Protein AF-A0A2N2A8M6-F1 (afdb_monomer_lite)

Sequence (423 aa):
MTDEVNKINVNLASQKAIKCWRYFIPLLVIFLGIIILMAVTNPKKSDYVSWVREQSTVETAKFHDKASSELSSPKEVENSTLTNNYVLFSIFASETDTFKSQVVGILNNFLVLSSTEKNKAAFSKPKNVIEMPNDTTLSNLLPDGGGWVVKQKKMVDFAEGFKYIIVGASRKNYDSSVEGNMTAQIFVLRYNESSKNAPWVVIWLSPVVETFLMSEEEVVFKSLNTIETPSIALAVADFNLGGPKGPSQVMAITIDSSGDVRLQKDIDLGMGSVELKNNCIEIVGEEDVGKHELRIENGKFVDKQTPRSKMINPEAVKLYFLLGSSGVVPASNPNMILKVGSTVTFVPQDEVTSKAFDSGEIQIFSDAWNGPPLVVCEANRIKTENSYTFTQTGIANFGLYSYQEENYNLENPKPTFTITVIP

Secondary structure (DSSP, 8-state):
-HHHHHHHHHHHHHHHHHHHHHHHHHHHHHHHHHHHHHHHTSPPHHHHHHHHHHHHHHHHTT--SS-TT-S--HHHHHHHEEEEE-SS-EEEEEE-SS-EEEEEEETTEEEEEEE-GGGTTTS---S---PPPPHHHHHHTSTTSS--EEEEEEEEEEETTEEEEEEEEEEE-TT-SSTTEEEEEEEEEEEETTSTTPPPEEEEEPPPEEEE-SSTT----EEEEEEE-SSEEEEEEEEE--STT--EEEEEEEEETT--EEE-S----TT-EEEEETTEEEEE-SGGG-EEEEEEETTEEEEEEE-GGG---TTSEEEEEEEETTEEEESS-SEEEEETT-EEEEEE-SHHHHHHHHTT-EEEEE-TTT-SSPB-SGGGB--STTEEE--S-EEEEEEEEETT-TT---BSPPPSEEEEEE-

pLDDT: mean 81.35, std 14.82, range [36.84, 98.38]

Structure (mmCIF, N/CA/C/O backbone):
data_AF-A0A2N2A8M6-F1
#
_entry.id   AF-A0A2N2A8M6-F1
#
loop_
_atom_site.group_PDB
_atom_site.id
_atom_site.type_symbol
_atom_site.label_atom_id
_atom_site.label_alt_id
_atom_site.label_comp_id
_atom_site.label_asym_id
_atom_site.label_entity_id
_atom_site.label_seq_id
_atom_site.pdbx_PDB_ins_code
_atom_site.Cartn_x
_atom_site.Cartn_y
_atom_site.Cartn_z
_atom_site.occupancy
_atom_site.B_iso_or_equiv
_atom_site.auth_seq_id
_atom_site.auth_comp_id
_atom_site.auth_asym_id
_atom_site.auth_atom_id
_atom_site.pdbx_PDB_model_num
ATOM 1 N N . MET A 1 1 ? -65.383 3.864 -41.389 1.00 57.56 1 MET A N 1
ATOM 2 C CA . MET A 1 1 ? -64.300 2.982 -40.890 1.00 57.56 1 MET A CA 1
ATOM 3 C C . MET A 1 1 ? -63.324 3.714 -39.963 1.00 57.56 1 MET A C 1
ATOM 5 O O . MET A 1 1 ? -62.875 3.115 -39.000 1.00 57.56 1 MET A O 1
ATOM 9 N N . THR A 1 2 ? -63.039 5.003 -40.177 1.00 57.84 2 THR A N 1
ATOM 10 C CA . THR A 1 2 ? -62.188 5.831 -39.294 1.00 57.84 2 THR A CA 1
ATOM 11 C C . THR A 1 2 ? -62.799 6.134 -37.915 1.00 57.84 2 THR A C 1
ATOM 13 O O . THR A 1 2 ? -62.076 6.133 -36.923 1.00 57.84 2 THR A O 1
ATOM 16 N N . ASP A 1 3 ? -64.122 6.299 -37.811 1.00 58.38 3 ASP A N 1
ATOM 17 C CA . ASP A 1 3 ? -64.774 6.621 -36.525 1.00 58.38 3 ASP A CA 1
ATOM 18 C C . ASP A 1 3 ? -64.827 5.453 -35.523 1.00 58.38 3 ASP A C 1
ATOM 20 O O . ASP A 1 3 ? -64.777 5.673 -34.312 1.00 58.38 3 ASP A O 1
ATOM 24 N N . GLU A 1 4 ? -64.875 4.202 -35.992 1.00 61.38 4 GLU A N 1
ATOM 25 C CA . GLU A 1 4 ? -64.845 3.032 -35.098 1.00 61.38 4 GLU A CA 1
ATOM 26 C C . GLU A 1 4 ? -63.442 2.761 -34.542 1.00 61.38 4 GLU A C 1
ATOM 28 O O . GLU A 1 4 ? -63.300 2.447 -33.360 1.00 61.38 4 GLU A O 1
ATOM 33 N N . VAL A 1 5 ? -62.395 2.971 -35.348 1.00 63.69 5 VAL A N 1
ATOM 34 C CA . VAL A 1 5 ? -60.999 2.828 -34.901 1.00 63.69 5 VAL A CA 1
ATOM 35 C C . VAL A 1 5 ? -60.657 3.878 -33.836 1.00 63.69 5 VAL A C 1
ATOM 37 O O . VAL A 1 5 ? -60.002 3.563 -32.840 1.00 63.69 5 VAL A O 1
ATOM 40 N N . ASN A 1 6 ? -61.176 5.103 -33.973 1.00 58.62 6 ASN A N 1
ATOM 41 C CA . ASN A 1 6 ? -61.005 6.144 -32.958 1.00 58.62 6 ASN A CA 1
ATOM 42 C C . ASN A 1 6 ? -61.724 5.808 -31.639 1.00 58.62 6 ASN A C 1
ATOM 44 O O . ASN A 1 6 ? -61.152 6.021 -30.570 1.00 58.62 6 ASN A O 1
ATOM 48 N N . LYS A 1 7 ? -62.922 5.205 -31.674 1.00 58.84 7 LYS A N 1
ATOM 49 C CA . LYS A 1 7 ? -63.623 4.769 -30.447 1.00 58.84 7 LYS A CA 1
ATOM 50 C C . LYS A 1 7 ? -62.886 3.654 -29.698 1.00 58.84 7 LYS A C 1
ATOM 52 O O . LYS A 1 7 ? -62.860 3.668 -28.467 1.00 58.84 7 LYS A O 1
ATOM 57 N N . ILE A 1 8 ? -62.262 2.715 -30.411 1.00 64.19 8 ILE A N 1
ATOM 58 C CA . ILE A 1 8 ? -61.503 1.613 -29.793 1.00 64.19 8 ILE A CA 1
ATOM 59 C C . ILE A 1 8 ? -60.215 2.136 -29.134 1.00 64.19 8 ILE A C 1
ATOM 61 O O . ILE A 1 8 ? -59.912 1.762 -27.999 1.00 64.19 8 ILE A O 1
ATOM 65 N N . ASN A 1 9 ? -59.499 3.060 -29.782 1.00 58.84 9 ASN A N 1
ATOM 66 C CA . ASN A 1 9 ? -58.267 3.636 -29.230 1.00 58.84 9 ASN A CA 1
ATOM 67 C C . ASN A 1 9 ? -58.510 4.511 -27.989 1.00 58.84 9 ASN A C 1
ATOM 69 O O . ASN A 1 9 ? -57.733 4.441 -27.033 1.00 58.84 9 ASN A O 1
ATOM 73 N N . VAL A 1 10 ? -59.611 5.270 -27.948 1.00 63.06 10 VAL A N 1
ATOM 74 C CA . VAL A 1 10 ? -59.987 6.064 -26.762 1.00 63.06 10 VAL A CA 1
ATOM 75 C C . VAL A 1 10 ? -60.323 5.158 -25.570 1.00 63.06 10 VAL A C 1
ATOM 77 O O . VAL A 1 10 ? -59.916 5.447 -24.443 1.00 63.06 10 VAL A O 1
ATOM 80 N N . ASN A 1 11 ? -60.979 4.016 -25.806 1.00 67.69 11 ASN A N 1
ATOM 81 C CA . ASN A 1 11 ? -61.279 3.043 -24.751 1.00 67.69 11 ASN A CA 1
ATOM 82 C C . ASN A 1 11 ? -60.027 2.332 -24.215 1.00 67.69 11 ASN A C 1
ATOM 84 O O . ASN A 1 11 ? -59.934 2.057 -23.020 1.00 67.69 11 ASN A O 1
ATOM 88 N N . LEU A 1 12 ? -59.036 2.052 -25.064 1.00 67.25 12 LEU A N 1
ATOM 89 C CA . LEU A 1 12 ? -57.803 1.396 -24.621 1.00 67.25 12 LEU A CA 1
ATOM 90 C C . LEU A 1 12 ? -56.903 2.343 -23.805 1.00 67.25 12 LEU A C 1
ATOM 92 O O . LEU A 1 12 ? -56.278 1.918 -22.830 1.00 67.25 12 LEU A O 1
ATOM 96 N N . ALA A 1 13 ? -56.860 3.629 -24.168 1.00 67.75 13 ALA A N 1
ATOM 97 C CA . ALA A 1 13 ? -56.133 4.653 -23.419 1.00 67.75 13 ALA A CA 1
ATOM 98 C C . ALA A 1 13 ? -56.766 4.918 -22.040 1.00 67.75 13 ALA A C 1
ATOM 100 O O . ALA A 1 13 ? -56.045 4.989 -21.041 1.00 67.75 13 ALA A O 1
ATOM 101 N N . SER A 1 14 ? -58.102 4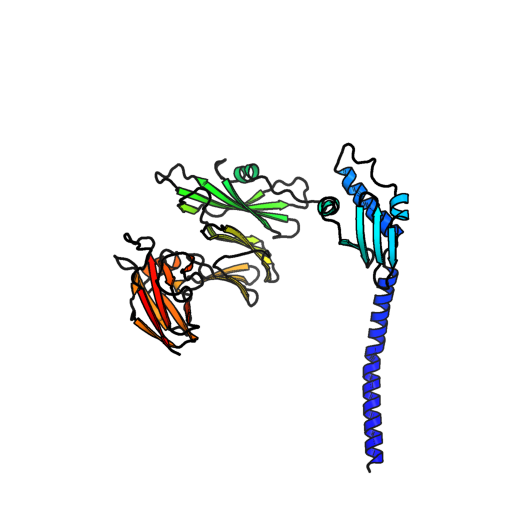.976 -21.953 1.00 71.06 14 SER A N 1
ATOM 102 C CA . SER A 1 14 ? -58.808 5.157 -20.677 1.00 71.06 14 SER A CA 1
ATOM 103 C C . SER A 1 14 ? -58.618 3.958 -19.739 1.00 71.06 14 SER A C 1
ATOM 105 O O . SER A 1 14 ? -58.329 4.138 -18.557 1.00 71.06 14 SER A O 1
ATOM 107 N N . GLN A 1 15 ? -58.651 2.728 -20.262 1.00 75.31 15 GLN A N 1
ATOM 108 C CA . GLN A 1 15 ? -58.406 1.504 -19.487 1.00 75.31 15 GLN A CA 1
ATOM 109 C C . GLN A 1 15 ? -56.983 1.440 -18.904 1.00 75.31 15 GLN A C 1
ATOM 111 O O . GLN A 1 15 ? -56.798 1.022 -17.756 1.00 75.31 15 GLN A O 1
ATOM 116 N N . LYS A 1 16 ? -55.967 1.876 -19.663 1.00 75.25 16 LYS A N 1
ATOM 117 C CA . LYS A 1 16 ? -54.579 1.955 -19.172 1.00 75.25 16 LYS A CA 1
ATOM 118 C C . LYS A 1 16 ? -54.414 3.036 -18.101 1.00 75.25 16 LYS A C 1
ATOM 120 O O . LYS A 1 16 ? -53.785 2.770 -17.077 1.00 75.25 16 LYS A O 1
ATOM 125 N N . ALA A 1 17 ? -55.035 4.202 -18.284 1.00 73.12 17 ALA A N 1
ATOM 126 C CA . ALA A 1 17 ? -55.016 5.277 -17.292 1.00 73.12 17 ALA A CA 1
ATOM 127 C C . ALA A 1 17 ? -55.664 4.849 -15.961 1.00 73.12 17 ALA A C 1
ATOM 129 O O . ALA A 1 17 ? -55.090 5.077 -14.897 1.00 73.12 17 ALA A O 1
ATOM 130 N N . ILE A 1 18 ? -56.797 4.137 -16.014 1.00 77.44 18 ILE A N 1
ATOM 131 C CA . ILE A 1 18 ? -57.492 3.623 -14.822 1.00 77.44 18 ILE A CA 1
ATOM 132 C C . ILE A 1 18 ? -56.621 2.611 -14.058 1.00 77.44 18 ILE A C 1
ATOM 134 O O . ILE A 1 18 ? -56.559 2.654 -12.827 1.00 77.44 18 ILE A O 1
ATOM 138 N N . LYS A 1 19 ? -55.894 1.727 -14.760 1.00 77.31 19 LYS A N 1
ATOM 139 C CA . LYS A 1 19 ? -54.956 0.792 -14.111 1.00 77.31 19 LYS A CA 1
ATOM 140 C C . LYS A 1 19 ? -53.788 1.511 -13.431 1.00 77.31 19 LYS A C 1
ATOM 142 O O . LYS A 1 19 ? -53.454 1.139 -12.310 1.00 77.31 19 LYS A O 1
ATOM 147 N N . CYS A 1 20 ? -53.206 2.541 -14.048 1.00 77.69 20 CYS A N 1
ATOM 148 C CA . CYS A 1 20 ? -52.139 3.339 -13.428 1.00 77.69 20 CYS A CA 1
ATOM 149 C C . CYS A 1 20 ? -52.624 4.091 -12.177 1.00 77.69 20 CYS A C 1
ATOM 151 O O . CYS A 1 20 ? -51.940 4.088 -11.153 1.00 77.69 20 CYS A O 1
ATOM 153 N N . TRP A 1 21 ? -53.831 4.665 -12.212 1.00 83.88 21 TRP A N 1
ATOM 154 C CA . TRP A 1 21 ? -54.408 5.375 -11.063 1.00 83.88 21 TRP A CA 1
ATOM 155 C C . TRP A 1 21 ? -54.669 4.457 -9.864 1.00 83.88 21 TRP A C 1
ATOM 157 O O . TRP A 1 21 ? -54.512 4.884 -8.721 1.00 83.88 21 TRP A O 1
ATOM 167 N N . ARG A 1 22 ? -54.977 3.175 -10.103 1.00 87.25 22 ARG A N 1
ATOM 168 C CA . ARG A 1 22 ? -55.231 2.199 -9.030 1.00 87.25 22 ARG A CA 1
ATOM 169 C C . ARG A 1 22 ? -54.012 1.937 -8.136 1.00 87.25 22 ARG A C 1
ATOM 171 O O . ARG A 1 22 ? -54.195 1.617 -6.967 1.00 87.25 22 ARG A O 1
ATOM 178 N N . TYR A 1 23 ? -52.796 2.091 -8.662 1.00 87.19 23 TYR A N 1
ATOM 179 C CA . TYR A 1 23 ? -51.554 1.951 -7.889 1.00 87.19 23 TYR A CA 1
ATOM 180 C C . TYR A 1 23 ? -51.017 3.292 -7.376 1.00 87.19 23 TYR A C 1
ATOM 182 O O . TYR A 1 23 ? -50.385 3.335 -6.324 1.00 87.19 23 TYR A O 1
ATOM 190 N N . PHE A 1 24 ? -51.301 4.392 -8.077 1.00 90.06 24 PHE A N 1
ATOM 191 C CA . PHE A 1 24 ? -50.832 5.720 -7.683 1.00 90.06 24 PHE A CA 1
ATOM 192 C C . PHE A 1 24 ? -51.546 6.260 -6.435 1.00 90.06 24 PHE A C 1
ATOM 194 O O . PHE A 1 24 ? -50.895 6.805 -5.550 1.00 90.06 24 PHE A O 1
ATOM 201 N N . ILE A 1 25 ? -52.867 6.066 -6.323 1.00 91.75 25 ILE A N 1
ATOM 202 C CA . ILE A 1 25 ? -53.661 6.558 -5.183 1.00 91.75 25 ILE A CA 1
ATOM 203 C C . ILE A 1 25 ? -53.157 6.025 -3.825 1.00 91.75 25 ILE A C 1
ATOM 205 O O . ILE A 1 25 ? -52.906 6.849 -2.947 1.00 91.75 25 ILE A O 1
ATOM 209 N N . PRO A 1 26 ? -52.962 4.708 -3.603 1.00 94.00 26 PRO A N 1
ATOM 210 C CA . PRO A 1 26 ? -52.475 4.223 -2.309 1.00 94.00 26 PRO A CA 1
ATOM 211 C C . PRO A 1 26 ? -51.051 4.700 -1.996 1.00 94.00 26 PRO A C 1
ATOM 213 O O . PRO A 1 26 ? -50.762 5.022 -0.847 1.00 94.00 26 PRO A O 1
ATOM 216 N N . LEU A 1 27 ? -50.176 4.813 -3.002 1.00 93.06 27 LEU A N 1
ATOM 217 C CA . LEU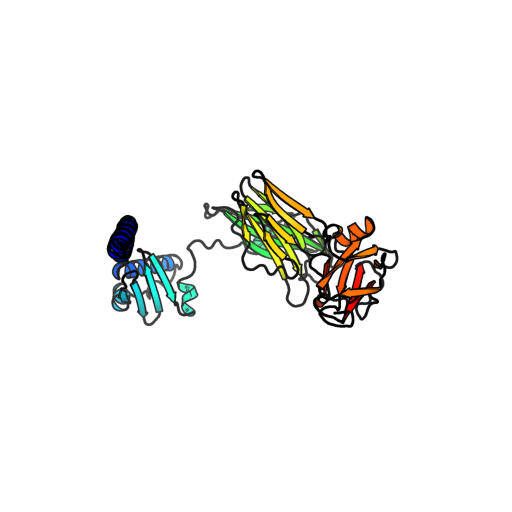 A 1 27 ? -48.817 5.328 -2.815 1.00 93.06 27 LEU A CA 1
ATOM 218 C C . LEU A 1 27 ? -48.825 6.812 -2.427 1.00 93.06 27 LEU A C 1
ATOM 220 O O . LEU A 1 27 ? -48.102 7.214 -1.518 1.00 93.06 27 LEU A O 1
ATOM 224 N N . LEU A 1 28 ? -49.694 7.607 -3.054 1.00 94.81 28 LEU A N 1
ATOM 225 C CA . LEU A 1 28 ? -49.914 9.007 -2.701 1.00 94.81 28 LEU A CA 1
ATOM 226 C C . LEU A 1 28 ? -50.443 9.145 -1.265 1.00 94.81 28 LEU A C 1
ATOM 228 O O . LEU A 1 28 ? -49.959 9.994 -0.522 1.00 94.81 28 LEU A O 1
ATOM 232 N N . VAL A 1 29 ? -51.390 8.294 -0.854 1.00 95.69 29 VAL A N 1
ATOM 233 C CA . VAL A 1 29 ? -51.928 8.273 0.519 1.00 95.69 29 VAL A CA 1
ATOM 234 C C . VAL A 1 29 ? -50.844 7.914 1.538 1.00 95.69 29 VAL A C 1
ATOM 236 O O . VAL A 1 29 ? -50.744 8.579 2.566 1.00 95.69 29 VAL A O 1
ATOM 239 N N . ILE A 1 30 ? -49.999 6.917 1.252 1.00 95.88 30 ILE A N 1
ATOM 240 C CA . ILE A 1 30 ? -48.863 6.556 2.116 1.00 95.88 30 ILE A CA 1
ATOM 241 C C . ILE A 1 30 ? -47.884 7.727 2.219 1.00 95.88 30 ILE A C 1
ATOM 243 O O . ILE A 1 30 ? -47.483 8.095 3.319 1.00 95.88 30 ILE A O 1
ATOM 247 N N . PHE A 1 31 ? -47.538 8.351 1.093 1.00 94.19 31 PHE A N 1
ATOM 248 C CA . PHE A 1 31 ? -46.627 9.493 1.062 1.00 94.19 31 PHE A CA 1
ATOM 249 C C . PHE A 1 31 ? -47.163 10.687 1.871 1.00 94.19 31 PHE A C 1
ATOM 251 O O . PHE A 1 31 ? -46.440 11.251 2.691 1.00 94.19 31 PHE A O 1
ATOM 258 N N . LEU A 1 32 ? -48.451 11.017 1.720 1.00 95.56 32 LEU A N 1
ATOM 259 C CA . LEU A 1 32 ? -49.144 12.009 2.551 1.00 95.56 32 LEU A CA 1
ATOM 260 C C . LEU A 1 32 ? -49.125 11.627 4.035 1.00 95.56 32 LEU A C 1
ATOM 262 O O . LEU A 1 32 ? -48.877 12.484 4.878 1.00 95.56 32 LEU A O 1
ATOM 266 N N . GLY A 1 33 ? -49.328 10.348 4.354 1.00 95.44 33 GLY A N 1
ATOM 267 C CA . GLY A 1 33 ? -49.236 9.831 5.719 1.00 95.44 33 GLY A CA 1
ATOM 268 C C . GLY A 1 33 ? -47.855 10.044 6.339 1.00 95.44 33 GLY A C 1
ATOM 269 O O . GLY A 1 33 ? -47.763 10.505 7.475 1.00 95.44 33 GLY A O 1
ATOM 270 N N . ILE A 1 34 ? -46.781 9.790 5.585 1.00 91.31 34 ILE A N 1
ATOM 271 C CA . ILE A 1 34 ? -45.403 10.025 6.040 1.00 91.31 34 ILE A CA 1
ATOM 272 C C . ILE A 1 34 ? -45.158 11.526 6.253 1.00 91.31 34 ILE A C 1
ATOM 274 O O . ILE A 1 34 ? -44.583 11.899 7.272 1.00 91.31 34 ILE A O 1
ATOM 278 N N . ILE A 1 35 ? -45.625 12.403 5.356 1.00 91.75 35 ILE A N 1
ATOM 279 C CA . ILE A 1 35 ? -45.490 13.863 5.526 1.00 91.75 35 ILE A CA 1
ATOM 280 C C . ILE A 1 35 ? -46.223 14.344 6.781 1.00 91.75 35 ILE A C 1
ATOM 282 O O . ILE A 1 35 ? -45.665 15.129 7.544 1.00 91.75 35 ILE A O 1
ATOM 286 N N . ILE A 1 36 ? -47.447 13.864 7.024 1.00 92.88 36 ILE A N 1
ATOM 287 C CA . ILE A 1 36 ? -48.212 14.212 8.229 1.00 92.88 36 ILE A CA 1
ATOM 288 C C . ILE A 1 36 ? -47.483 13.713 9.479 1.00 92.88 36 ILE A C 1
ATOM 290 O O . ILE A 1 36 ? -47.360 14.458 10.448 1.00 92.88 36 ILE A O 1
ATOM 294 N N . LEU A 1 37 ? -46.950 12.488 9.457 1.00 90.12 37 LEU A N 1
ATOM 295 C CA . LEU A 1 37 ? -46.175 11.941 10.569 1.00 90.12 37 LEU A CA 1
ATOM 296 C C . LEU A 1 37 ? -44.920 12.779 10.843 1.00 90.12 37 LEU A C 1
ATOM 298 O O . LEU A 1 37 ? -44.655 13.111 11.996 1.00 90.12 37 LEU A O 1
ATOM 302 N N . MET A 1 38 ? -44.181 13.171 9.802 1.00 84.94 38 MET A N 1
ATOM 303 C CA . MET A 1 38 ? -43.026 14.066 9.926 1.00 84.94 38 MET A CA 1
ATOM 304 C C . MET A 1 38 ? -43.425 15.427 10.507 1.00 84.94 38 MET A C 1
ATOM 306 O O . MET A 1 38 ? -42.787 15.906 11.437 1.00 84.94 38 MET A O 1
ATOM 310 N N . ALA A 1 39 ? -44.528 16.013 10.038 1.00 87.75 39 ALA A N 1
ATOM 311 C CA . ALA A 1 39 ? -45.013 17.298 10.534 1.00 87.75 39 ALA A CA 1
ATOM 312 C C . ALA A 1 39 ? -45.428 17.251 12.015 1.00 87.75 39 ALA A C 1
ATOM 314 O O . ALA A 1 39 ? -45.146 18.184 12.765 1.00 87.75 39 ALA A O 1
ATOM 315 N N . VAL A 1 40 ? -46.078 16.167 12.456 1.00 91.25 40 VAL A N 1
ATOM 316 C CA . VAL A 1 40 ? -46.545 16.000 13.847 1.00 91.25 40 VAL A CA 1
ATOM 317 C C . VAL A 1 40 ? -45.400 15.655 14.806 1.00 91.25 40 VAL A C 1
ATOM 319 O O . VAL A 1 40 ? -45.472 15.987 15.987 1.00 91.25 40 VAL A O 1
ATOM 322 N N . THR A 1 41 ? -44.343 15.010 14.312 1.00 90.94 41 THR A N 1
ATOM 323 C CA . THR A 1 41 ? -43.168 14.614 15.109 1.00 90.94 41 THR A CA 1
ATOM 324 C C . THR A 1 41 ? -42.083 15.687 15.163 1.00 90.94 41 THR A C 1
ATOM 326 O O . THR A 1 41 ? -41.043 15.477 15.790 1.00 90.94 41 THR A O 1
ATOM 329 N N . ASN A 1 42 ? -42.299 16.847 14.537 1.00 92.31 42 ASN A N 1
ATOM 330 C CA . ASN A 1 42 ? -41.351 17.947 14.631 1.00 92.31 42 ASN A CA 1
ATOM 331 C C . ASN A 1 42 ? -41.288 18.487 16.066 1.00 92.31 42 ASN A C 1
ATOM 333 O O . ASN A 1 42 ? -42.332 18.789 16.656 1.00 92.31 42 ASN A O 1
ATOM 337 N N . PRO A 1 43 ? -40.075 18.629 16.628 1.00 94.00 43 PRO A N 1
ATOM 338 C CA . PRO A 1 43 ? -39.913 19.110 17.988 1.00 94.00 43 PRO A CA 1
ATOM 339 C C . PRO A 1 43 ? -40.407 20.552 18.110 1.00 94.00 43 PRO A C 1
ATOM 341 O O . PRO A 1 43 ? -40.292 21.368 17.188 1.00 94.00 43 PRO A O 1
ATOM 344 N N . LYS A 1 44 ? -40.954 20.876 19.276 1.00 95.62 44 LYS A N 1
ATOM 345 C CA . LYS A 1 44 ? -41.408 22.216 19.642 1.00 95.62 44 LYS A CA 1
ATOM 346 C C . LYS A 1 44 ? -40.290 22.984 20.340 1.00 95.62 44 LYS A C 1
ATOM 348 O O . LYS A 1 44 ? -39.295 22.427 20.797 1.00 95.62 44 LYS A O 1
ATOM 353 N N . LYS A 1 45 ? -40.494 24.293 20.497 1.00 94.75 45 LYS A N 1
ATOM 354 C CA . LYS A 1 45 ? -39.582 25.177 21.240 1.00 94.75 45 LYS A CA 1
ATOM 355 C C . LYS A 1 45 ? -39.292 24.675 22.661 1.00 94.75 45 LYS A C 1
ATOM 357 O O . LYS A 1 45 ? -38.151 24.728 23.100 1.00 94.75 45 LYS A O 1
ATOM 362 N N . SER A 1 46 ? -40.296 24.136 23.353 1.00 93.75 46 SER A N 1
ATOM 363 C CA . SER A 1 46 ? -40.140 23.521 24.680 1.00 93.75 46 SER A CA 1
ATOM 364 C C . SER A 1 46 ? -39.185 22.328 24.681 1.00 93.75 46 SER A C 1
ATOM 366 O O . SER A 1 46 ? -38.415 22.152 25.627 1.00 93.75 46 SER A O 1
ATOM 368 N N . ASP A 1 47 ? -39.224 21.525 23.618 1.00 94.19 47 ASP A N 1
ATOM 369 C CA . ASP A 1 47 ? -38.395 20.330 23.469 1.00 94.19 47 ASP A CA 1
ATOM 370 C C . ASP A 1 47 ? -36.950 20.750 23.212 1.00 94.19 47 ASP A C 1
ATOM 372 O O . ASP A 1 47 ? -36.033 20.216 23.827 1.00 94.19 47 ASP A O 1
ATOM 376 N N . TYR A 1 48 ? -36.756 21.794 22.400 1.00 93.88 48 TYR A N 1
ATOM 377 C CA . TYR A 1 48 ? -35.449 22.411 22.191 1.00 93.88 48 TYR A CA 1
ATOM 378 C C . TYR A 1 48 ? -34.868 22.989 23.488 1.00 93.88 48 TYR A C 1
ATOM 380 O O . TYR A 1 48 ? -33.726 22.697 23.828 1.00 93.88 48 TYR A O 1
ATOM 388 N N . VAL A 1 49 ? -35.644 23.760 24.257 1.00 90.94 49 VAL A N 1
ATOM 389 C CA . VAL A 1 49 ? -35.190 24.325 25.545 1.00 90.94 49 VAL A CA 1
ATOM 390 C C . VAL A 1 49 ? -34.829 23.216 26.537 1.00 90.94 49 VAL A C 1
ATOM 392 O O . VAL A 1 49 ? -33.844 23.328 27.269 1.00 90.94 49 VAL A O 1
ATOM 395 N N . SER A 1 50 ? -35.601 22.127 26.553 1.00 90.94 50 SER A N 1
ATOM 396 C CA . SER A 1 50 ? -35.315 20.959 27.392 1.00 90.94 50 SER A CA 1
ATOM 397 C C . SER A 1 50 ? -34.041 20.243 26.946 1.00 90.94 50 SER A C 1
ATOM 399 O O . SER A 1 50 ? -33.211 19.912 27.790 1.00 90.94 50 SER A O 1
ATOM 401 N N . TRP A 1 51 ? -33.847 20.086 25.637 1.00 91.62 51 TRP A N 1
ATOM 402 C CA . TRP A 1 51 ? -32.640 19.510 25.051 1.00 91.62 51 TRP A CA 1
ATOM 403 C C . TRP A 1 51 ? -31.396 20.353 25.356 1.00 91.62 51 TRP A C 1
ATOM 405 O O . TRP A 1 51 ? -30.408 19.804 25.833 1.00 91.62 51 TRP A O 1
ATOM 415 N N . VAL A 1 52 ? -31.443 21.681 25.181 1.00 86.94 52 VAL A N 1
ATOM 416 C CA . VAL A 1 52 ? -30.328 22.581 25.541 1.00 86.94 52 VAL A CA 1
ATOM 417 C C . VAL A 1 52 ? -29.989 22.447 27.026 1.00 86.94 52 VAL A C 1
ATOM 419 O O . VAL A 1 52 ? -28.821 22.301 27.374 1.00 86.94 52 VAL A O 1
ATOM 422 N N . ARG A 1 53 ? -31.001 22.421 27.906 1.00 83.56 53 ARG A N 1
ATOM 423 C CA . ARG A 1 53 ? -30.798 22.227 29.350 1.00 83.56 53 ARG A CA 1
ATOM 424 C C . ARG A 1 53 ? -30.096 20.905 29.646 1.00 83.56 53 ARG A C 1
ATOM 426 O O . ARG A 1 53 ? -29.180 20.883 30.462 1.00 83.56 53 ARG A O 1
ATOM 433 N N . GLU A 1 54 ? -30.532 19.820 29.016 1.00 82.00 54 GLU A N 1
ATOM 434 C CA . GLU A 1 54 ? -29.920 18.503 29.184 1.00 82.00 54 GLU A CA 1
ATOM 435 C C . GLU A 1 54 ? -28.468 18.487 28.693 1.00 82.00 54 GLU A C 1
ATOM 437 O O . GLU A 1 54 ? -27.600 17.955 29.382 1.00 82.00 54 GLU A O 1
ATOM 442 N N . GLN A 1 55 ? -28.167 19.126 27.559 1.00 77.56 55 GLN A N 1
ATOM 443 C CA . GLN A 1 55 ? -26.784 19.253 27.093 1.00 77.56 55 GLN A CA 1
ATOM 444 C C . GLN A 1 55 ? -25.920 20.009 28.112 1.00 77.56 55 GLN A C 1
ATOM 446 O O . GLN A 1 55 ? -24.835 19.548 28.458 1.00 77.56 55 GLN A O 1
ATOM 451 N N . SER A 1 56 ? -26.417 21.106 28.685 1.00 71.44 56 SER A N 1
ATOM 452 C CA . SER A 1 56 ? -25.642 21.903 29.640 1.00 71.44 56 SER A CA 1
ATOM 453 C C . SER A 1 56 ? -25.481 21.267 31.031 1.00 71.44 56 SER A C 1
ATOM 455 O O . SER A 1 56 ? -24.449 21.461 31.682 1.00 71.44 56 SER A O 1
ATOM 457 N N . THR A 1 57 ? -26.454 20.486 31.519 1.00 66.50 57 THR A N 1
ATOM 458 C CA . THR A 1 57 ? -26.303 19.730 32.783 1.00 66.50 57 THR A CA 1
ATOM 459 C C . THR A 1 57 ? -25.304 18.586 32.641 1.00 66.50 57 THR A C 1
ATOM 461 O O . THR A 1 57 ? -24.566 18.271 33.577 1.00 66.50 57 THR A O 1
ATOM 464 N N . VAL A 1 58 ? -25.228 17.984 31.453 1.00 60.81 58 VAL A N 1
ATOM 465 C CA . VAL A 1 58 ? -24.244 16.947 31.127 1.00 60.81 58 VAL A CA 1
ATOM 466 C C . VAL A 1 58 ? -22.807 17.486 31.118 1.00 60.81 58 VAL A C 1
ATOM 468 O O . VAL A 1 58 ? -21.879 16.716 31.384 1.00 60.81 58 VAL A O 1
ATOM 471 N N . GLU A 1 59 ? -22.610 18.779 30.866 1.00 54.34 59 GLU A N 1
ATOM 472 C CA . GLU A 1 59 ? -21.294 19.430 30.888 1.00 54.34 59 GLU A CA 1
ATOM 473 C C . GLU A 1 59 ? -20.891 19.939 32.274 1.00 54.34 59 GLU A C 1
ATOM 475 O O . GLU A 1 59 ? -19.760 19.714 32.707 1.00 54.34 59 GLU A O 1
ATOM 480 N N . THR A 1 60 ? -21.818 20.542 33.021 1.00 49.75 60 THR A N 1
ATOM 481 C CA . THR A 1 60 ? -21.551 21.036 34.387 1.00 49.75 60 THR A CA 1
ATOM 482 C C . THR A 1 60 ? -21.236 19.912 35.378 1.00 49.75 60 THR A C 1
ATOM 484 O O . THR A 1 60 ? -20.416 20.106 36.269 1.00 49.75 60 THR A O 1
ATOM 487 N N . ALA A 1 61 ? -21.776 18.704 35.187 1.00 49.69 61 ALA A N 1
ATOM 488 C CA . ALA A 1 61 ? -21.419 17.533 35.998 1.00 49.69 61 ALA A CA 1
ATOM 489 C C . ALA A 1 61 ? -19.981 17.013 35.763 1.00 49.69 61 ALA A C 1
ATOM 491 O O . ALA A 1 61 ? -19.499 16.186 36.536 1.00 49.69 61 ALA A O 1
ATOM 492 N N . LYS A 1 62 ? -19.294 17.463 34.703 1.00 47.50 62 LYS A N 1
ATOM 493 C CA . LYS A 1 62 ? -17.911 17.064 34.376 1.00 47.50 62 LYS A CA 1
ATOM 494 C C . LYS A 1 62 ? -16.858 18.050 34.883 1.00 47.50 62 LYS A C 1
ATOM 496 O O . LYS A 1 62 ? -15.704 17.665 35.033 1.00 47.50 62 LYS A O 1
ATOM 501 N N . PHE A 1 63 ? -17.254 19.286 35.175 1.00 40.47 63 PHE A N 1
ATOM 502 C CA . PHE A 1 63 ? -16.393 20.320 35.741 1.00 40.47 63 PHE A CA 1
ATOM 503 C C . PHE A 1 63 ? -16.854 20.637 37.165 1.00 40.47 63 PHE A C 1
ATOM 505 O O . PHE A 1 63 ? -17.602 21.583 37.409 1.00 40.47 63 PHE A O 1
ATOM 512 N N . HIS A 1 64 ? -16.405 19.821 38.120 1.00 44.09 64 HIS A N 1
ATOM 513 C CA . HIS A 1 64 ? -16.477 20.171 39.535 1.00 44.09 64 HIS A CA 1
ATOM 514 C C . HIS A 1 64 ? -15.481 21.304 39.806 1.00 44.09 64 HIS A C 1
ATOM 516 O O . HIS A 1 64 ? -14.302 21.059 40.021 1.00 44.09 64 HIS A O 1
ATOM 522 N N . ASP A 1 65 ? -15.972 22.534 39.658 1.00 44.72 65 ASP A N 1
ATOM 523 C CA . ASP A 1 65 ? -15.645 23.745 40.419 1.00 44.72 65 ASP A CA 1
ATOM 524 C C . ASP A 1 65 ? -15.778 24.990 39.522 1.00 44.72 65 ASP A C 1
ATOM 526 O O . ASP A 1 65 ? -15.100 25.153 38.512 1.00 44.72 65 ASP A O 1
ATOM 530 N N . LYS A 1 66 ? -16.663 25.902 39.948 1.00 43.41 66 LYS A N 1
ATOM 531 C CA . LYS A 1 66 ? -16.837 27.308 39.517 1.00 43.41 66 LYS A CA 1
ATOM 532 C C . LYS A 1 66 ? -17.591 27.687 38.231 1.00 43.41 66 LYS A C 1
ATOM 534 O O . LYS A 1 66 ? -17.913 28.865 38.126 1.00 43.41 66 LYS A O 1
ATOM 539 N N . ALA A 1 67 ? -17.975 26.791 37.320 1.00 43.09 67 ALA A N 1
ATOM 540 C CA . ALA A 1 67 ? -18.688 27.200 36.087 1.00 43.09 67 ALA A CA 1
ATOM 541 C C . ALA A 1 67 ? -20.235 27.144 36.151 1.00 43.09 67 ALA A C 1
ATOM 543 O O . ALA A 1 67 ? -20.914 27.413 35.164 1.00 43.09 67 ALA A O 1
ATOM 544 N N . SER A 1 68 ? -20.829 26.787 37.294 1.00 46.41 68 SER A N 1
ATOM 545 C CA . SER A 1 68 ? -22.276 26.532 37.406 1.00 46.41 68 SER A CA 1
ATOM 546 C C . SER A 1 68 ? -23.161 27.784 37.515 1.00 46.41 68 SER A C 1
ATOM 548 O O . SER A 1 68 ? -24.381 27.646 37.543 1.00 46.41 68 SER A O 1
ATOM 550 N N . SER A 1 69 ? -22.591 28.992 37.608 1.00 48.78 69 SER A N 1
ATOM 551 C CA . SER A 1 69 ? -23.351 30.229 37.866 1.00 48.78 69 SER A CA 1
ATOM 552 C C . SER A 1 69 ? -23.630 31.106 36.642 1.00 48.78 69 SER A C 1
ATOM 554 O O . SER A 1 69 ? -24.389 32.059 36.775 1.00 48.78 69 SER A O 1
ATOM 556 N N . GLU A 1 70 ? -23.055 30.813 35.472 1.00 51.47 70 GLU A N 1
ATOM 557 C CA . GLU A 1 70 ? -23.239 31.635 34.256 1.00 51.47 70 GLU A CA 1
ATOM 558 C C . GLU A 1 70 ? -24.135 30.984 33.199 1.00 51.47 70 GLU A C 1
ATOM 560 O O . GLU A 1 70 ? -24.350 31.537 32.121 1.00 51.47 70 GLU A O 1
ATOM 565 N N . LEU A 1 71 ? -24.691 29.810 33.497 1.00 54.31 71 LEU A N 1
ATOM 566 C CA . LEU A 1 71 ? -25.604 29.163 32.576 1.00 54.31 71 LEU A CA 1
ATOM 567 C C . LEU A 1 71 ? -26.956 29.886 32.621 1.00 54.31 71 LEU A C 1
ATOM 569 O O . LEU A 1 71 ? -27.683 29.787 33.613 1.00 54.31 71 LEU A O 1
ATOM 573 N N . SER A 1 72 ? -27.250 30.629 31.551 1.00 60.22 72 SER A N 1
ATOM 574 C CA . SER A 1 72 ? -28.474 31.406 31.361 1.00 60.22 72 SER A CA 1
ATOM 575 C C . SER A 1 72 ? -29.691 30.653 31.881 1.00 60.22 72 SER A C 1
ATOM 577 O O . SER A 1 72 ? -29.909 29.484 31.541 1.00 60.22 72 SER A O 1
ATOM 579 N N . SER A 1 73 ? -30.485 31.312 32.727 1.00 70.25 73 SER A N 1
ATOM 580 C CA . SER A 1 73 ? -31.668 30.683 33.309 1.00 70.25 73 SER A CA 1
ATOM 581 C C . SER A 1 73 ? -32.561 30.123 32.187 1.00 70.25 73 SER A C 1
ATOM 583 O O . SER A 1 73 ? -32.606 30.693 31.097 1.00 70.25 73 SER A O 1
ATOM 585 N N . PRO A 1 74 ? -33.316 29.025 32.390 1.00 69.19 74 PRO A N 1
ATOM 586 C CA . PRO A 1 74 ? -34.137 28.454 31.318 1.00 69.19 74 PRO A CA 1
ATOM 587 C C . PRO A 1 74 ? -35.096 29.454 30.659 1.00 69.19 74 PRO A C 1
ATOM 589 O O . PRO A 1 74 ? -35.440 29.302 29.492 1.00 69.19 74 PRO A O 1
ATOM 592 N N . LYS A 1 75 ? -35.484 30.492 31.409 1.00 78.50 75 LYS A N 1
ATOM 593 C CA . LYS A 1 75 ? -36.292 31.609 30.926 1.00 78.50 75 LYS A CA 1
ATOM 594 C C . LYS A 1 75 ? -35.536 32.508 29.947 1.00 78.50 75 LYS A C 1
ATOM 596 O O . LYS A 1 75 ? -36.142 32.997 29.006 1.00 78.50 75 LYS A O 1
ATOM 601 N N . GLU A 1 76 ? -34.237 32.722 30.132 1.00 80.06 76 GLU A N 1
ATOM 602 C CA . GLU A 1 76 ? -33.410 33.485 29.191 1.00 80.06 76 GLU A CA 1
ATOM 603 C C . GLU A 1 76 ? -33.254 32.750 27.864 1.00 80.06 76 GLU A C 1
ATOM 605 O O . GLU A 1 76 ? -33.489 33.357 26.826 1.00 80.06 76 GLU A O 1
ATOM 610 N N . VAL A 1 77 ? -32.947 31.446 27.889 1.00 81.19 77 VAL A N 1
ATOM 611 C CA . VAL A 1 77 ? -32.846 30.629 26.665 1.00 81.19 77 VAL A CA 1
ATOM 612 C C . VAL A 1 77 ? -34.192 30.577 25.947 1.00 81.19 77 VAL A C 1
ATOM 614 O O . VAL A 1 77 ? -34.263 30.758 24.735 1.00 81.19 77 VAL A O 1
ATOM 617 N N . GLU A 1 78 ? -35.288 30.379 26.680 1.00 87.50 78 GLU A N 1
ATOM 618 C CA . GLU A 1 78 ? -36.625 30.390 26.093 1.00 87.50 78 GLU A CA 1
ATOM 619 C C . GLU A 1 78 ? -36.966 31.751 25.468 1.00 87.50 78 GLU A C 1
ATOM 621 O O . GLU A 1 78 ? -37.504 31.793 24.362 1.00 87.50 78 GLU A O 1
ATOM 626 N N . ASN A 1 79 ? -36.606 32.862 26.108 1.00 87.00 79 ASN A N 1
ATOM 627 C CA . ASN A 1 79 ? -36.876 34.200 25.582 1.00 87.00 79 ASN A CA 1
ATOM 628 C C . ASN A 1 79 ? -35.971 34.580 24.399 1.00 87.00 79 ASN A C 1
ATOM 630 O O . ASN A 1 79 ? -36.424 35.303 23.514 1.00 87.00 79 ASN A O 1
ATOM 634 N N . SER A 1 80 ? -34.734 34.078 24.348 1.00 86.06 80 SER A N 1
ATOM 635 C CA . SER A 1 80 ? -33.764 34.371 23.282 1.00 86.06 80 SER A CA 1
ATOM 636 C C . SER A 1 80 ? -33.827 33.415 22.087 1.00 86.06 80 SER A C 1
ATOM 638 O O . SER A 1 80 ? -33.231 33.686 21.044 1.00 86.06 80 SER A O 1
ATOM 640 N N . THR A 1 81 ? -34.566 32.308 22.201 1.00 91.38 81 THR A N 1
ATOM 641 C CA . THR A 1 81 ? -34.736 31.347 21.105 1.00 91.38 81 THR A CA 1
ATOM 642 C C . THR A 1 81 ? -35.799 31.825 20.111 1.00 91.38 81 THR A C 1
ATOM 644 O O . THR A 1 81 ? -37.001 31.856 20.415 1.00 91.38 81 THR A O 1
ATOM 647 N N . LEU A 1 82 ? -35.374 32.099 18.881 1.00 93.75 82 LEU A N 1
ATOM 648 C CA . LEU A 1 82 ? -36.225 32.251 17.705 1.00 93.75 82 LEU A CA 1
ATOM 649 C C . LEU A 1 82 ? -36.524 30.877 17.096 1.00 93.75 82 LEU A C 1
ATOM 651 O O . LEU A 1 82 ? -35.641 30.029 16.964 1.00 93.75 82 LEU A O 1
ATOM 655 N N . THR A 1 83 ? -37.781 30.647 16.717 1.00 94.38 83 THR A N 1
ATOM 656 C CA . THR A 1 83 ? -38.227 29.378 16.128 1.00 94.38 83 THR A CA 1
ATOM 657 C C . THR A 1 83 ? -38.899 29.627 14.789 1.00 94.38 83 THR A C 1
ATOM 659 O O . THR A 1 83 ? -39.921 30.307 14.726 1.00 94.38 83 THR A O 1
ATOM 662 N N . ASN A 1 84 ? -38.355 29.024 13.736 1.00 94.69 84 ASN A N 1
ATOM 663 C CA . ASN A 1 84 ? -38.945 29.011 12.402 1.00 94.69 84 ASN A CA 1
ATOM 664 C C . ASN A 1 84 ? -39.422 27.589 12.093 1.00 94.69 84 ASN A C 1
ATOM 666 O O . ASN A 1 84 ? -38.604 26.690 11.909 1.00 94.69 84 ASN A O 1
ATOM 670 N N . ASN A 1 85 ? -40.738 27.378 12.061 1.00 93.31 85 ASN A N 1
ATOM 671 C CA . ASN A 1 85 ? -41.325 26.064 11.796 1.00 93.31 85 ASN A CA 1
ATOM 672 C C . ASN A 1 85 ? -41.563 25.876 10.293 1.00 93.31 85 ASN A C 1
ATOM 674 O O . ASN A 1 85 ? -42.197 26.717 9.654 1.00 93.31 85 ASN A O 1
ATOM 678 N N . TYR A 1 86 ? -41.112 24.751 9.752 1.00 92.62 86 TYR A N 1
ATOM 679 C CA . TYR A 1 86 ? -41.382 24.293 8.392 1.00 92.62 86 TYR A CA 1
ATOM 680 C C . TYR A 1 86 ? -42.206 23.000 8.435 1.00 92.62 86 TYR A C 1
ATOM 682 O O . TYR A 1 86 ? -42.369 22.375 9.481 1.00 92.62 86 TYR A O 1
ATOM 690 N N . VAL A 1 87 ? -42.733 22.577 7.280 1.00 87.06 87 VAL A N 1
ATOM 691 C CA . VAL A 1 87 ? -43.593 21.381 7.188 1.00 87.06 87 VAL A CA 1
ATOM 692 C C . VAL A 1 87 ? -42.882 20.122 7.702 1.00 87.06 87 VAL A C 1
ATOM 694 O O . VAL A 1 87 ? -43.514 19.284 8.332 1.00 87.06 87 VAL A O 1
ATOM 697 N N . LEU A 1 88 ? -41.574 19.991 7.460 1.00 88.62 88 LEU A N 1
ATOM 698 C CA . LEU A 1 88 ? -40.806 18.773 7.754 1.00 88.62 88 LEU A CA 1
ATOM 699 C C . LEU A 1 88 ? -39.736 18.940 8.838 1.00 88.62 88 LEU A C 1
ATOM 701 O O . LEU A 1 88 ? -39.125 17.953 9.223 1.00 88.62 88 LEU A O 1
ATOM 705 N N . PHE A 1 89 ? -39.480 20.162 9.301 1.00 94.12 89 PHE A N 1
ATOM 706 C CA . PHE A 1 89 ? -38.475 20.439 10.324 1.00 94.12 89 PHE A CA 1
ATOM 707 C C . PHE A 1 89 ? -38.718 21.809 10.960 1.00 94.12 89 PHE A C 1
ATOM 709 O O . PHE A 1 89 ? -39.458 22.631 10.427 1.00 94.12 89 PHE A O 1
ATOM 716 N N . SER A 1 90 ? -38.034 22.092 12.059 1.00 94.88 90 SER A N 1
ATOM 717 C CA . SER A 1 90 ? -38.025 23.400 12.715 1.00 94.88 90 SER A CA 1
ATOM 718 C C . SER A 1 90 ? -36.591 23.891 12.853 1.00 94.88 90 SER A C 1
ATOM 720 O O . SER A 1 90 ? -35.695 23.102 13.126 1.00 94.88 90 SER A O 1
ATOM 722 N N . ILE A 1 91 ? -36.346 25.184 12.671 1.00 95.19 91 ILE A N 1
ATOM 723 C CA . ILE A 1 91 ? -35.045 25.798 12.947 1.00 95.19 91 ILE A CA 1
ATOM 724 C C . ILE A 1 91 ? -35.154 26.583 14.248 1.00 95.19 91 ILE A C 1
ATOM 726 O O . ILE A 1 91 ? -36.009 27.461 14.380 1.00 95.19 91 ILE A O 1
ATOM 730 N N . PHE A 1 92 ? -34.260 26.282 15.182 1.00 95.25 92 PHE A N 1
ATOM 731 C CA . PHE A 1 92 ? -34.087 26.982 16.445 1.00 95.25 92 PHE A CA 1
ATOM 732 C C . PHE A 1 92 ? -32.804 27.795 16.367 1.00 95.25 92 PHE A C 1
ATOM 734 O O . PHE A 1 92 ? -31.718 27.238 16.199 1.00 95.25 92 PHE A O 1
ATOM 741 N N . ALA A 1 93 ? -32.937 29.112 16.451 1.00 91.12 93 ALA A N 1
ATOM 742 C CA . ALA A 1 93 ? -31.816 30.030 16.507 1.00 91.12 93 ALA A CA 1
ATOM 743 C C . ALA A 1 93 ? -31.817 30.697 17.875 1.00 91.12 93 ALA A C 1
ATOM 745 O O . ALA A 1 93 ? -32.783 31.365 18.234 1.00 91.12 93 ALA A O 1
ATOM 746 N N . SER A 1 94 ? -30.738 30.517 18.619 1.00 87.56 94 SER A N 1
ATOM 747 C CA . SER A 1 94 ? -30.606 31.057 19.967 1.00 87.56 94 SER A CA 1
ATOM 748 C C . SER A 1 94 ? -29.366 31.926 20.016 1.00 87.56 94 SER A C 1
ATOM 750 O O . SER A 1 94 ? -28.284 31.494 19.604 1.00 87.56 94 SER A O 1
ATOM 752 N N . GLU A 1 95 ? -29.547 33.157 20.479 1.00 81.19 95 GLU A N 1
ATOM 753 C CA . GLU A 1 95 ? -28.498 34.164 20.578 1.00 81.19 95 GLU A CA 1
ATOM 754 C C . GLU A 1 95 ? -28.524 34.762 21.983 1.00 81.19 95 GLU A C 1
ATOM 756 O O . GLU A 1 95 ? -29.499 35.386 22.393 1.00 81.19 95 GLU A O 1
ATOM 761 N N . THR A 1 96 ? -27.459 34.533 22.737 1.00 75.12 96 THR A N 1
ATOM 762 C CA . THR A 1 96 ? -27.162 35.246 23.980 1.00 75.12 96 THR A CA 1
ATOM 763 C C . THR A 1 96 ? -25.840 35.982 23.822 1.00 75.12 96 THR A C 1
ATOM 765 O O . THR A 1 96 ? -25.124 35.794 22.836 1.00 75.12 96 THR A O 1
ATOM 768 N N . ASP A 1 97 ? -25.480 36.777 24.826 1.00 70.75 97 ASP A N 1
ATOM 769 C CA . ASP A 1 97 ? -24.207 37.502 24.860 1.00 70.75 97 ASP A CA 1
ATOM 770 C C . ASP A 1 97 ? -22.982 36.574 24.731 1.00 70.75 97 ASP A C 1
ATOM 772 O O . ASP A 1 97 ? -21.910 37.008 24.311 1.00 70.75 97 ASP A O 1
ATOM 776 N N . THR A 1 98 ? -23.134 35.285 25.062 1.00 58.62 98 THR A N 1
ATOM 777 C CA . THR A 1 98 ? -22.047 34.296 25.082 1.00 58.62 98 THR A CA 1
ATOM 778 C C . THR A 1 98 ? -22.154 33.226 23.997 1.00 58.62 98 THR A C 1
ATOM 780 O O . THR A 1 98 ? -21.136 32.621 23.650 1.00 58.62 98 THR A O 1
ATOM 783 N N . PHE A 1 99 ? -23.336 32.980 23.418 1.00 66.81 99 PHE A N 1
ATOM 784 C CA . PHE A 1 99 ? -23.503 31.933 22.410 1.00 66.81 99 PHE A CA 1
ATOM 785 C C . PHE A 1 99 ? -24.444 32.321 21.270 1.00 66.81 99 PHE A C 1
ATOM 787 O O . PHE A 1 99 ? -25.512 32.889 21.467 1.00 66.81 99 PHE A O 1
ATOM 794 N N . LYS A 1 100 ? -24.072 31.910 20.055 1.00 80.62 100 LYS A N 1
ATOM 795 C CA . LYS A 1 100 ? -24.949 31.902 18.885 1.00 80.62 100 LYS A CA 1
ATOM 796 C C . LYS A 1 100 ? -24.968 30.496 18.308 1.00 80.62 100 LYS A C 1
ATOM 798 O O . LYS A 1 100 ? -23.912 29.960 17.966 1.00 80.62 100 LYS A O 1
ATOM 803 N N . SER A 1 101 ? -26.144 29.885 18.247 1.00 83.38 101 SER A N 1
ATOM 804 C CA . SER A 1 101 ? -26.316 28.521 17.742 1.00 83.38 101 SER A CA 1
ATOM 805 C C . SER A 1 101 ? -27.559 28.422 16.870 1.00 83.38 101 SER A C 1
ATOM 807 O O . SER A 1 101 ? -28.598 29.006 17.187 1.00 83.38 101 SER A O 1
ATOM 809 N N . GLN A 1 102 ? -27.441 27.678 15.772 1.00 92.81 102 GLN A N 1
ATOM 810 C CA . GLN A 1 102 ? -28.564 27.290 14.926 1.00 92.81 102 GLN A CA 1
ATOM 811 C C . GLN A 1 102 ? -28.683 25.772 14.904 1.00 92.81 102 GLN A C 1
ATOM 813 O O . GLN A 1 102 ? -27.725 25.064 14.587 1.00 92.81 102 GLN A O 1
ATOM 818 N N . VAL A 1 103 ? -29.872 25.279 15.234 1.00 93.00 103 VAL A N 1
ATOM 819 C CA . VAL A 1 103 ? -30.176 23.855 15.366 1.00 93.00 103 VAL A CA 1
ATOM 820 C C . VAL A 1 103 ? -31.427 23.529 14.560 1.00 93.00 103 VAL A C 1
ATOM 822 O O . VAL A 1 103 ? -32.435 24.223 14.661 1.00 93.00 103 VAL A O 1
ATOM 825 N N . VAL A 1 104 ? -31.378 22.464 13.767 1.00 95.81 104 VAL A N 1
ATOM 826 C CA . VAL A 1 104 ? -32.529 21.904 13.053 1.00 95.81 104 VAL A CA 1
ATOM 827 C C . VAL A 1 104 ? -33.141 20.795 13.886 1.00 95.81 104 VAL A C 1
ATOM 829 O O . VAL A 1 104 ? -32.481 19.812 14.201 1.00 95.81 104 VAL A O 1
ATOM 832 N N . GLY A 1 105 ? -34.414 20.943 14.219 1.00 94.06 105 GLY A N 1
ATOM 833 C CA . GLY A 1 105 ? -35.238 19.889 14.773 1.00 94.06 105 GLY A CA 1
ATOM 834 C C . GLY A 1 105 ? -35.982 19.130 13.680 1.00 94.06 105 GLY A C 1
ATOM 835 O O . GLY A 1 105 ? -36.751 19.740 12.943 1.00 94.06 105 GLY A O 1
ATOM 836 N N . ILE A 1 106 ? -35.801 17.818 13.584 1.00 93.75 106 ILE A N 1
ATOM 837 C CA . ILE A 1 106 ? -36.510 16.951 12.631 1.00 93.75 106 ILE A CA 1
ATOM 838 C C . ILE A 1 106 ? -36.789 15.607 13.297 1.00 93.75 106 ILE A C 1
ATOM 840 O O . ILE A 1 106 ? -35.902 15.058 13.944 1.00 93.75 106 ILE A O 1
ATOM 844 N N . LEU A 1 107 ? -38.008 15.070 13.161 1.00 89.56 107 LEU A N 1
ATOM 845 C CA . LEU A 1 107 ? -38.365 13.747 13.702 1.00 89.56 107 LEU A CA 1
ATOM 846 C C . LEU A 1 107 ? -37.989 13.578 15.190 1.00 89.56 107 LEU A C 1
ATOM 848 O O . LEU A 1 107 ? -37.360 12.591 15.566 1.00 89.56 107 LEU A O 1
ATOM 852 N N . ASN A 1 108 ? -38.312 14.566 16.029 1.00 89.19 108 ASN A N 1
ATOM 853 C CA . ASN A 1 108 ? -37.952 14.610 17.452 1.00 89.19 108 ASN A CA 1
ATOM 854 C C . ASN A 1 108 ? -36.433 14.526 17.759 1.00 89.19 108 ASN A C 1
ATOM 856 O O . ASN A 1 108 ? -36.039 14.159 18.863 1.00 89.19 108 ASN A O 1
ATOM 860 N N . ASN A 1 109 ? -35.573 14.854 16.791 1.00 90.31 109 ASN A N 1
ATOM 861 C CA . ASN A 1 109 ? -34.116 14.925 16.932 1.00 90.31 109 ASN A CA 1
ATOM 862 C C . ASN A 1 109 ? -33.611 16.342 16.640 1.00 90.31 109 ASN A C 1
ATOM 864 O O . ASN A 1 109 ? -34.275 17.092 15.930 1.00 90.31 109 ASN A O 1
ATOM 868 N N . PHE A 1 110 ? -32.423 16.691 17.145 1.00 93.25 110 PHE A N 1
ATOM 869 C CA . PHE A 1 110 ? -31.784 18.000 16.964 1.00 93.25 110 PHE A CA 1
ATOM 870 C C . PHE A 1 110 ? -30.418 17.863 16.271 1.00 93.25 110 PHE A C 1
ATOM 872 O O . PHE A 1 110 ? -29.577 17.079 16.704 1.00 93.25 110 PHE A O 1
ATOM 879 N N . LEU A 1 111 ? -30.187 18.639 15.210 1.00 88.94 111 LEU A N 1
ATOM 880 C CA . LEU A 1 111 ? -28.963 18.670 14.402 1.00 88.94 111 LEU A CA 1
ATOM 881 C C . LEU A 1 111 ? -28.371 20.084 14.413 1.00 88.94 111 LEU A C 1
ATOM 883 O O . LEU A 1 111 ? -29.021 21.034 13.987 1.00 88.94 111 LEU A O 1
ATOM 887 N N . VAL A 1 112 ? -27.137 20.249 14.884 1.00 89.50 112 VAL A N 1
ATOM 888 C CA . VAL A 1 112 ? -26.478 21.565 14.946 1.00 89.50 112 VAL A CA 1
ATOM 889 C C . VAL A 1 112 ? -25.961 21.950 13.554 1.00 89.50 112 VAL A C 1
ATOM 891 O O . VAL A 1 112 ? -25.146 21.231 12.985 1.00 89.50 112 VAL A O 1
ATOM 894 N N . LEU A 1 113 ? -26.429 23.073 12.997 1.00 81.00 113 LEU A N 1
ATOM 895 C CA . LEU A 1 113 ? -26.063 23.533 11.648 1.00 81.00 113 LEU A CA 1
ATOM 896 C C . LEU A 1 113 ? -24.796 24.386 11.625 1.00 81.00 113 LEU A C 1
ATOM 898 O O . LEU A 1 113 ? -23.974 24.269 10.720 1.00 81.00 113 LEU A O 1
ATOM 902 N N . SER A 1 114 ? -24.649 25.272 12.604 1.00 65.62 114 SER A N 1
ATOM 903 C CA . SER A 1 114 ? -23.503 26.170 12.684 1.00 65.62 114 SER A CA 1
ATOM 904 C C . SER A 1 114 ? -23.250 26.560 14.132 1.00 65.62 114 SER A C 1
ATOM 906 O O . SER A 1 114 ? -24.092 27.200 14.766 1.00 65.62 114 SER A O 1
ATOM 908 N N . SER A 1 115 ? -22.073 26.198 14.633 1.00 57.88 115 SER A N 1
ATOM 909 C CA . SER A 1 115 ? -21.488 26.772 15.841 1.00 57.88 115 SER A CA 1
ATOM 910 C C . SER A 1 115 ? -20.290 27.618 15.424 1.00 57.88 115 SER A C 1
ATOM 912 O O . SER A 1 115 ? -19.410 27.113 14.724 1.00 57.88 115 SER A O 1
ATOM 914 N N . THR A 1 116 ? -20.219 28.877 15.848 1.00 53.34 116 THR A N 1
ATOM 915 C CA . THR A 1 116 ? -19.010 29.705 15.697 1.00 53.34 116 THR A CA 1
ATOM 916 C C . THR A 1 116 ? -17.803 28.954 16.281 1.00 53.34 116 THR A C 1
ATOM 918 O O . THR A 1 116 ? -17.960 28.295 17.303 1.00 53.34 116 THR A O 1
ATOM 921 N N . GLU A 1 117 ? -16.612 29.019 15.671 1.00 45.31 117 GLU A N 1
ATOM 922 C CA . GLU A 1 117 ? -15.448 28.162 16.005 1.00 45.31 117 GLU A CA 1
ATOM 923 C C . GLU A 1 117 ? -15.060 28.119 17.495 1.00 45.31 117 GLU A C 1
ATOM 925 O O . GLU A 1 117 ? -14.604 27.079 17.968 1.00 45.31 117 GLU A O 1
ATOM 930 N N . LYS A 1 118 ? -15.333 29.181 18.268 1.00 48.97 118 LYS A N 1
ATOM 931 C CA . LYS A 1 118 ? -15.164 29.184 19.736 1.00 48.97 118 LYS A CA 1
ATOM 932 C C . LYS A 1 118 ? -16.024 28.134 20.470 1.00 48.97 118 LYS A C 1
ATOM 934 O O . LYS A 1 118 ? -15.666 27.731 21.568 1.00 48.97 118 LYS A O 1
ATOM 939 N N . ASN A 1 119 ? -17.099 27.643 19.849 1.00 51.62 119 ASN A N 1
ATOM 940 C CA . ASN A 1 119 ? -18.065 26.686 20.400 1.00 51.62 119 ASN A CA 1
ATOM 941 C C . ASN A 1 119 ? -17.941 25.260 19.843 1.00 51.62 119 ASN A C 1
ATOM 943 O O . ASN A 1 119 ? -18.682 24.380 20.280 1.00 51.62 119 ASN A O 1
ATOM 947 N N . LYS A 1 120 ? -16.973 24.967 18.960 1.00 42.69 120 LYS A N 1
ATOM 948 C CA . LYS A 1 120 ? -16.677 23.568 18.588 1.00 42.69 120 LYS A CA 1
ATOM 949 C C . LYS A 1 120 ? -16.196 22.756 19.804 1.00 42.69 120 LYS A C 1
ATOM 951 O O . LYS A 1 120 ? -16.387 21.547 19.841 1.00 42.69 120 LYS A O 1
ATOM 956 N N . ALA A 1 121 ? -15.644 23.422 20.823 1.00 48.56 121 ALA A N 1
ATOM 957 C CA . ALA A 1 121 ? -15.226 22.820 22.090 1.00 48.56 121 ALA A CA 1
ATOM 958 C C . ALA A 1 121 ? -16.373 22.589 23.100 1.00 48.56 121 ALA A C 1
ATOM 960 O O . ALA A 1 121 ? -16.241 21.711 23.944 1.00 48.56 121 ALA A O 1
ATOM 961 N N . ALA A 1 122 ? -17.486 23.330 23.000 1.00 47.25 122 ALA A N 1
ATOM 962 C CA . ALA A 1 122 ? -18.614 23.278 23.945 1.00 47.25 122 ALA A CA 1
ATOM 963 C C . ALA A 1 122 ? -19.811 22.444 23.448 1.00 47.25 122 ALA A C 1
ATOM 965 O O . ALA A 1 122 ? -20.813 22.324 24.127 1.00 47.25 122 ALA A O 1
ATOM 966 N N . PHE A 1 123 ? -19.750 21.901 22.228 1.00 46.06 123 PHE A N 1
ATOM 967 C CA . PHE A 1 123 ? -20.789 21.005 21.697 1.00 46.06 123 PHE A CA 1
ATOM 968 C C . PHE A 1 123 ? -20.210 19.820 20.913 1.00 46.06 123 PHE A C 1
ATOM 970 O O . PHE A 1 123 ? -20.932 19.127 20.196 1.00 46.06 123 PHE A O 1
ATOM 977 N N . SER A 1 124 ? -18.909 19.542 21.057 1.00 47.28 124 SER A N 1
ATOM 978 C CA . SER A 1 124 ? -18.316 18.305 20.550 1.00 47.28 124 SER A CA 1
ATOM 979 C C . SER A 1 124 ? -17.543 17.563 21.637 1.00 47.28 124 SER A C 1
ATOM 981 O O . SER A 1 124 ? -16.424 17.903 22.009 1.00 47.28 124 SER A O 1
ATOM 983 N N . LYS A 1 125 ? -18.170 16.498 22.137 1.00 42.09 125 LYS A N 1
ATOM 984 C CA . LYS A 1 125 ? -17.616 15.139 22.091 1.00 42.09 125 LYS A CA 1
ATOM 985 C C . LYS A 1 125 ? -18.693 14.148 22.559 1.00 42.09 125 LYS A C 1
ATOM 987 O O . LYS A 1 125 ? -19.292 14.367 23.614 1.00 42.09 125 LYS A O 1
ATOM 992 N N . PRO A 1 126 ? -18.953 13.051 21.822 1.00 45.22 126 PRO A N 1
ATOM 993 C CA . PRO A 1 126 ? -19.773 11.959 22.335 1.00 45.22 126 PRO A CA 1
ATOM 994 C C . PRO A 1 126 ? -19.235 11.482 23.691 1.00 45.22 126 PRO A C 1
ATOM 996 O O . PRO A 1 126 ? -18.034 11.495 23.958 1.00 45.22 126 PRO A O 1
ATOM 999 N N . LYS A 1 127 ? -20.159 11.100 24.575 1.00 47.47 127 LYS A N 1
ATOM 1000 C CA . LYS A 1 127 ? -19.986 11.032 26.035 1.00 47.47 127 LYS A CA 1
ATOM 1001 C C . LYS A 1 127 ? -19.041 9.935 26.556 1.00 47.47 127 LYS A C 1
ATOM 1003 O O . LYS A 1 127 ? -18.914 9.816 27.763 1.00 47.47 127 LYS A O 1
ATOM 1008 N N . ASN A 1 128 ? -18.333 9.209 25.698 1.00 57.56 128 ASN A N 1
ATOM 1009 C CA . ASN A 1 128 ? -17.259 8.287 26.068 1.00 57.56 128 ASN A CA 1
ATOM 1010 C C . ASN A 1 128 ? -16.153 8.392 25.010 1.00 57.56 128 ASN A C 1
ATOM 1012 O O . ASN A 1 128 ? -16.017 7.513 24.162 1.00 57.56 128 ASN A O 1
ATOM 1016 N N . VAL A 1 129 ? -15.390 9.488 25.003 1.00 68.12 129 VAL A N 1
ATOM 1017 C CA . VAL A 1 129 ? -14.134 9.476 24.246 1.00 68.12 129 VAL A CA 1
ATOM 1018 C C . VAL A 1 129 ? -13.185 8.590 25.024 1.00 68.12 129 VAL A C 1
ATOM 1020 O O . VAL A 1 129 ? -12.661 8.990 26.057 1.00 68.12 129 VAL A O 1
ATOM 1023 N N . ILE A 1 130 ? -13.048 7.357 24.553 1.00 76.81 130 ILE A N 1
ATOM 1024 C CA . ILE A 1 130 ? -12.053 6.423 25.054 1.00 76.81 130 ILE A CA 1
ATOM 1025 C C . ILE A 1 130 ? -10.699 7.067 24.775 1.00 76.81 130 ILE A C 1
ATOM 1027 O O . ILE A 1 130 ? -10.317 7.252 23.617 1.00 76.81 130 ILE A O 1
ATOM 1031 N N . GLU A 1 131 ? -10.014 7.480 25.837 1.00 84.12 131 GLU A N 1
ATOM 1032 C CA . GLU A 1 131 ? -8.686 8.060 25.710 1.00 84.12 131 GLU A CA 1
ATOM 1033 C C . GLU A 1 131 ? -7.715 6.975 25.246 1.00 84.12 131 GLU A C 1
ATOM 1035 O O . GLU A 1 131 ? -7.653 5.872 25.800 1.00 84.12 131 GLU A O 1
ATOM 1040 N N . MET A 1 132 ? -6.964 7.285 24.190 1.00 86.44 132 MET A N 1
ATOM 1041 C CA . MET A 1 132 ? -5.848 6.442 23.787 1.00 86.44 132 MET A CA 1
ATOM 1042 C C . MET A 1 132 ? -4.809 6.435 24.908 1.00 86.44 132 MET A C 1
ATOM 1044 O O . MET A 1 132 ? -4.507 7.506 25.442 1.00 86.44 132 MET A O 1
ATOM 1048 N N . PRO A 1 133 ? -4.202 5.281 25.232 1.00 88.62 133 PRO A N 1
ATOM 1049 C CA . PRO A 1 133 ? -3.071 5.256 26.138 1.00 88.62 133 PRO A CA 1
ATOM 1050 C C . PRO A 1 133 ? -1.968 6.196 25.637 1.00 88.62 133 PRO A C 1
ATOM 1052 O O . PRO A 1 133 ? -1.728 6.333 24.426 1.00 88.62 133 PRO A O 1
ATOM 1055 N N . ASN A 1 134 ? -1.306 6.863 26.581 1.00 91.69 134 ASN A N 1
ATOM 1056 C CA . ASN A 1 134 ? -0.119 7.651 26.271 1.00 91.69 134 ASN A CA 1
ATOM 1057 C C . ASN A 1 134 ? 1.033 6.728 25.836 1.00 91.69 134 ASN A C 1
ATOM 1059 O O . ASN A 1 134 ? 0.996 5.517 26.065 1.00 91.69 134 ASN A O 1
ATOM 1063 N N . ASP A 1 135 ? 2.049 7.305 25.200 1.00 88.81 135 ASP A N 1
ATOM 1064 C CA . ASP A 1 135 ? 3.131 6.522 24.596 1.00 88.81 135 ASP A CA 1
ATOM 1065 C C . ASP A 1 135 ? 3.925 5.739 25.644 1.00 88.81 135 ASP A C 1
ATOM 1067 O O . ASP A 1 135 ? 4.246 4.582 25.411 1.00 88.81 135 ASP A O 1
ATOM 1071 N N . THR A 1 136 ? 4.125 6.292 26.844 1.00 87.19 136 THR A N 1
ATOM 1072 C CA . THR A 1 136 ? 4.762 5.581 27.963 1.00 87.19 136 THR A CA 1
ATOM 1073 C C . THR A 1 136 ? 3.984 4.327 28.361 1.00 87.19 136 THR A C 1
ATOM 1075 O O . THR A 1 136 ? 4.571 3.267 28.569 1.00 87.19 136 THR A O 1
ATOM 1078 N N . THR A 1 137 ? 2.654 4.414 28.459 1.00 88.31 137 THR A N 1
ATOM 1079 C CA . THR A 1 137 ? 1.799 3.256 28.740 1.00 88.31 137 THR A CA 1
ATOM 1080 C C . THR A 1 137 ? 1.892 2.227 27.619 1.00 88.31 137 THR A C 1
ATOM 1082 O O . THR A 1 137 ? 2.020 1.045 27.915 1.00 88.31 137 THR A O 1
ATOM 1085 N N . LEU A 1 138 ? 1.867 2.652 26.352 1.00 88.12 138 LEU A N 1
ATOM 1086 C CA . LEU A 1 138 ? 1.982 1.748 25.202 1.00 88.12 138 LEU A CA 1
ATOM 1087 C C . LEU A 1 138 ? 3.340 1.042 25.153 1.00 88.12 138 LEU A C 1
ATOM 1089 O O . LEU A 1 138 ? 3.381 -0.172 24.982 1.00 88.12 138 LEU A O 1
ATOM 1093 N N . SER A 1 139 ? 4.436 1.770 25.365 1.00 85.88 139 SER A N 1
ATOM 1094 C CA . SER A 1 139 ? 5.789 1.209 25.410 1.00 85.88 139 SER A CA 1
ATOM 1095 C C . SER A 1 139 ? 5.961 0.179 26.526 1.00 85.88 139 SER A C 1
ATOM 1097 O O . SER A 1 139 ? 6.659 -0.812 26.337 1.00 85.88 139 SER A O 1
ATOM 1099 N N . ASN A 1 140 ? 5.295 0.371 27.669 1.00 87.06 140 ASN A N 1
ATOM 1100 C CA . ASN A 1 140 ? 5.331 -0.573 28.791 1.00 87.06 140 ASN A CA 1
ATOM 1101 C C . ASN A 1 140 ? 4.483 -1.836 28.566 1.00 87.06 140 ASN A C 1
ATOM 1103 O O . ASN A 1 140 ? 4.606 -2.789 29.332 1.00 87.06 140 ASN A O 1
ATOM 1107 N N . LEU A 1 141 ? 3.602 -1.844 27.560 1.00 87.00 141 LEU A N 1
ATOM 1108 C CA . LEU A 1 141 ? 2.789 -3.011 27.202 1.00 87.00 141 LEU A CA 1
ATOM 1109 C C . LEU A 1 141 ? 3.513 -3.967 26.247 1.00 87.00 141 LEU A C 1
ATOM 1111 O O . LEU A 1 141 ? 3.031 -5.078 26.026 1.00 87.00 141 LEU A O 1
ATOM 1115 N N . LEU A 1 142 ? 4.645 -3.548 25.682 1.00 82.94 142 LEU A N 1
ATOM 1116 C CA . LEU A 1 142 ? 5.444 -4.380 24.795 1.00 82.94 142 LEU A CA 1
ATOM 1117 C C . LEU A 1 142 ? 6.306 -5.388 25.571 1.00 82.94 142 LEU A C 1
ATOM 1119 O O . LEU A 1 142 ? 6.711 -5.113 26.707 1.00 82.94 142 LEU A O 1
ATOM 1123 N N . PRO A 1 143 ? 6.613 -6.551 24.964 1.00 76.75 143 PRO A N 1
ATOM 1124 C CA . PRO A 1 143 ? 7.537 -7.520 25.542 1.00 76.75 143 PRO A CA 1
ATOM 1125 C C . PRO A 1 143 ? 8.893 -6.879 25.889 1.00 76.75 143 PRO A C 1
ATOM 1127 O O . PRO A 1 143 ? 9.340 -5.938 25.231 1.00 76.75 143 PRO A O 1
ATOM 1130 N N . ASP A 1 144 ? 9.552 -7.424 26.914 1.00 81.31 144 ASP A N 1
ATOM 1131 C CA . ASP A 1 144 ? 10.916 -7.088 27.366 1.00 81.31 144 ASP A CA 1
ATOM 1132 C C . ASP A 1 144 ? 11.082 -5.825 28.234 1.00 81.31 144 ASP A C 1
ATOM 1134 O O . ASP A 1 144 ? 12.200 -5.479 28.611 1.00 81.31 144 ASP A O 1
ATOM 1138 N N . GLY A 1 145 ? 9.991 -5.173 28.650 1.00 67.25 145 GLY A N 1
ATOM 1139 C CA . GLY A 1 145 ? 10.017 -4.281 29.820 1.00 67.25 145 GLY A CA 1
ATOM 1140 C C . GLY A 1 145 ? 10.708 -2.922 29.641 1.00 67.25 145 GLY A C 1
ATOM 1141 O O . GLY A 1 145 ? 11.086 -2.309 30.639 1.00 67.25 145 GLY A O 1
ATOM 1142 N N . GLY A 1 146 ? 10.845 -2.416 28.411 1.00 73.88 146 GLY A N 1
ATOM 1143 C CA . GLY A 1 146 ? 11.237 -1.025 28.159 1.00 73.88 146 GLY A CA 1
ATOM 1144 C C . GLY A 1 146 ? 12.025 -0.805 26.867 1.00 73.88 146 GLY A C 1
ATOM 1145 O O . GLY A 1 146 ? 12.353 -1.740 26.144 1.00 73.88 146 GLY A O 1
ATOM 1146 N N . GLY A 1 147 ? 12.311 0.462 26.557 1.00 85.44 147 GLY A N 1
ATOM 1147 C CA . GLY A 1 147 ? 13.153 0.870 25.420 1.00 85.44 147 GLY A CA 1
ATOM 1148 C C . GLY A 1 147 ? 12.436 0.999 24.072 1.00 85.44 147 GLY A C 1
ATOM 1149 O O . GLY A 1 147 ? 13.008 1.546 23.131 1.00 85.44 147 GLY A O 1
ATOM 1150 N N . TRP A 1 148 ? 11.184 0.552 23.975 1.00 88.56 148 TRP A N 1
ATOM 1151 C CA . TRP A 1 148 ? 10.348 0.802 22.806 1.00 88.56 148 TRP A CA 1
ATOM 1152 C C . TRP A 1 148 ? 9.882 2.255 22.762 1.00 88.56 148 TRP A C 1
ATOM 1154 O O . TRP A 1 148 ? 9.370 2.799 23.741 1.00 88.56 148 TRP A O 1
ATOM 1164 N N . VAL A 1 149 ? 10.010 2.868 21.595 1.00 86.81 149 VAL A N 1
ATOM 1165 C CA . VAL A 1 149 ? 9.515 4.203 21.277 1.00 86.81 149 VAL A CA 1
ATOM 1166 C C . VAL A 1 149 ? 8.356 4.037 20.309 1.00 86.81 149 VAL A C 1
ATOM 1168 O O . VAL A 1 149 ? 8.535 3.501 19.213 1.00 86.81 149 VAL A O 1
ATOM 1171 N N . VAL A 1 150 ? 7.167 4.484 20.713 1.00 86.56 150 VAL A N 1
ATOM 1172 C CA . VAL A 1 150 ? 6.004 4.546 19.822 1.00 86.56 150 VAL A CA 1
ATOM 1173 C C . VAL A 1 150 ? 6.311 5.525 18.696 1.00 86.56 150 VAL A C 1
ATOM 1175 O O . VAL A 1 150 ? 6.617 6.688 18.948 1.00 86.56 150 VAL A O 1
ATOM 1178 N N . LYS A 1 151 ? 6.236 5.047 17.456 1.00 83.38 151 LYS A N 1
ATOM 1179 C CA . LYS A 1 151 ? 6.415 5.871 16.255 1.00 83.38 151 LYS A CA 1
ATOM 1180 C C . LYS A 1 151 ? 5.075 6.294 15.685 1.00 83.38 151 LYS A C 1
ATOM 1182 O O . LYS A 1 151 ? 4.907 7.439 15.282 1.00 83.38 151 LYS A O 1
ATOM 1187 N N . GLN A 1 152 ? 4.096 5.396 15.738 1.00 82.44 152 GLN A N 1
ATOM 1188 C CA . GLN A 1 152 ? 2.757 5.672 15.254 1.00 82.44 152 GLN A CA 1
ATOM 1189 C C . GLN A 1 152 ? 1.705 4.899 16.033 1.00 82.44 152 GLN A C 1
ATOM 1191 O O . GLN A 1 152 ? 1.943 3.789 16.505 1.00 82.44 152 GLN A O 1
ATOM 1196 N N . LYS A 1 153 ? 0.506 5.476 16.128 1.00 86.50 153 LYS A N 1
ATOM 1197 C CA . LYS A 1 153 ? -0.676 4.775 16.618 1.00 86.50 153 LYS A CA 1
ATOM 1198 C C . LYS A 1 153 ? -1.944 5.231 15.911 1.00 86.50 153 LYS A C 1
ATOM 1200 O O . LYS A 1 153 ? -2.110 6.417 15.625 1.00 86.50 153 LYS A O 1
ATOM 1205 N N . LYS A 1 154 ? -2.865 4.300 15.675 1.00 85.62 154 LYS A N 1
ATOM 1206 C CA . LYS A 1 154 ? -4.154 4.559 15.024 1.00 85.62 154 LYS A CA 1
ATOM 1207 C C . LYS A 1 154 ? -5.271 3.811 15.740 1.00 85.62 154 LYS A C 1
ATOM 1209 O O . LYS A 1 154 ? -5.145 2.619 16.002 1.00 85.62 154 LYS A O 1
ATOM 1214 N N . MET A 1 155 ? -6.364 4.509 16.056 1.00 88.00 155 MET A N 1
ATOM 1215 C CA . MET A 1 155 ? -7.572 3.872 16.582 1.00 88.00 155 MET A CA 1
ATOM 1216 C C . MET A 1 155 ? -8.374 3.313 15.415 1.00 88.00 155 MET A C 1
ATOM 1218 O O . MET A 1 155 ? -8.632 4.038 14.452 1.00 88.00 155 MET A O 1
ATOM 1222 N N . VAL A 1 156 ? -8.798 2.059 15.519 1.00 84.81 156 VAL A N 1
ATOM 1223 C CA . VAL A 1 156 ? -9.632 1.413 14.510 1.00 84.81 156 VAL A CA 1
ATOM 1224 C C . VAL A 1 156 ? -10.837 0.733 15.142 1.00 84.81 156 VAL A C 1
ATOM 1226 O O . VAL A 1 156 ? -10.760 0.139 16.220 1.00 84.81 156 VAL A O 1
ATOM 1229 N N . ASP A 1 157 ? -11.965 0.835 14.447 1.00 81.44 157 ASP A N 1
ATOM 1230 C CA . ASP A 1 157 ? -13.198 0.140 14.790 1.00 81.44 157 ASP A CA 1
ATOM 1231 C C . ASP A 1 157 ? -13.232 -1.172 14.007 1.00 81.44 157 ASP A C 1
ATOM 1233 O O . ASP A 1 157 ? -13.516 -1.191 12.809 1.00 81.44 157 ASP A O 1
ATOM 1237 N N . PHE A 1 158 ? -12.875 -2.264 14.682 1.00 74.12 158 PHE A N 1
ATOM 1238 C CA . PHE A 1 158 ? -12.765 -3.587 14.066 1.00 74.12 158 PHE A CA 1
ATOM 1239 C C . PHE A 1 158 ? -13.926 -4.518 14.429 1.00 74.12 158 PHE A C 1
ATOM 1241 O O . PHE A 1 158 ? -14.407 -5.242 13.567 1.00 74.12 158 PHE A O 1
ATOM 1248 N N . ALA A 1 159 ? -14.427 -4.470 15.666 1.00 77.69 159 ALA A N 1
ATOM 1249 C CA . ALA A 1 159 ? -15.538 -5.307 16.115 1.00 77.69 159 ALA A CA 1
ATOM 1250 C C . ALA A 1 159 ? -16.466 -4.524 17.045 1.00 77.69 159 ALA A C 1
ATOM 1252 O O . ALA A 1 159 ? -16.009 -3.675 17.811 1.00 77.69 159 ALA A O 1
ATOM 1253 N N . GLU A 1 160 ? -17.762 -4.830 16.998 1.00 81.38 160 GLU A N 1
ATOM 1254 C CA . GLU A 1 160 ? -18.765 -4.173 17.836 1.00 81.38 160 GLU A CA 1
ATOM 1255 C C . GLU A 1 160 ? -18.455 -4.354 19.333 1.00 81.38 160 GLU A C 1
ATOM 1257 O O . GLU A 1 160 ? -18.050 -5.430 19.776 1.00 81.38 160 GLU A O 1
ATOM 1262 N N . GLY A 1 161 ? -18.608 -3.279 20.112 1.00 86.44 161 GLY A N 1
ATOM 1263 C CA . GLY A 1 161 ? -18.319 -3.266 21.550 1.00 86.44 161 GLY A CA 1
ATOM 1264 C C . GLY A 1 161 ? -16.831 -3.222 21.917 1.00 86.44 161 GLY A C 1
ATOM 1265 O O . GLY A 1 161 ? -16.499 -3.248 23.106 1.00 86.44 161 GLY A O 1
ATOM 1266 N N . PHE A 1 162 ? -15.930 -3.126 20.934 1.00 88.81 162 PHE A N 1
ATOM 1267 C CA . PHE A 1 162 ? -14.493 -3.017 21.163 1.00 88.81 162 PHE A CA 1
ATOM 1268 C C . PHE A 1 162 ? -13.871 -1.861 20.376 1.00 88.81 162 PHE A C 1
ATOM 1270 O O . PHE A 1 162 ? -14.169 -1.653 19.201 1.00 88.81 162 PHE A O 1
ATOM 1277 N N . LYS A 1 163 ? -12.918 -1.168 21.005 1.00 89.75 163 LYS A N 1
ATOM 1278 C CA . LYS A 1 163 ? -11.952 -0.315 20.305 1.00 89.75 163 LYS A CA 1
ATOM 1279 C C . LYS A 1 163 ? -10.643 -1.041 20.131 1.00 89.75 163 LYS A C 1
ATOM 1281 O O . LYS A 1 163 ? -10.238 -1.820 20.994 1.00 89.75 163 LYS A O 1
ATOM 1286 N N . TYR A 1 164 ? -9.960 -0.722 19.045 1.00 90.00 164 TYR A N 1
ATOM 1287 C CA . TYR A 1 164 ? -8.639 -1.245 18.775 1.00 90.00 164 TYR A CA 1
ATOM 1288 C C . TYR A 1 164 ? -7.679 -0.096 18.550 1.00 90.00 164 TYR A C 1
ATOM 1290 O O . TYR A 1 164 ? -8.051 0.942 18.005 1.00 90.00 164 TYR A O 1
ATOM 1298 N N . ILE A 1 165 ? -6.444 -0.275 18.992 1.00 90.50 165 ILE A N 1
ATOM 1299 C CA . ILE A 1 165 ? -5.346 0.618 18.651 1.00 90.50 165 ILE A CA 1
ATOM 1300 C C . ILE A 1 165 ? -4.287 -0.237 18.003 1.00 90.50 165 ILE A C 1
ATOM 1302 O O . ILE A 1 165 ? -3.875 -1.246 18.567 1.00 90.50 165 ILE A O 1
ATOM 1306 N N . ILE A 1 166 ? -3.848 0.183 16.834 1.00 87.19 166 ILE A N 1
ATOM 1307 C CA . ILE A 1 166 ? -2.680 -0.380 16.185 1.00 87.19 166 ILE A CA 1
ATOM 1308 C C . ILE A 1 166 ? -1.528 0.557 16.482 1.00 87.19 166 ILE A C 1
ATOM 1310 O O . ILE A 1 166 ? -1.687 1.773 16.358 1.00 87.19 166 ILE A O 1
ATOM 1314 N N . VAL A 1 167 ? -0.401 0.002 16.899 1.00 86.56 167 VAL A N 1
ATOM 1315 C CA . VAL A 1 167 ? 0.784 0.762 17.276 1.00 86.56 167 VAL A CA 1
ATOM 1316 C C . VAL A 1 167 ? 1.984 0.197 16.538 1.00 86.56 167 VAL A C 1
ATOM 1318 O O . VAL A 1 167 ? 2.243 -1.000 16.622 1.00 86.56 167 VAL A O 1
ATOM 1321 N N . GLY A 1 168 ? 2.708 1.067 15.842 1.00 86.44 168 GLY A N 1
ATOM 1322 C CA . GLY A 1 168 ? 4.054 0.804 15.347 1.00 86.44 168 GLY A CA 1
ATOM 1323 C C . GLY A 1 168 ? 5.061 1.375 16.341 1.00 86.44 168 GLY A C 1
ATOM 1324 O O . GLY A 1 168 ? 4.999 2.561 16.691 1.00 86.44 168 GLY A O 1
ATOM 1325 N N . ALA A 1 169 ? 5.967 0.539 16.833 1.00 86.94 169 ALA A N 1
ATOM 1326 C CA . ALA A 1 169 ? 7.019 0.944 17.756 1.00 86.94 169 ALA A CA 1
ATOM 1327 C C . ALA A 1 169 ? 8.381 0.427 17.300 1.00 86.94 169 ALA A C 1
ATOM 1329 O O . ALA A 1 169 ? 8.487 -0.575 16.596 1.00 86.94 169 ALA A O 1
ATOM 1330 N N . SER A 1 170 ? 9.434 1.106 17.743 1.00 87.12 170 SER A N 1
ATOM 1331 C CA . SER A 1 170 ? 10.815 0.716 17.467 1.00 87.12 170 SER A CA 1
ATOM 1332 C C . SER A 1 170 ? 11.692 0.837 18.702 1.00 87.12 170 SER A C 1
ATOM 1334 O O . SER A 1 170 ? 11.449 1.712 19.530 1.00 87.12 170 SER A O 1
ATOM 1336 N N . ARG A 1 171 ? 12.766 0.060 18.784 1.00 87.69 171 ARG A N 1
ATOM 1337 C CA . ARG A 1 171 ? 13.820 0.215 19.793 1.00 87.69 171 ARG A CA 1
ATOM 1338 C C . ARG A 1 171 ? 15.198 0.099 19.154 1.00 87.69 171 ARG A C 1
ATOM 1340 O O . ARG A 1 171 ? 15.374 -0.624 18.173 1.00 87.69 171 ARG A O 1
ATOM 1347 N N . LYS A 1 172 ? 16.187 0.783 19.726 1.00 85.62 172 LYS A N 1
ATOM 1348 C CA 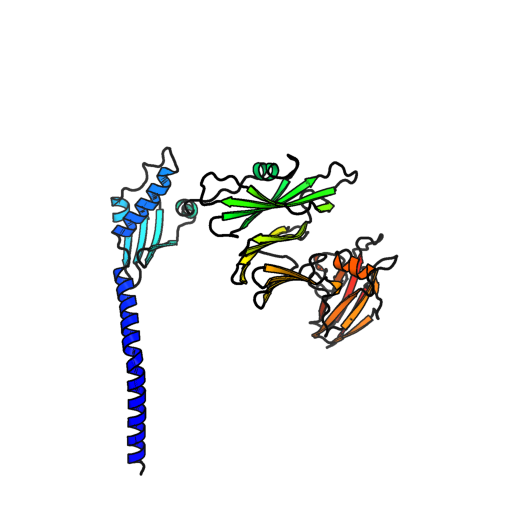. LYS A 1 172 ? 17.589 0.634 19.318 1.00 85.62 172 LYS A CA 1
ATOM 1349 C C . LYS A 1 172 ? 18.075 -0.779 19.654 1.00 85.62 172 LYS A C 1
ATOM 1351 O O . LYS A 1 172 ? 17.815 -1.264 20.756 1.00 85.62 172 LYS A O 1
ATOM 1356 N N . ASN A 1 173 ? 18.763 -1.437 18.722 1.00 83.56 173 ASN A N 1
ATOM 1357 C CA . ASN A 1 173 ? 19.344 -2.754 18.970 1.00 83.56 173 ASN A CA 1
ATOM 1358 C C . ASN A 1 173 ? 20.744 -2.598 19.589 1.00 83.56 173 ASN A C 1
ATOM 1360 O O . ASN A 1 173 ? 21.732 -2.418 18.877 1.00 83.56 173 ASN A O 1
ATOM 1364 N N . TYR A 1 174 ? 20.822 -2.634 20.923 1.00 77.50 174 TYR A N 1
ATOM 1365 C CA . TYR A 1 174 ? 22.081 -2.443 21.657 1.00 77.50 174 TYR A CA 1
ATOM 1366 C C . TYR A 1 174 ? 23.089 -3.586 21.477 1.00 77.50 174 TYR A C 1
ATOM 1368 O O . TYR A 1 174 ? 24.278 -3.364 21.692 1.00 77.50 174 TYR A O 1
ATOM 1376 N N . ASP A 1 175 ? 22.639 -4.768 21.053 1.00 78.31 175 ASP A N 1
ATOM 1377 C CA . ASP A 1 175 ? 23.514 -5.928 20.840 1.00 78.31 175 ASP A CA 1
ATOM 1378 C C . ASP A 1 175 ? 24.216 -5.896 19.476 1.00 78.31 175 ASP A C 1
ATOM 1380 O O . ASP A 1 175 ? 25.112 -6.697 19.207 1.00 78.31 175 ASP A O 1
ATOM 1384 N N . SER A 1 176 ? 23.840 -4.960 18.602 1.00 72.12 176 SER A N 1
ATOM 1385 C CA . SER A 1 176 ? 24.469 -4.820 17.296 1.00 72.12 176 SER A CA 1
ATOM 1386 C C . SER A 1 176 ? 25.655 -3.856 17.349 1.00 72.12 176 SER A C 1
ATOM 1388 O O . SER A 1 176 ? 25.552 -2.722 17.810 1.00 72.12 176 SER A O 1
ATOM 1390 N N . SER A 1 177 ? 26.802 -4.293 16.828 1.00 73.75 177 SER A N 1
ATOM 1391 C CA . SER A 1 177 ? 27.992 -3.447 16.668 1.00 73.75 177 SER A CA 1
ATOM 1392 C C . SER A 1 177 ? 27.847 -2.398 15.557 1.00 73.75 177 SER A C 1
ATOM 1394 O O . SER A 1 177 ? 28.784 -1.646 15.302 1.00 73.75 177 SER A O 1
ATOM 1396 N N . VAL A 1 178 ? 26.712 -2.389 14.855 1.00 73.81 178 VAL A N 1
ATOM 1397 C CA . VAL A 1 178 ? 26.430 -1.515 13.718 1.00 73.81 178 VAL A CA 1
ATOM 1398 C C . VAL A 1 178 ? 25.574 -0.351 14.210 1.00 73.81 178 VA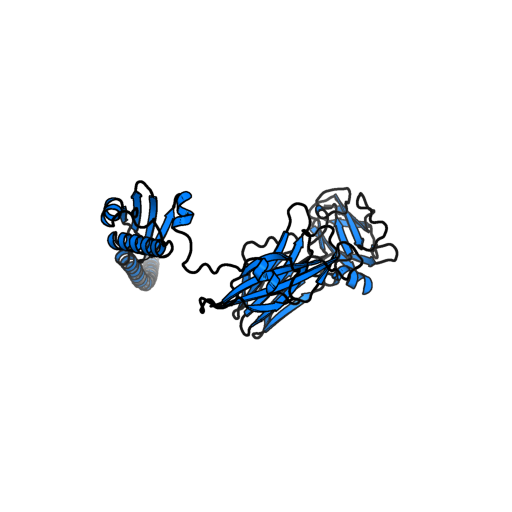L A C 1
ATOM 1400 O O . VAL A 1 178 ? 24.420 -0.524 14.602 1.00 73.81 178 VAL A O 1
ATOM 1403 N N . GLU A 1 179 ? 26.150 0.847 14.214 1.00 74.06 179 GLU A N 1
ATOM 1404 C CA . GLU A 1 179 ? 25.422 2.076 14.525 1.00 74.06 179 GLU A CA 1
ATOM 1405 C C . GLU A 1 179 ? 24.249 2.260 13.541 1.00 74.06 179 GLU A C 1
ATOM 1407 O O . GLU A 1 179 ? 24.424 2.098 12.337 1.00 74.06 179 GLU A O 1
ATOM 1412 N N . GLY A 1 180 ? 23.047 2.548 14.055 1.00 73.00 180 GLY A N 1
ATOM 1413 C CA . GLY A 1 180 ? 21.830 2.722 13.242 1.00 73.00 180 GLY A CA 1
ATOM 1414 C C . GLY A 1 180 ? 20.907 1.499 13.157 1.00 73.00 180 GLY A C 1
ATOM 1415 O O . GLY A 1 180 ? 19.777 1.620 12.684 1.00 73.00 180 GLY A O 1
ATOM 1416 N N . ASN A 1 181 ? 21.321 0.339 13.675 1.00 80.75 181 ASN A N 1
ATOM 1417 C CA . ASN A 1 181 ? 20.446 -0.829 13.747 1.00 80.75 181 ASN A CA 1
ATOM 1418 C C . ASN A 1 181 ? 19.331 -0.632 14.783 1.00 80.75 181 ASN A C 1
ATOM 1420 O O . ASN A 1 181 ? 19.557 -0.451 15.989 1.00 80.75 181 ASN A O 1
ATOM 1424 N N . MET A 1 182 ? 18.097 -0.713 14.306 1.00 82.75 182 MET A N 1
ATOM 1425 C CA . MET A 1 182 ? 16.891 -0.668 15.115 1.00 82.75 182 MET A CA 1
ATOM 1426 C C . MET A 1 182 ? 16.080 -1.941 14.898 1.00 82.75 182 MET A C 1
ATOM 1428 O O . MET A 1 182 ? 16.217 -2.651 13.907 1.00 82.75 182 MET A O 1
ATOM 1432 N N . THR A 1 183 ? 15.225 -2.242 15.861 1.00 85.81 183 THR A N 1
ATOM 1433 C CA . THR A 1 183 ? 14.192 -3.263 15.713 1.00 85.81 183 THR A CA 1
ATOM 1434 C C . THR A 1 183 ? 12.836 -2.589 15.772 1.00 85.81 183 THR A C 1
ATOM 1436 O O . THR A 1 183 ? 12.652 -1.640 16.536 1.00 85.81 183 THR A O 1
ATOM 1439 N N . ALA A 1 184 ? 11.901 -3.051 14.955 1.00 85.62 184 ALA A N 1
ATOM 1440 C CA . ALA A 1 184 ? 10.549 -2.526 14.856 1.00 85.62 184 ALA A CA 1
ATOM 1441 C C . ALA A 1 184 ? 9.521 -3.641 15.062 1.00 85.62 184 ALA A C 1
ATOM 1443 O O . ALA A 1 184 ? 9.790 -4.816 14.798 1.00 85.62 184 ALA A O 1
ATOM 1444 N N . GLN A 1 185 ? 8.343 -3.273 15.558 1.00 86.12 185 GLN A N 1
ATOM 1445 C CA . GLN A 1 185 ? 7.241 -4.197 15.795 1.00 86.12 185 GLN A CA 1
ATOM 1446 C C . GLN A 1 185 ? 5.900 -3.463 15.709 1.00 86.12 185 GLN A C 1
ATOM 1448 O O . GLN A 1 185 ? 5.764 -2.336 16.195 1.00 86.12 185 GLN A O 1
ATOM 1453 N N . ILE A 1 186 ? 4.895 -4.128 15.138 1.00 85.75 186 ILE A N 1
ATOM 1454 C CA . ILE A 1 186 ? 3.496 -3.715 15.235 1.00 85.75 186 ILE A CA 1
ATOM 1455 C C . ILE A 1 186 ? 2.814 -4.519 16.328 1.00 85.75 186 ILE A C 1
ATOM 1457 O O . ILE A 1 186 ? 3.017 -5.723 16.467 1.00 85.75 186 ILE A O 1
ATOM 1461 N N . PHE A 1 187 ? 1.928 -3.870 17.065 1.00 88.88 187 PHE A N 1
ATOM 1462 C CA . PHE A 1 187 ? 1.032 -4.546 17.984 1.00 88.88 187 PHE A CA 1
ATOM 1463 C C . PHE A 1 187 ? -0.361 -3.952 17.943 1.00 88.88 187 PHE A C 1
ATOM 1465 O O . PHE A 1 187 ? -0.562 -2.775 17.635 1.00 88.88 187 PHE A O 1
ATOM 1472 N N . VAL A 1 188 ? -1.336 -4.797 18.260 1.00 89.75 188 VAL A N 1
ATOM 1473 C CA . VAL A 1 188 ? -2.739 -4.403 18.314 1.00 89.75 188 VAL A CA 1
ATOM 1474 C C . VAL A 1 188 ? -3.247 -4.575 19.727 1.00 89.75 188 VAL A C 1
ATOM 1476 O O . VAL A 1 188 ? -3.195 -5.659 20.315 1.00 89.75 188 VAL A O 1
ATOM 1479 N N . LEU A 1 189 ? -3.756 -3.478 20.268 1.00 91.69 189 LEU A N 1
ATOM 1480 C CA . LEU A 1 189 ? -4.436 -3.441 21.544 1.00 91.69 189 LEU A CA 1
ATOM 1481 C C . LEU A 1 189 ? -5.938 -3.449 21.324 1.00 91.69 189 LEU A C 1
ATOM 1483 O O . LEU A 1 189 ? -6.440 -2.863 20.368 1.00 91.69 189 LEU A O 1
ATOM 1487 N N . ARG A 1 190 ? -6.654 -4.054 22.263 1.00 92.31 190 ARG A N 1
ATOM 1488 C CA . ARG A 1 190 ? -8.111 -4.063 22.329 1.00 92.31 190 ARG A CA 1
ATOM 1489 C C . ARG A 1 190 ? -8.579 -3.465 23.649 1.00 92.31 190 ARG A C 1
ATOM 1491 O O . ARG A 1 190 ? -8.036 -3.788 24.705 1.00 92.31 190 ARG A O 1
ATOM 1498 N N . TYR A 1 191 ? -9.633 -2.667 23.586 1.00 91.81 191 TYR A N 1
ATOM 1499 C CA . TYR A 1 191 ? -10.356 -2.115 24.725 1.00 91.81 191 TYR A CA 1
ATOM 1500 C C . TYR A 1 191 ? -11.827 -2.510 24.638 1.00 91.81 191 TYR A C 1
ATOM 1502 O O . TYR A 1 191 ? -12.446 -2.372 23.585 1.00 91.81 191 TYR A O 1
ATOM 1510 N N . ASN A 1 192 ? -12.385 -3.022 25.735 1.00 91.25 192 ASN A N 1
ATOM 1511 C CA . ASN A 1 192 ? -13.794 -3.402 25.814 1.00 91.25 192 ASN A CA 1
ATOM 1512 C C . ASN A 1 192 ? -14.636 -2.193 26.234 1.00 91.25 192 ASN A C 1
ATOM 1514 O O . ASN A 1 192 ? -14.612 -1.809 27.402 1.00 91.25 192 ASN A O 1
ATOM 1518 N N . GLU A 1 193 ? -15.420 -1.638 25.308 1.00 87.94 193 GLU A N 1
ATOM 1519 C CA . GLU A 1 193 ? -16.244 -0.449 25.560 1.00 87.94 193 GLU A CA 1
ATOM 1520 C C . GLU A 1 193 ? -17.328 -0.689 26.619 1.00 87.94 193 GLU A C 1
ATOM 1522 O O . GLU A 1 193 ? -17.751 0.241 27.306 1.00 87.94 193 GLU A O 1
ATOM 1527 N N . SER A 1 194 ? -17.759 -1.943 26.785 1.00 87.81 194 SER A N 1
ATOM 1528 C CA . SER A 1 194 ? -18.792 -2.314 27.760 1.00 87.81 194 SER A CA 1
ATOM 1529 C C . SER A 1 194 ? -18.294 -2.241 29.206 1.00 87.81 194 SER A C 1
ATOM 1531 O O . SER A 1 194 ? -19.096 -2.245 30.140 1.00 87.81 194 SER A O 1
ATOM 1533 N N . SER A 1 195 ? -16.977 -2.166 29.418 1.00 87.75 195 SER A N 1
ATOM 1534 C CA . SER A 1 195 ? -16.359 -2.088 30.739 1.00 87.75 195 SER A CA 1
ATOM 1535 C C . SER A 1 195 ? -15.580 -0.785 30.871 1.00 87.75 195 SER A C 1
ATOM 1537 O O . SER A 1 195 ? -14.455 -0.667 30.394 1.00 87.75 195 SER A O 1
ATOM 1539 N N . LYS A 1 196 ? -16.164 0.190 31.582 1.00 75.62 196 LYS A N 1
ATOM 1540 C CA . LYS A 1 196 ? -15.601 1.545 31.757 1.00 75.62 196 LYS A CA 1
ATOM 1541 C C . LYS A 1 196 ? -14.159 1.576 32.285 1.00 75.62 196 LYS A C 1
ATOM 1543 O O . LYS A 1 196 ? -13.461 2.555 32.055 1.00 75.62 196 LYS A O 1
ATOM 1548 N N . ASN A 1 197 ? -13.717 0.508 32.950 1.00 84.31 197 ASN A N 1
ATOM 1549 C CA . ASN A 1 197 ? -12.386 0.384 33.544 1.00 84.31 197 ASN A CA 1
ATOM 1550 C C . ASN A 1 197 ? -11.593 -0.808 32.980 1.00 84.31 197 ASN A C 1
ATOM 1552 O O . ASN A 1 197 ? -10.646 -1.263 33.621 1.00 84.31 197 ASN A O 1
ATOM 1556 N N . ALA A 1 198 ? -11.990 -1.374 31.834 1.00 87.44 198 ALA A N 1
ATOM 1557 C CA . ALA A 1 198 ? -11.187 -2.420 31.214 1.00 87.44 198 ALA A CA 1
ATOM 1558 C C . ALA A 1 198 ? -9.806 -1.859 30.840 1.00 87.44 198 ALA A C 1
ATOM 1560 O O . ALA A 1 198 ? -9.728 -0.784 30.246 1.00 87.44 198 ALA A O 1
ATOM 1561 N N . PRO A 1 199 ? -8.708 -2.559 31.159 1.00 90.94 199 PRO A N 1
ATOM 1562 C CA . PRO A 1 199 ? -7.408 -2.173 30.641 1.00 90.94 199 PRO A CA 1
ATOM 1563 C C . PRO A 1 199 ? -7.369 -2.397 29.126 1.00 90.94 199 PRO A C 1
ATOM 1565 O O . PRO A 1 199 ? -8.067 -3.260 28.586 1.00 90.94 199 PRO A O 1
ATOM 1568 N N . TRP A 1 200 ? -6.508 -1.646 28.443 1.00 91.62 200 TRP A N 1
ATOM 1569 C CA . TRP A 1 200 ? -6.078 -2.019 27.102 1.00 91.62 200 TRP A CA 1
ATOM 1570 C C . TRP A 1 200 ? -5.282 -3.317 27.185 1.00 91.62 200 TRP A C 1
ATOM 1572 O O . TRP A 1 200 ? -4.369 -3.439 28.001 1.00 91.62 200 TRP A O 1
ATOM 1582 N N . VAL A 1 201 ? -5.635 -4.286 26.349 1.00 91.12 201 VAL A N 1
ATOM 1583 C CA . VAL A 1 201 ? -4.976 -5.593 26.315 1.00 91.12 201 VAL A CA 1
ATOM 1584 C C . VAL A 1 201 ? -4.331 -5.770 24.954 1.00 91.12 201 VAL A C 1
ATOM 1586 O O . VAL A 1 201 ? -5.006 -5.614 23.939 1.00 91.12 201 VAL A O 1
ATOM 1589 N N . VAL A 1 202 ? -3.043 -6.108 24.929 1.00 91.00 202 VAL A N 1
ATOM 1590 C CA . VAL A 1 202 ? -2.364 -6.532 23.701 1.00 91.00 202 VAL A CA 1
ATOM 1591 C C . VAL A 1 202 ? -2.972 -7.862 23.271 1.00 91.00 202 VAL A C 1
ATOM 1593 O O . VAL A 1 202 ? -2.932 -8.838 24.017 1.00 91.00 202 VAL A O 1
ATOM 1596 N N . ILE A 1 203 ? -3.582 -7.889 22.091 1.00 90.06 203 ILE A N 1
ATOM 1597 C CA . ILE A 1 203 ? -4.213 -9.094 21.539 1.00 90.06 203 ILE A CA 1
ATOM 1598 C C . ILE A 1 203 ? -3.389 -9.722 20.421 1.00 90.06 203 ILE A C 1
ATOM 1600 O O . ILE A 1 203 ? -3.665 -10.853 20.031 1.00 90.06 203 ILE A O 1
ATOM 1604 N N . TRP A 1 204 ? -2.405 -8.991 19.899 1.00 90.12 204 TRP A N 1
ATOM 1605 C CA . TRP A 1 204 ? -1.562 -9.448 18.809 1.00 90.12 204 TRP A CA 1
ATOM 1606 C C . TRP A 1 204 ? -0.264 -8.635 18.726 1.00 90.12 204 TRP A C 1
ATOM 1608 O O . TRP A 1 204 ? -0.259 -7.438 19.027 1.00 90.12 204 TRP A O 1
ATOM 1618 N N . LEU A 1 205 ? 0.810 -9.301 18.299 1.00 89.19 205 LEU A N 1
ATOM 1619 C CA . LEU A 1 205 ? 2.160 -8.775 18.098 1.00 89.19 205 LEU A CA 1
ATOM 1620 C C . LEU A 1 205 ? 2.695 -9.320 16.768 1.00 89.19 205 LEU A C 1
ATOM 1622 O O . LEU A 1 205 ? 2.605 -10.526 16.529 1.00 89.19 205 LEU A O 1
ATOM 1626 N N . SER A 1 206 ? 3.280 -8.462 15.935 1.00 85.19 206 SER A N 1
ATOM 1627 C CA . SER A 1 206 ? 4.028 -8.894 14.753 1.00 85.19 206 SER A CA 1
ATOM 1628 C C . SER A 1 206 ? 5.337 -9.570 15.170 1.00 85.19 206 SER A C 1
ATOM 1630 O O . SER A 1 206 ? 5.821 -9.345 16.286 1.00 85.19 206 SER A O 1
ATOM 1632 N N . PRO A 1 207 ? 5.984 -10.336 14.278 1.00 86.06 207 PRO A N 1
ATOM 1633 C CA . PRO A 1 207 ? 7.409 -10.609 14.415 1.00 86.06 207 PRO A CA 1
ATOM 1634 C C . PRO A 1 207 ? 8.199 -9.304 14.589 1.00 86.06 207 PRO A C 1
ATOM 1636 O O . PRO A 1 207 ? 7.799 -8.251 14.081 1.00 86.06 207 PRO A O 1
ATOM 1639 N N . VAL A 1 208 ? 9.309 -9.378 15.322 1.00 84.81 208 VAL A N 1
ATOM 1640 C CA . VAL A 1 208 ? 10.267 -8.272 15.404 1.00 84.81 208 VAL A CA 1
ATOM 1641 C C . VAL A 1 208 ? 11.038 -8.226 14.091 1.00 84.81 208 VAL A C 1
ATOM 1643 O O . VAL A 1 208 ? 11.574 -9.245 13.658 1.00 84.81 208 VAL A O 1
ATOM 1646 N N . VAL A 1 209 ? 11.084 -7.053 13.470 1.00 80.50 209 VAL A N 1
ATOM 1647 C CA . VAL A 1 209 ? 11.794 -6.823 12.210 1.00 80.50 209 VAL A CA 1
ATOM 1648 C C . VAL A 1 209 ? 13.043 -6.004 12.504 1.00 80.50 209 VAL A C 1
ATOM 1650 O O . VAL A 1 209 ? 12.967 -4.979 13.183 1.00 80.50 209 VAL A O 1
ATOM 1653 N N . GLU A 1 210 ? 14.196 -6.456 12.020 1.00 81.69 210 GLU A N 1
ATOM 1654 C CA . GLU A 1 210 ? 15.416 -5.650 12.027 1.00 81.69 210 GLU A CA 1
ATOM 1655 C C . GLU A 1 210 ? 15.357 -4.632 10.888 1.00 81.69 210 GLU A C 1
ATOM 1657 O O . GLU A 1 210 ? 15.027 -4.971 9.755 1.00 81.69 210 GLU A O 1
ATOM 1662 N N . THR A 1 211 ? 15.671 -3.377 11.190 1.00 73.19 211 THR A N 1
ATOM 1663 C CA . THR A 1 211 ? 15.724 -2.290 10.212 1.00 73.19 211 THR A CA 1
ATOM 1664 C C . THR A 1 211 ? 16.991 -1.477 10.430 1.00 73.19 211 THR A C 1
ATOM 1666 O O . THR A 1 211 ? 17.414 -1.238 11.562 1.00 73.19 211 THR A O 1
ATOM 1669 N N . PHE A 1 212 ? 17.592 -1.023 9.337 1.00 68.56 212 PHE A N 1
ATOM 1670 C CA . PHE A 1 212 ? 18.752 -0.141 9.363 1.00 68.56 212 PHE A CA 1
ATOM 1671 C C . PHE A 1 212 ? 18.304 1.284 9.074 1.00 68.56 212 PHE A C 1
ATOM 1673 O O . PHE A 1 212 ? 17.625 1.501 8.072 1.00 68.56 212 PHE A O 1
ATOM 1680 N N . LEU A 1 213 ? 18.667 2.241 9.927 1.00 64.81 213 LEU A N 1
ATOM 1681 C CA . LEU A 1 213 ? 18.257 3.633 9.774 1.00 64.81 213 LEU A CA 1
ATOM 1682 C C . LEU A 1 213 ? 19.419 4.603 9.839 1.00 64.81 213 LEU A C 1
ATOM 1684 O O . LEU A 1 213 ? 20.341 4.442 10.636 1.00 64.81 213 LEU A O 1
ATOM 1688 N N . MET A 1 214 ? 19.294 5.675 9.058 1.00 59.22 214 MET A N 1
ATOM 1689 C CA . MET A 1 214 ? 20.179 6.833 9.155 1.00 59.22 214 MET A CA 1
ATOM 1690 C C . MET A 1 214 ? 19.778 7.768 10.306 1.00 59.22 214 MET A C 1
ATOM 1692 O O . MET A 1 214 ? 20.612 8.527 10.796 1.00 59.22 214 MET A O 1
ATOM 1696 N N . SER A 1 215 ? 18.529 7.695 10.783 1.00 64.25 215 SER A N 1
ATOM 1697 C CA . SER A 1 215 ? 18.042 8.458 11.936 1.00 64.25 215 SER A CA 1
ATOM 1698 C C . SER A 1 215 ? 16.923 7.729 12.695 1.00 64.25 215 SER A C 1
ATOM 1700 O O . SER A 1 215 ? 16.192 6.918 12.131 1.00 64.25 215 SER A O 1
ATOM 1702 N N . GLU A 1 216 ? 16.743 8.037 13.986 1.00 60.56 216 GLU A N 1
ATOM 1703 C CA . GLU A 1 216 ? 15.678 7.433 14.809 1.00 60.56 216 GLU A CA 1
ATOM 1704 C C . GLU A 1 216 ? 14.257 7.767 14.312 1.00 60.56 216 GLU A C 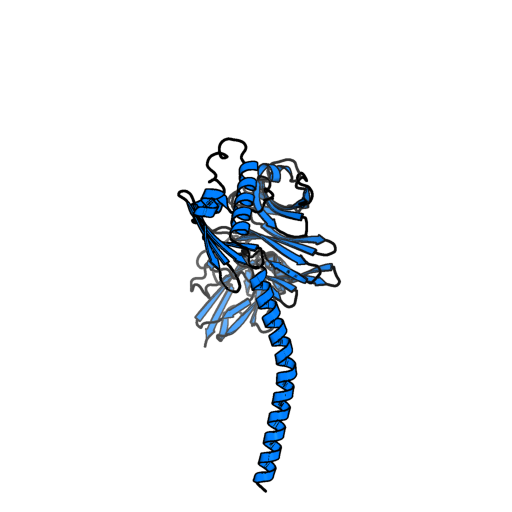1
ATOM 1706 O O . GLU A 1 216 ? 13.288 7.151 14.759 1.00 60.56 216 GLU A O 1
ATOM 1711 N N . GLU A 1 217 ? 14.101 8.737 13.413 1.00 61.69 217 GLU A N 1
ATOM 1712 C CA . GLU A 1 217 ? 12.809 9.182 12.880 1.00 61.69 217 GLU A CA 1
ATOM 1713 C C . GLU A 1 217 ? 12.358 8.385 11.644 1.00 61.69 217 GLU A C 1
ATOM 1715 O O . GLU A 1 217 ? 11.185 8.434 11.282 1.00 61.69 217 GLU A O 1
ATOM 1720 N N . GLU A 1 218 ? 13.243 7.594 11.034 1.00 62.25 218 GLU A N 1
ATOM 1721 C CA . GLU A 1 218 ? 13.031 7.014 9.700 1.00 62.25 218 GLU A CA 1
ATOM 1722 C C . GLU A 1 218 ? 12.696 5.517 9.701 1.00 62.25 218 GLU A C 1
ATOM 1724 O O . GLU A 1 218 ? 12.957 4.846 8.713 1.00 62.25 218 GLU A O 1
ATOM 1729 N N . VAL A 1 219 ? 12.126 4.961 10.777 1.00 57.12 219 VAL A N 1
ATOM 1730 C CA . VAL A 1 219 ? 11.875 3.506 10.908 1.00 57.12 219 VAL A CA 1
ATOM 1731 C C . VAL A 1 219 ? 11.110 2.962 9.698 1.00 57.12 219 VAL A C 1
ATOM 1733 O O . VAL A 1 219 ? 9.945 3.295 9.497 1.00 57.12 219 VAL A O 1
ATOM 1736 N N . VAL A 1 220 ? 11.771 2.125 8.883 1.00 60.12 220 VAL A N 1
ATOM 1737 C CA . VAL A 1 220 ? 11.155 1.435 7.748 1.00 60.12 220 VAL A CA 1
ATOM 1738 C C . VAL A 1 220 ? 10.483 0.178 8.257 1.00 60.12 220 VAL A C 1
ATOM 1740 O O . VAL A 1 220 ? 11.142 -0.764 8.683 1.00 60.12 220 VAL A O 1
ATOM 1743 N N . PHE A 1 221 ? 9.158 0.164 8.196 1.00 61.59 221 PHE A N 1
ATOM 1744 C CA . PHE A 1 221 ? 8.385 -1.047 8.379 1.00 61.59 221 PHE A CA 1
ATOM 1745 C C . PHE A 1 221 ? 7.665 -1.348 7.073 1.00 61.59 221 PHE A C 1
ATOM 1747 O O . PHE A 1 221 ? 7.094 -0.446 6.461 1.00 61.59 221 PHE A O 1
ATOM 1754 N N . LYS A 1 222 ? 7.755 -2.599 6.629 1.00 66.50 222 LYS A N 1
ATOM 1755 C CA . LYS A 1 222 ? 6.994 -3.141 5.506 1.00 66.50 222 LYS A CA 1
ATOM 1756 C C . LYS A 1 222 ? 6.569 -4.532 5.914 1.00 66.50 222 LYS A C 1
ATOM 1758 O O . LYS A 1 222 ? 7.371 -5.452 5.967 1.00 66.50 222 LYS A O 1
ATOM 1763 N N . SER A 1 223 ? 5.327 -4.672 6.346 1.00 66.88 223 SER A N 1
ATOM 1764 C CA . SER A 1 223 ? 4.712 -5.994 6.405 1.00 66.88 223 SER A CA 1
ATOM 1765 C C . SER A 1 223 ? 3.208 -5.864 6.433 1.00 66.88 223 SER A C 1
ATOM 1767 O O . SER A 1 223 ? 2.669 -4.897 6.969 1.00 66.88 223 SER A O 1
ATOM 1769 N N . LEU A 1 224 ? 2.542 -6.866 5.875 1.00 75.75 224 LEU A N 1
ATOM 1770 C CA . LEU A 1 224 ? 1.116 -7.079 6.025 1.00 75.75 224 LEU A CA 1
ATOM 1771 C C . LEU A 1 224 ? 0.911 -8.223 7.016 1.00 75.75 224 LEU A C 1
ATOM 1773 O O . LEU A 1 224 ? 1.450 -9.314 6.846 1.00 75.75 224 LEU A O 1
ATOM 1777 N N . ASN A 1 225 ? 0.119 -7.983 8.050 1.00 79.94 225 ASN A N 1
ATOM 1778 C CA . ASN A 1 225 ? -0.238 -8.993 9.033 1.00 79.94 225 ASN A CA 1
ATOM 1779 C C . ASN A 1 225 ? -1.744 -9.043 9.215 1.00 79.94 225 ASN A C 1
ATOM 1781 O O . ASN A 1 225 ? -2.414 -8.021 9.108 1.00 79.94 225 ASN A O 1
ATOM 1785 N N . THR A 1 226 ? -2.271 -10.213 9.562 1.00 80.38 226 THR A N 1
ATOM 1786 C CA . THR A 1 226 ? -3.714 -10.393 9.731 1.00 80.38 226 THR A CA 1
ATOM 1787 C C . THR A 1 226 ? -4.051 -10.852 11.141 1.00 80.38 226 THR A C 1
ATOM 1789 O O . THR A 1 226 ? -3.419 -11.753 11.690 1.00 80.38 226 THR A O 1
ATOM 1792 N N . ILE A 1 227 ? -5.085 -10.240 11.715 1.00 81.62 227 ILE A N 1
ATOM 1793 C CA . ILE A 1 227 ? -5.738 -10.664 12.950 1.00 81.62 227 ILE A CA 1
ATOM 1794 C C . ILE A 1 227 ? -7.128 -11.177 12.598 1.00 81.62 227 ILE A C 1
ATOM 1796 O O . ILE A 1 227 ? -7.969 -10.432 12.094 1.00 81.62 227 ILE A O 1
ATOM 1800 N N . GLU A 1 228 ? -7.377 -12.446 12.893 1.00 79.44 228 GLU A N 1
ATOM 1801 C CA . GLU A 1 228 ? -8.626 -13.117 12.550 1.00 79.44 228 GLU A CA 1
ATOM 1802 C C . GLU A 1 228 ? -9.503 -13.327 13.784 1.00 79.44 228 GLU A C 1
ATOM 1804 O O . GLU A 1 228 ? -9.058 -13.749 14.854 1.00 79.44 228 GLU A O 1
ATOM 1809 N N . THR A 1 229 ? -10.790 -13.066 13.615 1.00 73.50 229 THR A N 1
ATOM 1810 C CA . THR A 1 229 ? -11.858 -13.545 14.493 1.00 73.50 229 THR A CA 1
ATOM 1811 C C . THR A 1 229 ? -12.770 -14.463 13.674 1.00 73.50 229 THR A C 1
ATOM 1813 O O . THR A 1 229 ? -12.691 -14.445 12.445 1.00 73.50 229 THR A O 1
ATOM 1816 N N . PRO A 1 230 ? -13.679 -15.240 14.294 1.00 68.62 230 PRO A N 1
ATOM 1817 C CA . PRO A 1 230 ? -14.579 -16.127 13.549 1.00 68.62 230 PRO A CA 1
ATOM 1818 C C . PRO A 1 230 ? -15.442 -15.437 12.480 1.00 68.62 230 PRO A C 1
ATOM 1820 O O . PRO A 1 230 ? -16.012 -16.120 11.635 1.00 68.62 230 PRO A O 1
ATOM 1823 N N . SER A 1 231 ? -15.585 -14.110 12.538 1.00 66.75 231 SER A N 1
ATOM 1824 C CA . SER A 1 231 ? -16.476 -13.345 11.666 1.00 66.75 231 SER A CA 1
ATOM 1825 C C . SER A 1 231 ? -15.856 -12.088 11.056 1.00 66.75 231 SER A C 1
ATOM 1827 O O . SER A 1 231 ? -16.533 -11.432 10.282 1.00 66.75 231 SER A O 1
ATOM 1829 N N . ILE A 1 232 ? -14.633 -11.688 11.409 1.00 76.44 232 ILE A N 1
ATOM 1830 C CA . ILE A 1 232 ? -14.010 -10.445 10.916 1.00 76.44 232 ILE A CA 1
ATOM 1831 C C . ILE A 1 232 ? -12.491 -10.634 10.855 1.00 76.44 232 ILE A C 1
ATOM 1833 O O . ILE A 1 232 ? -11.919 -11.229 11.773 1.00 76.44 232 ILE A O 1
ATOM 1837 N N . ALA A 1 233 ? -11.841 -10.092 9.827 1.00 82.12 233 ALA A N 1
ATOM 1838 C CA . ALA A 1 233 ? -10.386 -10.027 9.705 1.00 82.12 233 ALA A CA 1
ATOM 1839 C C . ALA A 1 233 ? -9.892 -8.575 9.666 1.00 82.12 233 ALA A C 1
ATOM 1841 O O . ALA A 1 233 ? -10.486 -7.730 8.993 1.00 82.12 233 ALA A O 1
ATOM 1842 N N . LEU A 1 234 ? -8.836 -8.285 10.425 1.00 82.00 234 LEU A N 1
ATOM 1843 C CA . LEU A 1 234 ? -8.119 -7.014 10.422 1.00 82.00 234 LEU A CA 1
ATOM 1844 C C . LEU A 1 234 ? -6.761 -7.265 9.786 1.00 82.00 234 LEU A C 1
ATOM 1846 O O . LEU A 1 234 ? -5.900 -7.883 10.408 1.00 82.00 234 LEU A O 1
ATOM 1850 N N . ALA A 1 235 ? -6.571 -6.777 8.570 1.00 78.31 235 ALA A N 1
ATOM 1851 C CA . ALA A 1 235 ? -5.260 -6.716 7.956 1.00 78.31 235 ALA A CA 1
ATOM 1852 C C . ALA A 1 235 ? -4.608 -5.383 8.331 1.00 78.31 235 ALA A C 1
ATOM 1854 O O . ALA A 1 235 ? -5.193 -4.315 8.146 1.00 78.31 235 ALA A O 1
ATOM 1855 N N . VAL A 1 236 ? -3.414 -5.457 8.897 1.00 75.38 236 VAL A N 1
ATOM 1856 C CA . VAL A 1 236 ? -2.607 -4.321 9.321 1.00 75.38 236 VAL A CA 1
ATOM 1857 C C . VAL A 1 236 ? -1.367 -4.287 8.461 1.00 75.38 236 VAL A C 1
ATOM 1859 O O . VAL A 1 236 ? -0.659 -5.289 8.369 1.00 75.38 236 VAL A O 1
ATOM 1862 N N . ALA A 1 237 ? -1.084 -3.132 7.881 1.00 72.06 237 ALA A N 1
ATOM 1863 C CA . ALA A 1 237 ? 0.192 -2.905 7.238 1.00 72.06 237 ALA A CA 1
ATOM 1864 C C . ALA A 1 237 ? 0.780 -1.579 7.679 1.00 72.06 237 ALA A C 1
ATOM 1866 O O . ALA A 1 237 ? 0.046 -0.636 7.945 1.00 72.06 237 ALA A O 1
ATOM 1867 N N . ASP A 1 238 ? 2.095 -1.517 7.766 1.00 70.81 238 ASP A N 1
ATOM 1868 C CA . ASP A 1 238 ? 2.817 -0.263 7.932 1.00 70.81 238 ASP A CA 1
ATOM 1869 C C . ASP A 1 238 ? 3.819 -0.179 6.787 1.00 70.81 238 ASP A C 1
ATOM 1871 O O . ASP A 1 238 ? 4.392 -1.195 6.384 1.00 70.81 238 ASP A O 1
ATOM 1875 N N . PHE A 1 239 ? 3.899 1.008 6.203 1.00 63.94 239 PHE A N 1
ATOM 1876 C CA . PHE A 1 239 ? 4.760 1.348 5.086 1.00 63.94 239 PHE A CA 1
ATOM 1877 C C . PHE A 1 239 ? 5.542 2.577 5.504 1.00 63.94 239 PHE A C 1
ATOM 1879 O O . PHE A 1 239 ? 4.952 3.577 5.916 1.00 63.94 239 PHE A O 1
ATOM 1886 N N . ASN A 1 240 ? 6.855 2.536 5.327 1.00 59.94 240 ASN A N 1
ATOM 1887 C CA . ASN A 1 240 ? 7.654 3.749 5.332 1.00 59.94 240 ASN A CA 1
ATOM 1888 C C . ASN A 1 240 ? 7.875 4.223 3.903 1.00 59.94 240 ASN A C 1
ATOM 1890 O O . ASN A 1 240 ? 8.439 3.500 3.076 1.00 59.94 240 ASN A O 1
ATOM 1894 N N . LEU A 1 241 ? 7.453 5.453 3.635 1.00 53.03 241 LEU A N 1
ATOM 1895 C CA . LEU A 1 241 ? 7.775 6.141 2.398 1.00 53.03 241 LEU A CA 1
ATOM 1896 C C . LEU A 1 241 ? 8.669 7.328 2.762 1.00 53.03 241 LEU A C 1
ATOM 1898 O O . LEU A 1 241 ? 8.210 8.345 3.284 1.00 53.03 241 LEU A O 1
ATOM 1902 N N . GLY A 1 242 ? 9.968 7.153 2.515 1.00 50.28 242 GLY A N 1
ATOM 1903 C CA . GLY A 1 242 ? 11.001 8.138 2.817 1.00 50.28 242 GLY A CA 1
ATOM 1904 C C . GLY A 1 242 ? 10.825 9.478 2.090 1.00 50.28 242 GLY A C 1
ATOM 1905 O O . GLY A 1 242 ? 10.030 9.633 1.160 1.00 50.28 242 GLY A O 1
ATOM 1906 N N . GLY A 1 243 ? 11.619 10.463 2.515 1.00 51.84 243 GLY A N 1
ATOM 1907 C CA . GLY A 1 243 ? 11.635 11.828 1.985 1.00 51.84 243 GLY A CA 1
ATOM 1908 C C . GLY A 1 243 ? 11.161 12.885 2.997 1.00 51.84 243 GLY A C 1
ATOM 1909 O O . GLY A 1 243 ? 10.592 12.556 4.035 1.00 51.84 243 GLY A O 1
ATOM 1910 N N . PRO A 1 244 ? 11.343 14.187 2.695 1.00 38.56 244 PRO A N 1
ATOM 1911 C CA . PRO A 1 244 ? 11.147 15.300 3.637 1.00 38.56 244 PRO A CA 1
ATOM 1912 C C . PRO A 1 244 ? 9.689 15.547 4.056 1.00 38.56 244 PRO A C 1
ATOM 1914 O O . PRO A 1 244 ? 9.424 16.466 4.828 1.00 38.56 244 PRO A O 1
ATOM 1917 N N . LYS A 1 245 ? 8.734 14.780 3.516 1.00 36.84 245 LYS A N 1
ATOM 1918 C CA . LYS A 1 245 ? 7.313 14.898 3.859 1.00 36.84 245 LYS A CA 1
ATOM 1919 C C . LYS A 1 245 ? 6.835 13.855 4.874 1.00 36.84 245 LYS A C 1
ATOM 1921 O O . LYS A 1 245 ? 5.808 14.128 5.485 1.00 36.84 245 LYS A O 1
ATOM 1926 N N . GLY A 1 246 ? 7.572 12.749 5.080 1.00 47.62 246 GLY A N 1
ATOM 1927 C CA . GLY A 1 246 ? 7.133 11.581 5.863 1.00 47.62 246 GLY A CA 1
ATOM 1928 C C . GLY A 1 246 ? 5.866 10.952 5.268 1.00 47.62 246 GLY A C 1
ATOM 1929 O O . GLY A 1 246 ? 4.956 11.670 4.852 1.00 47.62 246 GLY A O 1
ATOM 1930 N N . PRO A 1 247 ? 5.742 9.622 5.212 1.00 49.94 247 PRO A N 1
ATOM 1931 C CA . PRO A 1 247 ? 5.103 9.010 6.368 1.00 49.94 247 PRO A CA 1
ATOM 1932 C C . PRO A 1 247 ? 5.457 7.530 6.615 1.00 49.94 247 PRO A C 1
ATOM 1934 O O . PRO A 1 247 ? 5.462 6.691 5.717 1.00 49.94 247 PRO A O 1
ATOM 1937 N N . SER A 1 248 ? 5.613 7.197 7.892 1.00 53.94 248 SER A N 1
ATOM 1938 C CA . SER A 1 248 ? 5.151 5.927 8.448 1.00 53.94 248 SER A CA 1
ATOM 1939 C C . SER A 1 248 ? 3.617 5.979 8.474 1.00 53.94 248 SER A C 1
ATOM 1941 O O . SER A 1 248 ? 3.037 6.887 9.085 1.00 53.94 248 SER A O 1
ATOM 1943 N N . GLN A 1 249 ? 2.937 5.098 7.738 1.00 62.31 249 GLN A N 1
ATOM 1944 C CA . GLN A 1 249 ? 1.479 4.948 7.815 1.00 62.31 249 GLN A CA 1
ATOM 1945 C C . GLN A 1 249 ? 1.101 3.536 8.221 1.00 62.31 249 GLN A C 1
ATOM 1947 O O . GLN A 1 249 ? 1.153 2.613 7.418 1.00 62.31 249 GLN A O 1
ATOM 1952 N N . VAL A 1 250 ? 0.570 3.411 9.432 1.00 65.44 250 VAL A N 1
ATOM 1953 C CA . VAL A 1 250 ? -0.188 2.244 9.855 1.00 65.44 250 VAL A CA 1
ATOM 1954 C C . VAL A 1 250 ? -1.563 2.279 9.193 1.00 65.44 250 VAL A C 1
ATOM 1956 O O . VAL A 1 250 ? -2.463 3.038 9.570 1.00 65.44 250 VAL A O 1
ATOM 1959 N N . MET A 1 251 ? -1.729 1.399 8.222 1.00 72.31 251 MET A N 1
ATOM 1960 C CA . MET A 1 251 ? -2.992 1.028 7.627 1.00 72.31 251 MET A CA 1
ATOM 1961 C C . MET A 1 251 ? -3.699 -0.057 8.414 1.00 72.31 251 MET A C 1
ATOM 1963 O O . MET A 1 251 ? -3.090 -1.001 8.919 1.00 72.31 251 MET A O 1
ATOM 1967 N N . ALA A 1 252 ? -5.023 0.026 8.394 1.00 75.88 252 ALA A N 1
ATOM 1968 C CA . ALA A 1 252 ? -5.856 -1.090 8.770 1.00 75.88 252 ALA A CA 1
ATOM 1969 C C . ALA A 1 252 ? -7.030 -1.243 7.822 1.00 75.88 252 ALA A C 1
ATOM 1971 O O . ALA A 1 252 ? -7.733 -0.282 7.498 1.00 75.88 252 ALA A O 1
ATOM 1972 N N . ILE A 1 253 ? -7.233 -2.484 7.422 1.00 79.06 253 ILE A N 1
ATOM 1973 C CA . ILE A 1 253 ? -8.272 -2.917 6.517 1.00 79.06 253 ILE A CA 1
ATOM 1974 C C . ILE A 1 253 ? -9.111 -3.926 7.280 1.00 79.06 253 ILE A C 1
ATOM 1976 O O . ILE A 1 253 ? -8.586 -4.930 7.762 1.00 79.06 253 ILE A O 1
ATOM 1980 N N . THR A 1 254 ? -10.408 -3.661 7.404 1.00 81.06 254 THR A N 1
ATOM 1981 C CA . THR A 1 254 ? -11.330 -4.606 8.033 1.00 81.06 254 THR A CA 1
ATOM 1982 C C . THR A 1 254 ? -12.234 -5.236 6.991 1.00 81.06 254 THR A C 1
ATOM 1984 O O . THR A 1 254 ? -12.776 -4.540 6.131 1.00 81.06 254 THR A O 1
ATOM 1987 N N . ILE A 1 255 ? -12.376 -6.558 7.075 1.00 80.50 255 ILE A N 1
ATOM 1988 C CA . ILE A 1 255 ? -13.308 -7.348 6.270 1.00 80.50 255 ILE A CA 1
ATOM 1989 C C . ILE A 1 255 ? -14.238 -8.067 7.232 1.00 80.50 255 ILE A C 1
ATOM 1991 O O . ILE A 1 255 ? -13.774 -8.889 8.026 1.00 80.50 255 ILE A O 1
ATOM 1995 N N . ASP A 1 256 ? -15.526 -7.746 7.199 1.00 80.25 256 ASP A N 1
ATOM 1996 C CA . ASP A 1 256 ? -16.506 -8.437 8.033 1.00 80.25 256 ASP A CA 1
ATOM 1997 C C . ASP A 1 256 ? -17.034 -9.726 7.384 1.00 80.25 256 ASP A C 1
ATOM 1999 O O . ASP A 1 256 ? -16.682 -10.092 6.261 1.00 80.25 256 ASP A O 1
ATOM 2003 N N . SER A 1 257 ? -17.891 -10.444 8.110 1.00 75.06 257 SER A N 1
ATOM 2004 C CA . SER A 1 257 ? -18.416 -11.750 7.699 1.00 75.06 257 SER A CA 1
ATOM 2005 C C . SER A 1 257 ? -19.285 -11.701 6.447 1.00 75.06 257 SER A C 1
ATOM 2007 O O . SER A 1 257 ? -19.524 -12.742 5.838 1.00 75.06 257 SER A O 1
ATOM 2009 N N . SER A 1 258 ? -19.786 -10.521 6.080 1.00 70.81 258 SER A N 1
ATOM 2010 C CA . SER A 1 258 ? -20.539 -10.315 4.843 1.00 70.81 258 SER A CA 1
ATOM 2011 C C . SER A 1 258 ? -19.629 -10.033 3.643 1.00 70.81 258 SER A C 1
ATOM 2013 O O . SER A 1 258 ? -20.097 -10.039 2.505 1.00 70.81 258 SER A O 1
ATOM 2015 N N . GLY A 1 259 ? -18.327 -9.850 3.884 1.00 69.31 259 GLY A N 1
ATOM 2016 C CA . GLY A 1 259 ? -17.362 -9.396 2.890 1.00 69.31 259 GLY A CA 1
ATOM 2017 C C . GLY A 1 259 ? -17.342 -7.877 2.730 1.00 69.31 259 GLY A C 1
ATOM 2018 O O . GLY A 1 259 ? -16.645 -7.388 1.842 1.00 69.31 259 GLY A O 1
ATOM 2019 N N . ASP A 1 260 ? -18.070 -7.134 3.571 1.00 76.75 260 ASP A N 1
ATOM 2020 C CA . ASP A 1 260 ? -18.032 -5.677 3.566 1.00 76.75 260 ASP A CA 1
ATOM 2021 C C . ASP A 1 260 ? -16.669 -5.201 4.071 1.00 76.75 260 ASP A C 1
ATOM 2023 O O . ASP A 1 260 ? -16.171 -5.595 5.132 1.00 76.75 260 ASP A O 1
ATOM 2027 N N . VAL A 1 261 ? -16.070 -4.325 3.271 1.00 72.81 261 VAL A N 1
ATOM 2028 C CA . VAL A 1 261 ? -14.731 -3.795 3.493 1.00 72.81 261 VAL A CA 1
ATOM 2029 C C . VAL A 1 261 ? -14.827 -2.380 4.020 1.00 72.81 261 VAL A C 1
ATOM 2031 O O . VAL A 1 261 ? -15.477 -1.523 3.415 1.00 72.81 261 VAL A O 1
ATOM 2034 N N . ARG A 1 262 ? -14.121 -2.096 5.115 1.00 74.25 262 ARG A N 1
ATOM 2035 C CA . ARG A 1 262 ? -13.960 -0.727 5.610 1.00 74.25 262 ARG A CA 1
ATOM 2036 C C . ARG A 1 262 ? -12.490 -0.349 5.561 1.00 74.25 262 ARG A C 1
ATOM 2038 O O . ARG A 1 262 ? -11.676 -0.812 6.356 1.00 74.25 262 ARG A O 1
ATOM 2045 N N . LEU A 1 263 ? -12.175 0.527 4.612 1.00 70.19 263 LEU A N 1
ATOM 2046 C CA . LEU A 1 263 ? -10.906 1.237 4.567 1.00 70.19 263 LEU A CA 1
ATOM 2047 C C . LEU A 1 263 ? -11.026 2.490 5.440 1.00 70.19 263 LEU A C 1
ATOM 2049 O O . LEU A 1 263 ? -11.983 3.258 5.296 1.00 70.19 263 LEU A O 1
ATOM 2053 N N . GLN A 1 264 ? -10.079 2.720 6.349 1.00 68.62 264 GLN A N 1
ATOM 2054 C CA . GLN A 1 264 ? -10.023 4.010 7.035 1.00 68.62 264 GLN A CA 1
ATOM 2055 C C . GLN A 1 264 ? -9.682 5.103 6.009 1.00 68.62 264 GLN A C 1
ATOM 2057 O O . GLN A 1 264 ? -8.720 4.983 5.266 1.00 68.62 264 GLN A O 1
ATOM 2062 N N . LYS A 1 265 ? -10.521 6.141 5.932 1.00 52.81 265 LYS A N 1
ATOM 2063 C CA . LYS A 1 265 ? -10.681 7.044 4.773 1.00 52.81 265 LYS A CA 1
ATOM 2064 C C . LYS A 1 265 ? -9.479 7.924 4.383 1.00 52.81 265 LYS A C 1
ATOM 2066 O O . LYS A 1 265 ? -9.561 8.580 3.352 1.00 52.81 265 LYS A O 1
ATOM 2071 N N . ASP A 1 266 ? -8.400 7.916 5.159 1.00 52.91 266 ASP A N 1
ATOM 2072 C CA . ASP A 1 266 ? -7.265 8.840 5.016 1.00 52.91 266 ASP A CA 1
ATOM 2073 C C . ASP A 1 266 ? -5.944 8.083 4.845 1.00 52.91 266 ASP A C 1
ATOM 2075 O O . ASP A 1 266 ? -4.969 8.341 5.549 1.00 52.91 266 ASP A O 1
ATOM 2079 N N . ILE A 1 267 ? -5.939 7.083 3.969 1.00 53.97 267 ILE A N 1
ATOM 2080 C CA . ILE A 1 267 ? -4.723 6.343 3.655 1.00 53.97 267 ILE A CA 1
ATOM 2081 C C . ILE A 1 267 ? -4.136 6.949 2.387 1.00 53.97 267 ILE A C 1
ATOM 2083 O O . ILE A 1 267 ? -4.672 6.773 1.293 1.00 53.97 267 ILE A O 1
ATOM 2087 N N . ASP A 1 268 ? -3.018 7.643 2.555 1.00 51.72 268 ASP A N 1
ATOM 2088 C CA . ASP A 1 268 ? -2.115 7.948 1.456 1.00 51.72 268 ASP A CA 1
ATOM 2089 C C . ASP A 1 268 ? -1.034 6.870 1.477 1.00 51.72 268 ASP A C 1
ATOM 2091 O O . ASP A 1 268 ? -0.032 6.984 2.177 1.00 51.72 268 ASP A O 1
ATOM 2095 N N . LEU A 1 269 ? -1.262 5.801 0.715 1.00 50.72 269 LEU A N 1
ATOM 2096 C CA . LEU A 1 269 ? -0.320 4.692 0.530 1.00 50.72 269 LEU A CA 1
ATOM 2097 C C . LEU A 1 269 ? 1.036 5.125 -0.025 1.00 50.72 269 LEU A C 1
ATOM 2099 O O . LEU A 1 269 ? 1.883 4.264 -0.272 1.00 50.72 269 LEU A O 1
ATOM 2103 N N . GLY A 1 270 ? 1.201 6.419 -0.314 1.00 60.06 270 GLY A N 1
ATOM 2104 C CA . GLY A 1 270 ? 2.194 6.980 -1.198 1.00 60.06 270 GLY A CA 1
ATOM 2105 C C . GLY A 1 270 ? 2.123 6.298 -2.549 1.00 60.06 270 GLY A C 1
ATOM 2106 O O . GLY A 1 270 ? 1.517 6.785 -3.493 1.00 60.06 270 GLY A O 1
ATOM 2107 N N . MET A 1 271 ? 2.797 5.163 -2.621 1.00 59.72 271 MET A N 1
ATOM 2108 C CA . MET A 1 271 ? 3.253 4.501 -3.826 1.00 59.72 271 MET A CA 1
ATOM 2109 C C . MET A 1 271 ? 2.652 3.103 -4.035 1.00 59.72 271 MET A C 1
ATOM 2111 O O . MET A 1 271 ? 2.993 2.436 -5.008 1.00 59.72 271 MET A O 1
ATOM 2115 N N . GLY A 1 272 ? 1.750 2.668 -3.150 1.00 69.62 272 GLY A N 1
ATOM 2116 C CA . GLY A 1 272 ? 0.886 1.502 -3.354 1.00 69.62 272 GLY A CA 1
ATOM 2117 C C . GLY A 1 272 ? -0.551 1.883 -3.727 1.00 69.62 272 GLY A C 1
ATOM 2118 O O . GLY A 1 272 ? -0.957 3.039 -3.622 1.00 69.62 272 GLY A O 1
ATOM 2119 N N . SER A 1 273 ? -1.352 0.899 -4.125 1.00 75.38 273 SER A N 1
ATOM 2120 C CA . SER A 1 273 ? -2.795 1.040 -4.339 1.00 75.38 273 SER A CA 1
ATOM 2121 C C . SER A 1 273 ? -3.563 0.013 -3.518 1.00 75.38 273 SER A C 1
ATOM 2123 O O . SER A 1 273 ? -3.182 -1.155 -3.471 1.00 75.38 273 SER A O 1
ATOM 2125 N N . VAL A 1 274 ? -4.672 0.434 -2.916 1.00 78.06 274 VAL A N 1
ATOM 2126 C CA . VAL A 1 274 ? -5.656 -0.455 -2.293 1.00 78.06 274 VAL A CA 1
ATOM 2127 C C . VAL A 1 274 ? -6.963 -0.270 -3.046 1.00 78.06 274 VAL A C 1
ATOM 2129 O O . VAL A 1 274 ? -7.541 0.817 -3.040 1.00 78.06 274 VAL A O 1
ATOM 2132 N N . GLU A 1 275 ? -7.433 -1.326 -3.696 1.00 81.88 275 GLU A N 1
ATOM 2133 C CA . GLU A 1 275 ? -8.654 -1.30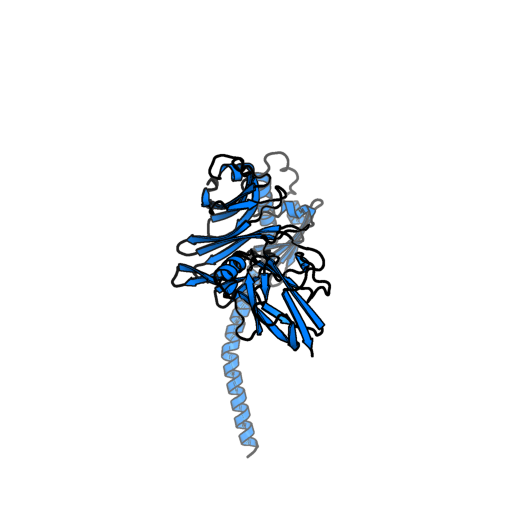6 -4.495 1.00 81.88 275 GLU A CA 1
ATOM 2134 C C . GLU A 1 275 ? -9.608 -2.415 -4.052 1.00 81.88 275 GLU A C 1
ATOM 2136 O O . GLU A 1 275 ? -9.210 -3.558 -3.846 1.00 81.88 275 GLU A O 1
ATOM 2141 N N . LEU A 1 276 ? -10.898 -2.096 -3.939 1.00 82.00 276 LEU A N 1
ATOM 2142 C CA . LEU A 1 276 ? -11.940 -3.100 -3.735 1.00 82.00 276 LEU A CA 1
ATOM 2143 C C . LEU A 1 276 ? -12.452 -3.584 -5.098 1.00 82.00 276 LEU A C 1
ATOM 2145 O O . LEU A 1 276 ? -13.082 -2.821 -5.831 1.00 82.00 276 LEU A O 1
ATOM 2149 N N . LYS A 1 277 ? -12.227 -4.859 -5.426 1.00 86.06 277 LYS A N 1
ATOM 2150 C CA . LYS A 1 277 ? -12.692 -5.513 -6.659 1.00 86.06 277 LYS A CA 1
ATOM 2151 C C . LYS A 1 277 ? -13.403 -6.820 -6.329 1.00 86.06 277 LYS A C 1
ATOM 2153 O O . LYS A 1 277 ? -12.790 -7.737 -5.803 1.00 86.06 277 LYS A O 1
ATOM 2158 N N . ASN A 1 278 ? -14.679 -6.954 -6.692 1.00 85.44 278 ASN A N 1
ATOM 2159 C CA . ASN A 1 278 ? -15.428 -8.219 -6.579 1.00 85.44 278 ASN A CA 1
ATOM 2160 C C . ASN A 1 278 ? -15.357 -8.876 -5.177 1.00 85.44 278 ASN A C 1
ATOM 2162 O O . ASN A 1 278 ? -15.070 -10.067 -5.075 1.00 85.44 278 ASN A O 1
ATOM 2166 N N . ASN A 1 279 ? -15.580 -8.108 -4.102 1.00 81.56 279 ASN A N 1
ATOM 2167 C CA . ASN A 1 279 ? -15.434 -8.556 -2.701 1.00 81.56 279 ASN A CA 1
ATOM 2168 C C . ASN A 1 279 ? -14.023 -9.060 -2.334 1.00 81.56 279 ASN A C 1
ATOM 2170 O O . ASN A 1 279 ? -13.847 -9.834 -1.395 1.00 81.56 279 ASN A O 1
ATOM 2174 N N . CYS A 1 280 ? -13.017 -8.627 -3.086 1.00 86.12 280 CYS A N 1
ATOM 2175 C CA . CYS A 1 280 ? -11.610 -8.856 -2.823 1.00 86.12 280 CYS A CA 1
ATOM 2176 C C . CYS A 1 280 ? -10.922 -7.502 -2.704 1.00 86.12 280 CYS A C 1
ATOM 2178 O O . CYS A 1 280 ? -11.134 -6.611 -3.527 1.00 86.12 280 CYS A O 1
ATOM 2180 N N . ILE A 1 281 ? -10.098 -7.343 -1.683 1.00 86.06 281 ILE A N 1
ATOM 2181 C CA . ILE A 1 281 ? -9.244 -6.176 -1.532 1.00 86.06 281 ILE A CA 1
ATOM 2182 C C . ILE A 1 281 ? -7.932 -6.514 -2.194 1.00 86.06 281 ILE A C 1
ATOM 2184 O O . ILE A 1 281 ? -7.252 -7.455 -1.801 1.00 86.06 281 ILE A O 1
ATOM 2188 N N . GLU A 1 282 ? -7.598 -5.752 -3.212 1.00 87.81 282 GLU A N 1
ATOM 2189 C CA . GLU A 1 282 ? -6.327 -5.847 -3.885 1.00 87.81 282 GLU A CA 1
ATOM 2190 C C . GLU A 1 282 ? -5.409 -4.772 -3.315 1.00 87.81 282 GLU A C 1
ATOM 2192 O O . GLU A 1 282 ? -5.667 -3.581 -3.480 1.00 87.81 282 GLU A O 1
ATOM 2197 N N . ILE A 1 283 ? -4.364 -5.199 -2.614 1.00 84.12 283 ILE A N 1
ATOM 2198 C CA . ILE A 1 283 ? -3.269 -4.332 -2.186 1.00 84.12 283 ILE A CA 1
ATOM 2199 C C . ILE A 1 283 ? -2.124 -4.591 -3.147 1.00 84.12 283 ILE A C 1
ATOM 2201 O O . ILE A 1 283 ? -1.629 -5.712 -3.227 1.00 84.12 283 ILE A O 1
ATOM 2205 N N . VAL A 1 284 ? -1.703 -3.568 -3.873 1.00 83.88 284 VAL A N 1
ATOM 2206 C CA . VAL A 1 284 ? -0.484 -3.609 -4.678 1.00 83.88 284 VAL A CA 1
ATOM 2207 C C . VAL A 1 284 ? 0.485 -2.626 -4.059 1.00 83.88 284 VAL A C 1
ATOM 2209 O O . VAL A 1 284 ? 0.188 -1.436 -3.979 1.00 83.88 284 VAL A O 1
ATOM 2212 N N . GLY A 1 285 ? 1.614 -3.127 -3.583 1.00 74.19 285 GLY A N 1
ATOM 2213 C CA . GLY A 1 285 ? 2.661 -2.322 -2.976 1.00 74.19 285 GLY A CA 1
ATOM 2214 C C . GLY A 1 285 ? 4.002 -2.514 -3.665 1.00 74.19 285 GLY A C 1
ATOM 2215 O O . GLY A 1 285 ? 4.159 -3.299 -4.600 1.00 74.19 285 GLY A O 1
ATOM 2216 N N . GLU A 1 286 ? 4.973 -1.756 -3.181 1.00 70.75 286 GLU A N 1
ATOM 2217 C CA . GLU A 1 286 ? 6.367 -1.879 -3.578 1.00 70.75 286 GLU A CA 1
ATOM 2218 C C . GLU A 1 286 ? 7.049 -3.105 -2.961 1.00 70.75 286 GLU A C 1
ATOM 2220 O O . GLU A 1 286 ? 6.605 -3.621 -1.939 1.00 70.75 286 GLU A O 1
ATOM 2225 N N . GLU A 1 287 ? 8.202 -3.477 -3.528 1.00 71.50 287 GLU A N 1
ATOM 2226 C CA . GLU A 1 287 ? 9.163 -4.395 -2.899 1.00 71.50 287 GLU A CA 1
ATOM 2227 C C . GLU A 1 287 ? 8.533 -5.737 -2.486 1.00 71.50 287 GLU A C 1
ATOM 2229 O O . GLU A 1 287 ? 7.921 -6.407 -3.322 1.00 71.50 287 GLU A O 1
ATOM 2234 N N . ASP A 1 288 ? 8.694 -6.107 -1.218 1.00 66.94 288 ASP A N 1
ATOM 2235 C CA . ASP A 1 288 ? 8.251 -7.345 -0.583 1.00 66.94 288 ASP A CA 1
ATOM 2236 C C . ASP A 1 288 ? 6.736 -7.449 -0.410 1.00 66.94 288 ASP A C 1
ATOM 2238 O O . ASP A 1 288 ? 6.216 -8.540 -0.176 1.00 66.94 288 ASP A O 1
ATOM 2242 N N . VAL A 1 289 ? 6.010 -6.344 -0.587 1.00 74.25 289 VAL A N 1
ATOM 2243 C CA . VAL A 1 289 ? 4.546 -6.333 -0.517 1.00 74.25 289 VAL A CA 1
ATOM 2244 C C . VAL A 1 289 ? 3.957 -7.024 -1.747 1.00 74.25 289 VAL A C 1
ATOM 2246 O O . VAL A 1 289 ? 2.976 -7.754 -1.641 1.00 74.25 289 VAL A O 1
ATOM 2249 N N . GLY A 1 290 ? 4.535 -6.817 -2.935 1.00 84.19 290 GLY A N 1
ATOM 2250 C CA . GLY A 1 290 ? 3.988 -7.360 -4.181 1.00 84.19 290 GLY A CA 1
ATOM 2251 C C . GLY A 1 290 ? 2.486 -7.073 -4.333 1.00 84.19 290 GLY A C 1
ATOM 2252 O O . GLY A 1 290 ? 2.028 -5.948 -4.116 1.00 84.19 290 GLY A O 1
ATOM 2253 N N . LYS A 1 291 ? 1.704 -8.095 -4.701 1.00 89.25 291 LYS A N 1
ATOM 2254 C CA . LYS A 1 291 ? 0.236 -8.027 -4.738 1.00 89.25 291 LYS A CA 1
ATOM 2255 C C . LYS A 1 291 ? -0.388 -8.979 -3.720 1.00 89.25 291 LYS A C 1
ATOM 2257 O O . LYS A 1 291 ? -0.195 -10.190 -3.809 1.00 89.25 291 LYS A O 1
ATOM 2262 N N . HIS A 1 292 ? -1.227 -8.443 -2.844 1.00 89.19 292 HIS A N 1
ATOM 2263 C CA . HIS A 1 292 ? -2.095 -9.196 -1.947 1.00 89.19 292 HIS A CA 1
ATOM 2264 C C . HIS A 1 292 ? -3.550 -9.108 -2.399 1.00 89.19 292 HIS A C 1
ATOM 2266 O O . HIS A 1 292 ? -4.065 -8.033 -2.703 1.00 89.19 292 HIS A O 1
ATOM 2272 N N . GLU A 1 293 ? -4.230 -10.245 -2.409 1.00 91.31 293 GLU A N 1
ATOM 2273 C CA . GLU A 1 293 ? -5.662 -10.366 -2.668 1.00 91.31 293 GLU A CA 1
ATOM 2274 C C . GLU A 1 293 ? -6.343 -10.872 -1.390 1.00 91.31 293 GLU A C 1
ATOM 2276 O O . GLU A 1 293 ? -6.319 -12.070 -1.099 1.00 91.31 293 GLU A O 1
ATOM 2281 N N . LEU A 1 294 ? -6.925 -9.951 -0.617 1.00 88.56 294 LEU A N 1
ATOM 2282 C CA . LEU A 1 294 ? -7.537 -10.227 0.682 1.00 88.56 294 LEU A CA 1
ATOM 2283 C C . LEU A 1 294 ? -9.046 -10.412 0.550 1.00 88.56 294 LEU A C 1
ATOM 2285 O O . LEU A 1 294 ? -9.740 -9.545 0.012 1.00 88.56 294 LEU A O 1
ATOM 2289 N N . ARG A 1 295 ? -9.580 -11.513 1.073 1.00 88.50 295 ARG A N 1
ATOM 2290 C CA . ARG A 1 295 ? -11.022 -11.803 1.034 1.00 88.50 295 ARG A CA 1
ATOM 2291 C C . ARG A 1 295 ? -11.451 -12.797 2.105 1.00 88.50 295 ARG A C 1
ATOM 2293 O O . ARG A 1 295 ? -10.620 -13.436 2.743 1.00 88.50 295 ARG A O 1
ATOM 2300 N N . ILE A 1 296 ? -12.764 -12.950 2.270 1.00 84.81 296 ILE A N 1
ATOM 2301 C CA . ILE A 1 296 ? -13.360 -14.040 3.049 1.00 84.81 296 ILE A CA 1
ATOM 2302 C C . ILE A 1 296 ? -13.837 -15.134 2.087 1.00 84.81 296 ILE A C 1
ATOM 2304 O O . ILE A 1 296 ? -14.701 -14.896 1.245 1.00 84.81 296 ILE A O 1
ATOM 2308 N N . GLU A 1 297 ? -13.314 -16.351 2.230 1.00 86.75 297 GLU A N 1
ATOM 2309 C CA . GLU A 1 297 ? -13.783 -17.548 1.529 1.00 86.75 297 GLU A CA 1
ATOM 2310 C C . GLU A 1 297 ? -14.291 -18.579 2.532 1.00 86.75 297 GLU A C 1
ATOM 2312 O O . GLU A 1 297 ? -13.566 -19.000 3.432 1.00 86.75 297 GLU A O 1
ATOM 2317 N N . ASN A 1 298 ? -15.540 -19.026 2.376 1.00 86.75 298 ASN A N 1
ATOM 2318 C CA . ASN A 1 298 ? -16.143 -20.043 3.248 1.00 86.75 298 ASN A CA 1
ATOM 2319 C C . ASN A 1 298 ? -16.035 -19.701 4.751 1.00 86.75 298 ASN A C 1
ATOM 2321 O O . ASN A 1 298 ? -15.778 -20.575 5.580 1.00 86.75 298 ASN A O 1
ATOM 2325 N N . GLY A 1 299 ? -16.198 -18.417 5.095 1.00 79.94 299 GLY A N 1
ATOM 2326 C CA . GLY A 1 299 ? -16.094 -17.917 6.470 1.00 79.94 299 GLY A CA 1
ATOM 2327 C C . GLY A 1 299 ? -14.667 -17.839 7.022 1.00 79.94 299 GLY A C 1
ATOM 2328 O O . GLY A 1 299 ? -14.504 -17.662 8.225 1.00 79.94 299 GLY A O 1
ATOM 2329 N N . LYS A 1 300 ? -13.637 -17.983 6.181 1.00 83.81 300 LYS A N 1
ATOM 2330 C CA . LYS A 1 300 ? -12.227 -17.848 6.564 1.00 83.81 300 LYS A CA 1
ATOM 2331 C C . LYS A 1 300 ? -11.564 -16.726 5.791 1.00 83.81 300 LYS A C 1
ATOM 2333 O O . LYS A 1 300 ? -11.862 -16.531 4.616 1.00 83.81 300 LYS A O 1
ATOM 2338 N N . PHE A 1 301 ? -10.651 -16.020 6.440 1.00 84.00 301 PHE A N 1
ATOM 2339 C CA . PHE A 1 301 ? -9.808 -15.060 5.752 1.00 84.00 301 PHE A CA 1
ATOM 2340 C C . PHE A 1 301 ? -8.806 -15.772 4.845 1.00 84.00 301 PHE A C 1
ATOM 2342 O O . PHE A 1 301 ? -8.278 -16.834 5.177 1.00 84.00 301 PHE A O 1
ATOM 2349 N N . VAL A 1 302 ? -8.584 -15.186 3.677 1.00 88.62 302 VAL A N 1
ATOM 2350 C CA . VAL A 1 302 ? -7.619 -15.643 2.687 1.00 88.62 302 VAL A CA 1
ATOM 2351 C C . VAL A 1 302 ? -6.814 -14.433 2.241 1.00 88.62 302 VAL A C 1
ATOM 2353 O O . VAL A 1 302 ? -7.383 -13.476 1.718 1.00 88.62 302 VAL A O 1
ATOM 2356 N N . ASP A 1 303 ? -5.499 -14.509 2.431 1.00 89.50 303 ASP A N 1
ATOM 2357 C CA . ASP A 1 303 ? -4.513 -13.635 1.798 1.00 89.50 303 ASP A CA 1
ATOM 2358 C C . ASP A 1 303 ? -3.819 -14.424 0.689 1.00 89.50 303 ASP A C 1
ATOM 2360 O O . ASP A 1 303 ? -3.036 -15.344 0.948 1.00 89.50 303 ASP A O 1
ATOM 2364 N N . LYS A 1 304 ? -4.147 -14.101 -0.562 1.00 92.94 304 LYS A N 1
ATOM 2365 C CA . LYS A 1 304 ? -3.450 -14.661 -1.715 1.00 92.94 304 LYS A CA 1
ATOM 2366 C C . LYS A 1 304 ? -2.370 -13.687 -2.172 1.00 92.94 304 LYS A C 1
ATOM 2368 O O . LYS A 1 304 ? -2.659 -12.647 -2.760 1.00 92.94 304 LYS A O 1
ATOM 2373 N N . GLN A 1 305 ? -1.126 -14.099 -1.969 1.00 91.00 305 GLN A N 1
ATOM 2374 C CA . GLN A 1 305 ? 0.056 -13.331 -2.336 1.00 91.00 305 GLN A CA 1
ATOM 2375 C C . GLN A 1 305 ? 0.518 -13.688 -3.748 1.00 91.00 305 GLN A C 1
ATOM 2377 O O . GLN A 1 305 ? 0.657 -14.860 -4.107 1.00 91.00 305 GLN A O 1
ATOM 2382 N N . THR A 1 306 ? 0.762 -12.666 -4.559 1.00 92.75 306 THR A N 1
ATOM 2383 C CA . THR A 1 306 ? 1.424 -12.772 -5.856 1.00 92.75 306 THR A CA 1
ATOM 2384 C C . THR A 1 306 ? 2.724 -11.979 -5.772 1.00 92.75 306 THR A C 1
ATOM 2386 O O . THR A 1 306 ? 2.671 -10.750 -5.700 1.00 92.75 306 THR A O 1
ATOM 2389 N N . PRO A 1 307 ? 3.888 -12.652 -5.774 1.00 91.69 307 PRO A N 1
ATOM 2390 C CA . PRO A 1 307 ? 5.165 -11.960 -5.704 1.00 91.69 307 PRO A CA 1
ATOM 2391 C C . PRO A 1 307 ? 5.381 -11.123 -6.965 1.00 91.69 307 PRO A C 1
ATOM 2393 O O . PRO A 1 307 ? 4.862 -11.451 -8.043 1.00 91.69 307 PRO A O 1
ATOM 2396 N N . ARG A 1 308 ? 6.163 -10.053 -6.836 1.00 90.00 308 ARG A N 1
ATOM 2397 C CA . ARG A 1 308 ? 6.391 -9.062 -7.891 1.00 90.00 308 ARG A CA 1
ATOM 2398 C C . ARG A 1 308 ? 6.837 -9.714 -9.201 1.00 90.00 308 ARG A C 1
ATOM 2400 O O . ARG A 1 308 ? 6.235 -9.493 -10.246 1.00 90.00 308 ARG A O 1
ATOM 2407 N N . SER A 1 309 ? 7.787 -10.640 -9.156 1.00 93.88 309 SER A N 1
ATOM 2408 C CA . SER A 1 309 ? 8.299 -11.433 -10.282 1.00 93.88 309 SER A CA 1
ATOM 2409 C C . SER A 1 309 ? 7.224 -12.193 -11.073 1.00 93.88 309 SER A C 1
ATOM 2411 O O . SER A 1 309 ? 7.452 -12.568 -12.226 1.00 93.88 309 SER A O 1
ATOM 2413 N N . LYS A 1 310 ? 6.040 -12.419 -10.488 1.00 94.81 310 LYS A N 1
ATOM 2414 C CA . LYS A 1 310 ? 4.890 -13.091 -11.114 1.00 94.81 310 LYS A CA 1
ATOM 2415 C C . LYS A 1 310 ? 3.791 -12.138 -11.575 1.00 94.81 310 LYS A C 1
ATOM 2417 O O . LYS A 1 310 ? 2.892 -12.586 -12.286 1.00 94.81 310 LYS A O 1
ATOM 2422 N N . MET A 1 311 ? 3.868 -10.849 -11.252 1.00 92.75 311 MET A N 1
ATOM 2423 C CA . MET A 1 311 ? 2.930 -9.813 -11.704 1.00 92.75 311 MET A CA 1
ATOM 2424 C C . MET A 1 311 ? 3.198 -9.404 -13.164 1.00 92.75 311 MET A C 1
ATOM 2426 O O . MET A 1 311 ? 3.493 -8.256 -13.486 1.00 92.75 311 MET A O 1
ATOM 2430 N N . ILE A 1 312 ? 3.142 -10.381 -14.069 1.00 93.88 312 ILE A N 1
ATOM 2431 C CA . ILE A 1 312 ? 3.470 -10.203 -15.482 1.00 93.88 312 ILE A CA 1
ATOM 2432 C C . ILE A 1 312 ? 2.200 -9.847 -16.250 1.00 93.88 312 ILE A C 1
ATOM 2434 O O . ILE A 1 312 ? 1.265 -10.648 -16.298 1.00 93.88 312 ILE A O 1
ATOM 2438 N N . ASN A 1 313 ? 2.190 -8.691 -16.916 1.00 93.62 313 ASN A N 1
ATOM 2439 C CA . ASN A 1 313 ? 1.140 -8.378 -17.879 1.00 93.62 313 ASN A CA 1
ATOM 2440 C C . ASN A 1 313 ? 1.331 -9.267 -19.130 1.00 93.62 313 ASN A C 1
ATOM 2442 O O . ASN A 1 313 ? 2.375 -9.172 -19.783 1.00 93.62 313 ASN A O 1
ATOM 2446 N N . PRO A 1 314 ? 0.371 -10.151 -19.468 1.00 95.12 314 PRO A N 1
ATOM 2447 C CA . PRO A 1 314 ? 0.530 -11.104 -20.566 1.00 95.12 314 PRO A CA 1
ATOM 2448 C C . PRO A 1 314 ? 0.622 -10.438 -21.945 1.00 95.12 314 PRO A C 1
ATOM 2450 O O . PRO A 1 314 ? 1.247 -11.009 -22.837 1.00 95.12 314 PRO A O 1
ATOM 2453 N N . GLU A 1 315 ? 0.061 -9.237 -22.100 1.00 96.69 315 GLU A N 1
ATOM 2454 C CA . GLU A 1 315 ? 0.058 -8.469 -23.351 1.00 96.69 315 GLU A CA 1
ATOM 2455 C C . GLU A 1 315 ? 1.274 -7.532 -23.475 1.00 96.69 315 GLU A C 1
ATOM 2457 O O . GLU A 1 315 ? 1.496 -6.925 -24.524 1.00 96.69 315 GLU A O 1
ATOM 2462 N N . ALA A 1 316 ? 2.072 -7.389 -22.411 1.00 97.31 316 ALA A N 1
ATOM 2463 C CA . ALA A 1 316 ? 3.223 -6.497 -22.392 1.00 97.31 316 ALA A CA 1
ATOM 2464 C C . ALA A 1 316 ? 4.467 -7.121 -23.045 1.00 97.31 316 ALA A C 1
ATOM 2466 O O . ALA A 1 316 ? 4.731 -8.325 -22.958 1.00 97.31 316 ALA A O 1
ATOM 2467 N N . VAL A 1 317 ? 5.302 -6.270 -23.645 1.00 97.94 317 VAL A N 1
ATOM 2468 C CA . VAL A 1 317 ? 6.631 -6.657 -24.130 1.00 97.94 317 VAL A CA 1
ATOM 2469 C C . VAL A 1 317 ? 7.532 -6.960 -22.932 1.00 97.94 317 VAL A C 1
ATOM 2471 O O . VAL A 1 317 ? 7.720 -6.125 -22.049 1.00 97.94 317 VAL A O 1
ATOM 2474 N N . LYS A 1 318 ? 8.103 -8.165 -22.897 1.00 98.00 318 LYS A N 1
ATOM 2475 C CA . LYS A 1 318 ? 8.906 -8.638 -21.762 1.00 98.00 318 LYS A CA 1
ATOM 2476 C C . LYS A 1 318 ? 10.354 -8.165 -21.866 1.00 98.00 318 LYS A C 1
ATOM 2478 O O . LYS A 1 318 ? 11.035 -8.458 -22.848 1.00 98.00 318 LYS A O 1
ATOM 2483 N N . LEU A 1 319 ? 10.815 -7.486 -20.824 1.00 98.12 319 LEU A N 1
ATOM 2484 C CA . LEU A 1 319 ? 12.192 -7.056 -20.611 1.00 98.12 319 LEU A CA 1
ATOM 2485 C C . LEU A 1 319 ? 12.849 -8.014 -19.619 1.00 98.12 319 LEU A C 1
ATOM 2487 O O . LEU A 1 319 ? 12.619 -7.914 -18.412 1.00 98.12 319 LEU A O 1
ATOM 2491 N N . TYR A 1 320 ? 13.619 -8.974 -20.127 1.00 98.31 320 TYR A N 1
ATOM 2492 C CA . TYR A 1 320 ? 14.271 -9.970 -19.280 1.00 98.31 320 TYR A CA 1
ATOM 2493 C C . TYR A 1 320 ? 15.567 -9.417 -18.698 1.00 98.31 320 TYR A C 1
ATOM 2495 O O . TYR A 1 320 ? 16.350 -8.799 -19.422 1.00 98.31 320 TYR A O 1
ATOM 2503 N N . PHE A 1 321 ? 15.814 -9.663 -17.414 1.00 98.38 321 PHE A N 1
ATOM 2504 C CA . PHE A 1 321 ? 17.026 -9.229 -16.718 1.00 98.38 321 PHE A CA 1
ATOM 2505 C C . PHE A 1 321 ? 17.549 -10.298 -15.751 1.00 98.38 321 PHE A C 1
ATOM 2507 O O . PHE A 1 321 ? 16.831 -11.232 -15.381 1.00 98.38 321 PHE A O 1
ATOM 2514 N N . LEU A 1 322 ? 18.816 -10.150 -15.363 1.00 97.81 322 LEU A N 1
ATOM 2515 C CA . LEU A 1 322 ? 19.543 -11.036 -14.453 1.00 97.81 322 LEU A CA 1
ATOM 2516 C C . LEU A 1 322 ? 20.329 -10.208 -13.433 1.00 97.81 322 LEU A C 1
ATOM 2518 O O . LEU A 1 322 ? 20.874 -9.159 -13.781 1.00 97.81 322 LEU A O 1
ATOM 2522 N N . LEU A 1 323 ? 20.437 -10.700 -12.202 1.00 96.69 323 LEU A N 1
ATOM 2523 C CA . LEU A 1 323 ? 21.376 -10.188 -11.206 1.00 96.69 323 LEU A CA 1
ATOM 2524 C C . LEU A 1 323 ? 22.749 -10.832 -11.445 1.00 96.69 323 LEU A C 1
ATOM 2526 O O . LEU A 1 323 ? 22.964 -12.004 -11.138 1.00 96.69 323 LEU A O 1
ATOM 2530 N N . GLY A 1 324 ? 23.667 -10.084 -12.054 1.00 94.81 324 GLY A N 1
ATOM 2531 C CA . GLY A 1 324 ? 25.041 -10.516 -12.300 1.00 94.81 324 GLY A CA 1
ATOM 2532 C C . GLY A 1 324 ? 25.985 -10.169 -11.146 1.00 94.81 324 GLY A C 1
ATOM 2533 O O . GLY A 1 324 ? 25.624 -9.474 -10.202 1.00 94.81 324 GLY A O 1
ATOM 2534 N N . SER A 1 325 ? 27.249 -10.586 -11.260 1.00 92.56 325 SER A N 1
ATOM 2535 C CA . SER A 1 325 ? 28.297 -10.281 -10.267 1.00 92.56 325 SER A CA 1
ATOM 2536 C C . SER A 1 325 ? 28.623 -8.791 -10.125 1.00 92.56 325 SER A C 1
ATOM 2538 O O . SER A 1 325 ? 29.312 -8.401 -9.192 1.00 92.56 325 SER A O 1
ATOM 2540 N N . SER A 1 326 ? 28.205 -7.976 -11.093 1.00 90.12 326 SER A N 1
ATOM 2541 C CA . SER A 1 326 ? 28.487 -6.538 -11.160 1.00 90.12 326 SER A CA 1
ATOM 2542 C C . SER A 1 326 ? 27.214 -5.693 -11.101 1.00 90.12 326 SER A C 1
ATOM 2544 O O . SER A 1 326 ? 27.267 -4.521 -11.460 1.00 90.12 326 SER A O 1
ATOM 2546 N N . GLY A 1 327 ? 26.085 -6.294 -10.714 1.00 93.50 327 GLY A N 1
ATOM 2547 C CA . GLY A 1 327 ? 24.778 -5.645 -10.691 1.00 93.50 327 GLY A CA 1
ATOM 2548 C C . GLY A 1 327 ? 23.780 -6.215 -11.691 1.00 93.50 327 GLY A C 1
ATOM 2549 O O . GLY A 1 327 ? 23.999 -7.268 -12.303 1.00 93.50 327 GLY A O 1
ATOM 2550 N N . VAL A 1 328 ? 22.656 -5.523 -11.849 1.00 96.19 328 VAL A N 1
ATOM 2551 C CA . VAL A 1 328 ? 21.561 -5.968 -12.721 1.00 96.19 328 VAL A CA 1
ATOM 2552 C C . VAL A 1 328 ? 21.880 -5.705 -14.196 1.00 96.19 328 VAL A C 1
ATOM 2554 O O . VAL A 1 328 ? 22.174 -4.583 -14.608 1.00 96.19 328 VAL A O 1
ATOM 2557 N N . VAL A 1 329 ? 21.780 -6.742 -15.030 1.00 96.56 329 VAL A N 1
ATOM 2558 C CA . VAL A 1 329 ? 22.084 -6.681 -16.469 1.00 96.56 329 VAL A CA 1
ATOM 2559 C C . VAL A 1 329 ? 20.888 -7.100 -17.329 1.00 96.56 329 VAL A C 1
ATOM 2561 O O . VAL A 1 329 ? 20.103 -7.966 -16.925 1.00 96.56 329 VAL A O 1
ATOM 2564 N N . PRO A 1 330 ? 20.731 -6.522 -18.536 1.00 97.62 330 PRO A N 1
ATOM 2565 C CA . PRO A 1 330 ? 19.704 -6.954 -19.470 1.00 97.62 330 PRO A CA 1
ATOM 2566 C C . PRO A 1 330 ? 20.037 -8.352 -19.994 1.00 97.62 330 PRO A C 1
ATOM 2568 O O . PRO A 1 330 ? 21.169 -8.641 -20.382 1.00 97.62 330 PRO A O 1
ATOM 2571 N N . ALA A 1 331 ? 19.027 -9.208 -20.045 1.00 96.62 331 ALA A N 1
ATOM 2572 C CA . ALA A 1 331 ? 19.110 -10.554 -20.597 1.00 96.62 331 ALA A CA 1
ATOM 2573 C C . ALA A 1 331 ? 18.254 -10.728 -21.871 1.00 96.62 331 ALA A C 1
ATOM 2575 O O . ALA A 1 331 ? 18.270 -11.769 -22.525 1.00 96.62 331 ALA A O 1
ATOM 2576 N N . SER A 1 332 ? 17.549 -9.666 -22.265 1.00 95.56 332 SER A N 1
ATOM 2577 C CA . SER A 1 332 ? 16.980 -9.453 -23.597 1.00 95.56 332 SER A CA 1
ATOM 2578 C C . SER A 1 332 ? 17.662 -8.275 -24.302 1.00 95.56 332 SER A C 1
ATOM 2580 O O . SER A 1 332 ? 18.595 -7.676 -23.772 1.00 95.56 332 SER A O 1
ATOM 2582 N N . ASN A 1 333 ? 17.199 -7.920 -25.508 1.00 96.94 333 ASN A N 1
ATOM 2583 C CA . ASN A 1 333 ? 17.711 -6.752 -26.224 1.00 96.94 333 ASN A CA 1
ATOM 2584 C C . ASN A 1 333 ? 17.526 -5.473 -25.372 1.00 96.94 333 ASN A C 1
ATOM 2586 O O . ASN A 1 333 ? 16.381 -5.127 -25.071 1.00 96.94 333 ASN A O 1
ATOM 2590 N N . PRO A 1 334 ? 18.611 -4.764 -25.003 1.00 97.25 334 PRO A N 1
ATOM 2591 C CA . PRO A 1 334 ? 18.516 -3.568 -24.174 1.00 97.25 334 PRO A CA 1
ATOM 2592 C C . PRO A 1 334 ? 17.963 -2.351 -24.920 1.00 97.25 334 PRO A C 1
ATOM 2594 O O . PRO A 1 334 ? 17.574 -1.389 -24.273 1.00 97.25 334 PRO A O 1
ATOM 2597 N N . ASN A 1 335 ? 17.921 -2.368 -26.258 1.00 98.06 335 ASN A N 1
ATOM 2598 C CA . ASN A 1 335 ? 17.457 -1.243 -27.071 1.00 98.06 335 ASN A CA 1
ATOM 2599 C C . ASN A 1 335 ? 16.244 -1.645 -27.909 1.00 98.06 335 ASN A C 1
ATOM 2601 O O . ASN A 1 335 ? 16.342 -2.530 -28.761 1.00 98.06 335 ASN A O 1
ATOM 2605 N N . MET A 1 336 ? 15.108 -0.979 -27.719 1.00 97.81 336 MET A N 1
ATOM 2606 C CA . MET A 1 336 ? 13.866 -1.327 -28.416 1.00 97.81 336 MET A CA 1
ATOM 2607 C C . MET A 1 336 ? 13.182 -0.115 -29.040 1.00 97.81 336 MET A C 1
ATOM 2609 O O . MET A 1 336 ? 13.363 1.015 -28.592 1.00 97.81 336 MET A O 1
ATOM 2613 N N . ILE A 1 337 ? 12.349 -0.373 -30.050 1.00 98.31 337 ILE A N 1
ATOM 2614 C CA . ILE A 1 337 ? 11.442 0.615 -30.639 1.00 98.31 337 ILE A CA 1
ATOM 2615 C C . ILE A 1 337 ? 10.012 0.123 -30.419 1.00 98.31 337 ILE A C 1
ATOM 2617 O O . ILE A 1 337 ? 9.664 -0.961 -30.884 1.00 98.31 337 ILE A O 1
ATOM 2621 N N . LEU A 1 338 ? 9.200 0.904 -29.712 1.00 98.06 338 LEU A N 1
ATOM 2622 C CA . LEU A 1 338 ? 7.801 0.600 -29.395 1.00 98.06 338 LEU A CA 1
ATOM 2623 C C . LEU A 1 338 ? 6.887 1.745 -29.837 1.00 98.06 338 LEU A C 1
ATOM 2625 O O . LEU A 1 338 ? 7.360 2.842 -30.108 1.00 98.06 338 LEU A O 1
ATOM 2629 N N . LYS A 1 339 ? 5.577 1.503 -29.905 1.00 98.38 339 LYS A N 1
ATOM 2630 C CA . LYS A 1 339 ? 4.582 2.546 -30.206 1.00 98.38 339 LYS A CA 1
ATOM 2631 C C . LYS A 1 339 ? 3.965 3.123 -28.938 1.00 98.38 339 LYS A C 1
ATOM 2633 O O . LYS A 1 339 ? 3.906 2.423 -27.922 1.00 98.38 339 LYS A O 1
ATOM 2638 N N . VAL A 1 340 ? 3.431 4.341 -29.010 1.00 97.94 340 VAL A N 1
ATOM 2639 C CA . VAL A 1 340 ? 2.544 4.880 -27.966 1.00 97.94 340 VAL A CA 1
ATOM 2640 C C . VAL A 1 340 ? 1.403 3.889 -27.690 1.00 97.94 340 VAL A C 1
ATOM 2642 O O . VAL A 1 340 ? 0.860 3.267 -28.601 1.00 97.94 340 VAL A O 1
ATOM 2645 N N . GLY A 1 341 ? 1.079 3.698 -26.413 1.00 97.12 341 GLY A N 1
ATOM 2646 C CA . GLY A 1 341 ? 0.113 2.715 -25.920 1.00 97.12 341 GLY A CA 1
ATOM 2647 C C . GLY A 1 341 ? 0.694 1.323 -25.666 1.00 97.12 341 GLY A C 1
ATOM 2648 O O . GLY A 1 341 ? 0.013 0.494 -25.071 1.00 97.12 341 GLY A O 1
ATOM 2649 N N . SER A 1 342 ? 1.941 1.052 -26.069 1.00 97.88 342 SER A N 1
ATOM 2650 C CA . SER A 1 342 ? 2.603 -0.213 -25.725 1.00 97.88 342 SER A CA 1
ATOM 2651 C C . SER A 1 342 ? 2.915 -0.267 -24.229 1.00 97.88 342 SER A C 1
ATOM 2653 O O . SER A 1 342 ? 3.298 0.741 -23.629 1.00 97.88 342 SER A O 1
ATOM 2655 N N . THR A 1 343 ? 2.836 -1.463 -23.654 1.00 97.56 343 THR A N 1
ATOM 2656 C CA . THR A 1 343 ? 3.257 -1.742 -22.278 1.00 97.56 343 THR A CA 1
ATOM 2657 C C . THR A 1 343 ? 4.500 -2.625 -22.294 1.00 97.56 343 THR A C 1
ATOM 2659 O O . THR A 1 343 ? 4.593 -3.556 -23.097 1.00 97.56 343 THR A O 1
ATOM 2662 N N . VAL A 1 344 ? 5.454 -2.356 -21.406 1.00 97.69 344 VAL A N 1
ATOM 2663 C CA . VAL A 1 344 ? 6.556 -3.274 -21.084 1.00 97.69 344 VAL A CA 1
ATOM 2664 C C . VAL A 1 344 ? 6.370 -3.870 -19.702 1.00 97.69 344 VAL A C 1
ATOM 2666 O O . VAL A 1 344 ? 5.780 -3.227 -18.840 1.00 97.69 344 VAL A O 1
ATOM 2669 N N . THR A 1 345 ? 6.905 -5.069 -19.486 1.00 97.06 345 THR A N 1
ATOM 2670 C CA . THR A 1 345 ? 6.991 -5.706 -18.169 1.00 97.06 345 THR A CA 1
ATOM 2671 C C . THR A 1 345 ? 8.403 -6.226 -17.920 1.00 97.06 345 THR A C 1
ATOM 2673 O O . THR A 1 345 ? 8.986 -6.880 -18.783 1.00 97.06 345 THR A O 1
ATOM 2676 N N . PHE A 1 346 ? 8.932 -5.974 -16.725 1.00 97.31 346 PHE A N 1
ATOM 2677 C CA . PHE A 1 346 ? 10.252 -6.422 -16.284 1.00 97.31 346 PHE A CA 1
ATOM 2678 C C . PHE A 1 346 ? 10.154 -7.827 -15.688 1.00 97.31 346 PHE A C 1
ATOM 2680 O O . PHE A 1 346 ? 9.354 -8.065 -14.779 1.00 97.31 346 PHE A O 1
ATOM 2687 N N . VAL A 1 347 ? 10.950 -8.763 -16.213 1.00 97.56 347 VAL A N 1
ATOM 2688 C CA . VAL A 1 347 ? 10.875 -10.187 -15.862 1.00 97.56 347 VAL A CA 1
ATOM 2689 C C . VAL A 1 347 ? 12.253 -10.707 -15.434 1.00 97.56 347 VAL A C 1
ATOM 2691 O O . VAL A 1 347 ? 13.151 -10.785 -16.277 1.00 97.56 347 VAL A O 1
ATOM 2694 N N . PRO A 1 348 ? 12.443 -11.106 -14.164 1.00 97.69 348 PRO A N 1
ATOM 2695 C CA . PRO A 1 348 ? 13.675 -11.767 -13.747 1.00 97.69 348 PRO A CA 1
ATOM 2696 C C . PRO A 1 348 ? 13.786 -13.140 -14.425 1.00 97.69 348 PRO A C 1
ATOM 2698 O O . PRO A 1 348 ? 12.806 -13.884 -14.506 1.00 97.69 348 PRO A O 1
ATOM 2701 N N . GLN A 1 349 ? 14.964 -13.478 -14.951 1.00 97.94 349 GLN A N 1
ATOM 2702 C CA . GLN A 1 349 ? 15.138 -14.692 -15.759 1.00 97.94 349 GLN A CA 1
ATOM 2703 C C . GLN A 1 349 ? 15.476 -15.951 -14.940 1.00 97.94 349 GLN A C 1
ATOM 2705 O O . GLN A 1 349 ? 15.252 -17.062 -15.425 1.00 97.94 349 GLN A O 1
ATOM 2710 N N . ASP A 1 350 ? 15.963 -15.809 -13.706 1.00 97.94 350 ASP A N 1
ATOM 2711 C CA . ASP A 1 350 ? 16.269 -16.936 -12.818 1.00 97.94 350 ASP A CA 1
ATOM 2712 C C . ASP A 1 350 ? 15.718 -16.750 -11.394 1.00 97.94 350 ASP A C 1
ATOM 2714 O O . ASP A 1 350 ? 15.137 -15.718 -11.046 1.00 97.94 350 ASP A O 1
ATOM 2718 N N . GLU A 1 351 ? 15.844 -17.795 -10.571 1.00 97.31 351 GLU A N 1
ATOM 2719 C CA . GLU A 1 351 ? 15.315 -17.816 -9.203 1.00 97.31 351 GLU A CA 1
ATOM 2720 C C . GLU A 1 351 ? 16.039 -16.828 -8.280 1.00 97.31 351 GLU A C 1
ATOM 2722 O O . GLU A 1 351 ? 15.398 -16.206 -7.436 1.00 97.31 351 GLU A O 1
ATOM 2727 N N . VAL A 1 352 ? 17.354 -16.655 -8.451 1.00 96.81 352 VAL A N 1
ATOM 2728 C CA . VAL A 1 352 ? 18.161 -15.735 -7.633 1.00 96.81 352 VAL A CA 1
ATOM 2729 C C . VAL A 1 352 ? 17.721 -14.296 -7.887 1.00 96.81 352 VAL A C 1
ATOM 2731 O O . VAL A 1 352 ? 17.384 -13.576 -6.950 1.00 96.81 352 VAL A O 1
ATOM 2734 N N . THR A 1 353 ? 17.617 -13.913 -9.158 1.00 97.06 353 THR A N 1
ATOM 2735 C CA . THR A 1 353 ? 17.124 -12.602 -9.591 1.00 97.06 353 THR A CA 1
ATOM 2736 C C . THR A 1 353 ? 15.668 -12.405 -9.179 1.00 97.06 353 THR A C 1
ATOM 2738 O O . THR A 1 353 ? 15.298 -11.314 -8.760 1.00 97.06 353 THR A O 1
ATOM 2741 N N . SER A 1 354 ? 14.833 -13.451 -9.256 1.00 96.06 354 SER A N 1
ATOM 2742 C CA . SER A 1 354 ? 13.434 -13.371 -8.816 1.00 96.06 354 SER A CA 1
ATOM 2743 C C . SER A 1 354 ? 13.340 -13.075 -7.325 1.00 96.06 354 SER A C 1
ATOM 2745 O O . SER A 1 354 ? 12.621 -12.161 -6.951 1.00 96.06 354 SER A O 1
ATOM 2747 N N . LYS A 1 355 ? 14.114 -13.773 -6.487 1.00 93.69 355 LYS A N 1
ATOM 2748 C CA . LYS A 1 355 ? 14.148 -13.542 -5.035 1.00 93.69 355 LYS A CA 1
ATOM 2749 C C . LYS A 1 355 ? 14.604 -12.128 -4.685 1.00 93.69 355 LYS A C 1
ATOM 2751 O O . LYS A 1 355 ? 13.958 -11.493 -3.863 1.00 93.69 355 LYS A O 1
ATOM 2756 N N . ALA A 1 356 ? 15.662 -11.635 -5.328 1.00 92.62 356 ALA A N 1
ATOM 2757 C CA . ALA A 1 356 ? 16.141 -10.265 -5.136 1.00 92.62 356 ALA A CA 1
ATOM 2758 C C . ALA A 1 356 ? 15.122 -9.215 -5.627 1.00 92.62 356 ALA A C 1
ATOM 2760 O O . ALA A 1 356 ? 14.970 -8.143 -5.049 1.00 92.62 356 ALA A O 1
ATOM 2761 N N . PHE A 1 357 ? 14.382 -9.512 -6.695 1.00 92.69 357 PHE A N 1
ATOM 2762 C CA . PHE A 1 357 ? 13.332 -8.621 -7.183 1.00 92.69 357 PHE A CA 1
ATOM 2763 C C . PHE A 1 357 ? 12.088 -8.622 -6.287 1.00 92.69 357 PHE A C 1
ATOM 2765 O O . PHE A 1 357 ? 11.506 -7.566 -6.041 1.00 92.69 357 PHE A O 1
ATOM 2772 N N . ASP A 1 358 ? 11.714 -9.797 -5.783 1.00 89.88 358 ASP A N 1
ATOM 2773 C CA . ASP A 1 358 ? 10.581 -10.011 -4.885 1.00 89.88 358 ASP A CA 1
ATOM 2774 C C . ASP A 1 358 ? 10.836 -9.454 -3.485 1.00 89.88 358 ASP A C 1
ATOM 2776 O O . ASP A 1 358 ? 9.886 -9.067 -2.828 1.00 89.88 358 ASP A O 1
ATOM 2780 N N . SER A 1 359 ? 12.089 -9.378 -3.029 1.00 86.00 359 SER A N 1
ATOM 2781 C CA . SER A 1 359 ? 12.446 -8.760 -1.744 1.00 86.00 359 SER A CA 1
ATOM 2782 C C . SER A 1 359 ? 12.578 -7.238 -1.807 1.00 86.00 359 SER A C 1
ATOM 2784 O O . SER A 1 359 ? 12.816 -6.605 -0.783 1.00 86.00 359 SER A O 1
ATOM 2786 N N . GLY A 1 360 ? 12.496 -6.646 -3.003 1.00 86.50 360 GLY A N 1
ATOM 2787 C CA . GLY A 1 360 ? 12.760 -5.223 -3.203 1.00 86.50 360 GLY A CA 1
ATOM 2788 C C . GLY A 1 360 ? 14.232 -4.829 -3.284 1.00 86.50 360 GLY A C 1
ATOM 2789 O O . GLY A 1 360 ? 14.518 -3.640 -3.431 1.00 86.50 360 GLY A O 1
ATOM 2790 N N . GLU A 1 361 ? 15.157 -5.793 -3.233 1.00 89.00 361 GLU A N 1
ATOM 2791 C CA . GLU A 1 361 ? 16.590 -5.540 -3.415 1.00 89.00 361 GLU A CA 1
ATOM 2792 C C . GLU A 1 361 ? 16.867 -4.906 -4.781 1.00 89.00 361 GLU A C 1
ATOM 2794 O O . GLU A 1 361 ? 17.681 -3.990 -4.881 1.00 89.00 361 GLU A O 1
ATOM 2799 N N . ILE A 1 362 ? 16.166 -5.374 -5.821 1.00 92.31 362 ILE A N 1
ATOM 2800 C CA . ILE A 1 362 ? 16.237 -4.810 -7.169 1.00 92.31 362 ILE A CA 1
ATOM 2801 C C . ILE A 1 362 ? 15.118 -3.789 -7.380 1.00 92.31 362 ILE A C 1
ATOM 2803 O O . ILE A 1 362 ? 13.923 -4.103 -7.328 1.00 92.31 362 ILE A O 1
ATOM 2807 N N . GLN A 1 363 ? 15.514 -2.567 -7.720 1.00 92.12 363 GLN A N 1
ATOM 2808 C CA . GLN A 1 363 ? 14.614 -1.442 -7.955 1.00 92.12 363 GLN A CA 1
ATOM 2809 C C . GLN A 1 363 ? 14.655 -0.987 -9.405 1.00 92.12 363 GLN A C 1
ATOM 2811 O O . GLN A 1 363 ? 15.642 -1.201 -10.100 1.00 92.12 363 GLN A O 1
ATOM 2816 N N . ILE A 1 364 ? 13.565 -0.369 -9.862 1.00 93.62 364 ILE A N 1
ATOM 2817 C CA . ILE A 1 364 ? 13.414 0.101 -11.240 1.00 93.62 364 ILE A CA 1
ATOM 2818 C C . ILE A 1 364 ? 13.258 1.614 -11.205 1.00 93.62 364 ILE A C 1
ATOM 2820 O O . ILE A 1 364 ? 12.376 2.124 -10.518 1.00 93.62 364 ILE A O 1
ATOM 2824 N N . PHE A 1 365 ? 14.067 2.322 -11.979 1.00 94.00 365 PHE A N 1
ATOM 2825 C CA . PHE A 1 365 ? 14.021 3.770 -12.135 1.00 94.00 365 PHE A CA 1
ATOM 2826 C C . PHE A 1 365 ? 13.830 4.122 -13.600 1.00 94.00 365 PHE A C 1
ATOM 2828 O O . PHE A 1 365 ? 14.311 3.404 -14.477 1.00 94.00 365 PHE A O 1
ATOM 2835 N N . SER A 1 366 ? 13.146 5.224 -13.878 1.00 95.50 366 SER A N 1
ATOM 2836 C CA . SER A 1 366 ? 12.922 5.701 -15.232 1.00 95.50 366 SER A CA 1
ATOM 2837 C C . SER A 1 366 ? 12.898 7.219 -15.321 1.00 95.50 366 SER A C 1
ATOM 2839 O O . SER A 1 366 ? 12.450 7.911 -14.411 1.00 95.50 366 SER A O 1
ATOM 2841 N N . ASP A 1 367 ? 13.349 7.728 -16.464 1.00 95.62 367 ASP A N 1
ATOM 2842 C CA . ASP A 1 367 ? 13.207 9.128 -16.863 1.00 95.62 367 ASP A CA 1
ATOM 2843 C C . ASP A 1 367 ? 11.973 9.372 -17.754 1.00 95.62 367 ASP A C 1
ATOM 2845 O O . ASP A 1 367 ? 11.761 10.484 -18.232 1.00 95.62 367 ASP A O 1
ATOM 2849 N N . ALA A 1 368 ? 11.123 8.361 -17.968 1.00 93.62 368 ALA A N 1
ATOM 2850 C CA . ALA A 1 368 ? 10.027 8.425 -18.935 1.00 93.62 368 ALA A CA 1
ATOM 2851 C C . ALA A 1 368 ? 8.979 9.520 -18.643 1.00 93.62 368 ALA A C 1
ATOM 2853 O O . ALA A 1 368 ? 8.332 10.005 -19.576 1.00 93.62 368 ALA A O 1
ATOM 2854 N N . TRP A 1 369 ? 8.802 9.916 -17.374 1.00 89.00 369 TRP A N 1
ATOM 2855 C CA . TRP A 1 369 ? 7.860 10.973 -16.969 1.00 89.00 369 TRP A CA 1
ATOM 2856 C C . TRP A 1 369 ? 8.527 12.284 -16.537 1.00 89.00 369 TRP A C 1
ATOM 2858 O O . TRP A 1 369 ? 7.957 13.345 -16.778 1.00 89.00 369 TRP A O 1
ATOM 2868 N N . ASN A 1 370 ? 9.719 12.234 -15.933 1.00 88.00 370 ASN A N 1
ATOM 2869 C CA . ASN A 1 370 ? 10.451 13.431 -15.495 1.00 88.00 370 ASN A CA 1
ATOM 2870 C C . ASN A 1 370 ? 11.415 13.981 -16.562 1.00 88.00 370 ASN A C 1
ATOM 2872 O O . ASN A 1 370 ? 11.931 15.087 -16.410 1.00 88.00 370 ASN A O 1
ATOM 2876 N N . GLY A 1 371 ? 11.606 13.245 -17.660 1.00 89.88 371 GLY A N 1
ATOM 2877 C CA . GLY A 1 371 ? 12.551 13.568 -18.719 1.00 89.88 371 GLY A CA 1
ATOM 2878 C C . GLY A 1 371 ? 13.995 13.220 -18.343 1.00 89.88 371 GLY A C 1
ATOM 2879 O O . GLY A 1 371 ? 14.310 13.038 -17.166 1.00 89.88 371 GLY A O 1
ATOM 2880 N N . PRO A 1 372 ? 14.889 13.114 -19.342 1.00 88.88 372 PRO A N 1
ATOM 2881 C CA . PRO A 1 372 ? 16.290 12.822 -19.102 1.00 88.88 372 PRO A CA 1
ATOM 2882 C C . PRO A 1 372 ? 16.976 13.955 -18.315 1.00 88.88 372 PRO A C 1
ATOM 2884 O O . PRO A 1 372 ? 16.606 15.125 -18.454 1.00 88.88 372 PRO A O 1
ATOM 2887 N N . PRO A 1 373 ? 18.042 13.634 -17.570 1.00 92.31 373 PRO A N 1
ATOM 2888 C CA . PRO A 1 373 ? 18.675 12.319 -17.527 1.00 92.31 373 PRO A CA 1
ATOM 2889 C C . PRO A 1 373 ? 17.996 11.333 -16.565 1.00 92.31 373 PRO A C 1
ATOM 2891 O O . PRO A 1 373 ? 17.270 11.722 -15.652 1.00 92.31 373 PRO A O 1
ATOM 2894 N N . LEU A 1 374 ? 18.291 10.041 -16.742 1.00 92.56 374 LEU A N 1
ATOM 2895 C CA . LEU A 1 374 ? 18.007 9.031 -15.725 1.00 92.56 374 LEU A CA 1
ATOM 2896 C C . LEU A 1 374 ? 18.748 9.403 -14.434 1.00 92.56 374 LEU A C 1
ATOM 2898 O O . LEU A 1 374 ? 19.949 9.659 -14.449 1.00 92.56 374 LEU A O 1
ATOM 2902 N N . VAL A 1 375 ? 18.022 9.434 -13.320 1.00 91.56 375 VAL A N 1
ATOM 2903 C CA . VAL A 1 375 ? 18.565 9.688 -11.978 1.00 91.56 375 VAL A CA 1
ATOM 2904 C C . VAL A 1 375 ? 17.991 8.643 -11.038 1.00 91.56 375 VAL A C 1
ATOM 2906 O O . VAL A 1 375 ? 16.790 8.362 -11.101 1.00 91.56 375 VAL A O 1
ATOM 2909 N N . VAL A 1 376 ? 18.834 8.083 -10.172 1.00 88.31 376 VAL A N 1
ATOM 2910 C CA . VAL A 1 376 ? 18.426 7.072 -9.193 1.00 88.31 376 VAL A CA 1
ATOM 2911 C C . VAL A 1 376 ? 17.914 7.762 -7.938 1.00 88.31 376 VAL A C 1
ATOM 2913 O O . VAL A 1 376 ? 18.629 7.960 -6.960 1.00 88.31 376 VAL A O 1
ATOM 2916 N N . CYS A 1 377 ? 16.666 8.212 -7.996 1.00 85.62 377 CYS A N 1
ATOM 2917 C CA . CYS A 1 377 ? 15.998 8.843 -6.869 1.00 85.62 377 CYS A CA 1
ATOM 2918 C C . CYS A 1 377 ? 14.545 8.382 -6.770 1.00 85.62 377 CYS A C 1
ATOM 2920 O O . CYS A 1 377 ? 13.942 7.932 -7.746 1.00 85.62 377 CYS A O 1
ATOM 2922 N N . GLU A 1 378 ? 13.955 8.550 -5.589 1.00 80.62 378 GLU A N 1
ATOM 2923 C CA . GLU A 1 378 ? 12.583 8.120 -5.302 1.00 80.62 378 GLU A CA 1
ATOM 2924 C C . GLU A 1 378 ? 11.531 8.731 -6.242 1.00 80.62 378 GLU A C 1
ATOM 2926 O O . GLU A 1 378 ? 10.513 8.100 -6.517 1.00 80.62 378 GLU A O 1
ATOM 2931 N N . ALA A 1 379 ? 11.779 9.927 -6.789 1.00 82.69 379 ALA A N 1
ATOM 2932 C CA . ALA A 1 379 ? 10.880 10.581 -7.743 1.00 82.69 379 ALA A CA 1
ATOM 2933 C C . ALA A 1 379 ? 10.865 9.925 -9.139 1.00 82.69 379 ALA A C 1
ATOM 2935 O O . ALA A 1 379 ? 9.918 10.130 -9.899 1.00 82.69 379 ALA A O 1
ATOM 2936 N N . ASN A 1 380 ? 11.904 9.155 -9.470 1.00 87.00 380 ASN A N 1
ATOM 2937 C CA . ASN A 1 380 ? 12.068 8.447 -10.742 1.00 87.00 380 ASN A CA 1
ATOM 2938 C C . ASN A 1 380 ? 11.818 6.942 -10.616 1.00 87.00 380 ASN A C 1
ATOM 2940 O O . ASN A 1 380 ? 11.920 6.208 -11.595 1.00 87.00 380 ASN A O 1
ATOM 2944 N N . ARG A 1 381 ? 11.521 6.447 -9.418 1.00 88.12 381 ARG A N 1
ATOM 2945 C CA . ARG A 1 381 ? 11.335 5.021 -9.179 1.00 88.12 381 ARG A CA 1
ATOM 2946 C C . ARG A 1 381 ? 9.966 4.558 -9.689 1.00 88.12 381 ARG A C 1
ATOM 2948 O O . ARG A 1 381 ? 8.957 5.215 -9.448 1.00 88.12 381 ARG A O 1
ATOM 2955 N N . ILE A 1 382 ? 9.922 3.418 -10.377 1.00 88.25 382 ILE A N 1
ATOM 2956 C CA . ILE A 1 382 ? 8.682 2.715 -10.729 1.00 88.25 382 ILE A CA 1
ATOM 2957 C C . ILE A 1 382 ? 8.299 1.851 -9.543 1.00 88.25 382 ILE A C 1
ATOM 2959 O O . ILE A 1 382 ? 8.979 0.874 -9.210 1.00 88.25 382 ILE A O 1
ATOM 2963 N N . LYS A 1 383 ? 7.222 2.272 -8.894 1.00 75.00 383 LYS A N 1
ATOM 2964 C CA . LYS A 1 383 ? 6.878 1.809 -7.558 1.00 75.00 383 LYS A CA 1
ATOM 2965 C C . LYS A 1 383 ? 5.696 0.841 -7.561 1.00 75.00 383 LYS A C 1
ATOM 2967 O O . LYS A 1 383 ? 5.702 -0.140 -6.829 1.00 75.00 383 LYS A O 1
ATOM 2972 N N . THR A 1 384 ? 4.742 1.031 -8.466 1.00 71.31 384 THR A N 1
ATOM 2973 C CA . THR A 1 384 ? 3.648 0.080 -8.659 1.00 71.31 384 THR A CA 1
ATOM 2974 C C . THR A 1 384 ? 3.998 -0.949 -9.724 1.00 71.31 384 THR A C 1
ATOM 2976 O O . THR A 1 384 ? 4.529 -0.624 -10.788 1.00 71.31 384 THR A O 1
ATOM 2979 N N . GLU A 1 385 ? 3.672 -2.207 -9.429 1.00 83.81 385 GLU A N 1
ATOM 2980 C CA . GLU A 1 385 ? 3.857 -3.333 -10.339 1.00 83.81 385 GLU A CA 1
ATOM 2981 C C . GLU A 1 385 ? 5.311 -3.457 -10.860 1.00 83.81 385 GLU A C 1
ATOM 2983 O O . GLU A 1 385 ? 6.316 -3.064 -10.249 1.00 83.81 385 GLU A O 1
ATOM 2988 N N . ASN A 1 386 ? 5.426 -4.081 -12.021 1.00 90.62 386 ASN A N 1
ATOM 2989 C CA . ASN A 1 386 ? 6.654 -4.275 -12.764 1.00 90.62 386 ASN A CA 1
ATOM 2990 C C . ASN A 1 386 ? 6.343 -4.112 -14.247 1.00 90.62 386 ASN A C 1
ATOM 2992 O O . ASN A 1 386 ? 6.836 -4.857 -15.095 1.00 90.62 386 ASN A O 1
ATOM 2996 N N . SER A 1 387 ? 5.492 -3.127 -14.541 1.00 94.06 387 SER A N 1
ATOM 2997 C CA . SER A 1 387 ? 5.070 -2.750 -15.877 1.00 94.06 387 SER A CA 1
ATOM 2998 C C . SER A 1 387 ? 5.121 -1.230 -16.075 1.00 94.06 387 SER A C 1
ATOM 3000 O O . SER A 1 387 ? 5.103 -0.464 -15.115 1.00 94.06 387 SER A O 1
ATOM 3002 N N . TYR A 1 388 ? 5.239 -0.784 -17.326 1.00 94.94 388 TYR A N 1
ATOM 3003 C CA . TYR A 1 388 ? 5.141 0.631 -17.690 1.00 94.94 388 TYR A CA 1
ATOM 3004 C C . TYR A 1 388 ? 4.461 0.775 -19.050 1.00 94.94 388 TYR A C 1
ATOM 3006 O O . TYR A 1 388 ? 4.848 0.103 -20.008 1.00 94.94 388 TYR A O 1
ATOM 3014 N N . THR A 1 389 ? 3.461 1.656 -19.143 1.00 96.12 389 THR A N 1
ATOM 3015 C CA . THR A 1 389 ? 2.733 1.935 -20.391 1.00 96.12 389 THR A CA 1
ATOM 3016 C C . THR A 1 389 ? 3.110 3.306 -20.928 1.00 96.12 389 THR A C 1
ATOM 3018 O O . THR A 1 389 ? 2.949 4.316 -20.246 1.00 96.12 389 THR A O 1
ATOM 3021 N N . PHE A 1 390 ? 3.589 3.353 -22.170 1.00 96.38 390 PHE A N 1
ATOM 3022 C CA . PHE A 1 390 ? 4.042 4.594 -22.793 1.00 96.38 390 PHE A CA 1
ATOM 3023 C C . PHE A 1 390 ? 2.861 5.414 -23.304 1.00 96.38 390 PHE A C 1
ATOM 3025 O O . PHE A 1 390 ? 2.150 4.989 -24.210 1.00 96.38 390 PHE A O 1
ATOM 3032 N N . THR A 1 391 ? 2.671 6.614 -22.767 1.00 96.50 391 THR A N 1
ATOM 3033 C CA . THR A 1 391 ? 1.584 7.525 -23.171 1.00 96.50 391 THR A CA 1
ATOM 3034 C C . THR A 1 391 ? 2.038 8.622 -24.135 1.00 96.50 391 THR A C 1
ATOM 3036 O O . THR A 1 391 ? 1.204 9.335 -24.687 1.00 96.50 391 THR A O 1
ATOM 3039 N N . GLN A 1 392 ? 3.347 8.743 -24.369 1.00 96.38 392 GLN A N 1
ATOM 3040 C CA . GLN A 1 392 ? 3.957 9.777 -25.203 1.00 96.38 392 GLN A CA 1
ATOM 3041 C C . GLN A 1 392 ? 5.139 9.230 -26.011 1.00 96.38 392 GLN A C 1
ATOM 3043 O O . GLN A 1 392 ? 5.776 8.253 -25.619 1.00 96.38 392 GLN A O 1
ATOM 3048 N N . THR A 1 393 ? 5.429 9.866 -27.147 1.00 97.56 393 THR A N 1
ATOM 3049 C CA . THR A 1 393 ? 6.617 9.577 -27.964 1.00 97.56 393 THR A CA 1
ATOM 3050 C C . THR A 1 393 ? 7.885 10.097 -27.293 1.00 97.56 393 THR A C 1
ATOM 3052 O O . THR A 1 393 ? 7.833 11.115 -26.605 1.00 97.56 393 THR A O 1
ATOM 3055 N N . GLY A 1 394 ? 9.038 9.489 -27.566 1.00 96.62 394 GLY A N 1
ATOM 3056 C CA . GLY A 1 394 ? 10.322 9.959 -27.043 1.00 96.62 394 GLY A CA 1
ATOM 3057 C C . GLY A 1 394 ? 11.317 8.833 -26.812 1.00 96.62 394 GLY A C 1
ATOM 3058 O O . GLY A 1 394 ? 11.157 7.735 -27.335 1.00 96.62 394 GLY A O 1
ATOM 3059 N N . ILE A 1 395 ? 12.354 9.110 -26.027 1.00 97.38 395 ILE A N 1
ATOM 3060 C CA . ILE A 1 395 ? 13.280 8.092 -25.528 1.00 97.38 395 ILE A CA 1
ATOM 3061 C C . ILE A 1 395 ? 13.023 7.954 -24.033 1.00 97.38 395 ILE A C 1
ATOM 3063 O O . ILE A 1 395 ? 13.025 8.954 -23.322 1.00 97.38 395 ILE A O 1
ATOM 3067 N N . ALA A 1 396 ? 12.801 6.725 -23.586 1.00 97.81 396 ALA A N 1
ATOM 3068 C CA . ALA A 1 396 ? 12.656 6.362 -22.189 1.00 97.81 396 ALA A CA 1
ATOM 3069 C C . ALA A 1 396 ? 13.793 5.423 -21.794 1.00 97.81 396 ALA A C 1
ATOM 3071 O O . ALA A 1 396 ? 14.018 4.388 -22.427 1.00 97.81 396 ALA A O 1
ATOM 3072 N N . ASN A 1 397 ? 14.501 5.780 -20.739 1.00 97.88 397 ASN A N 1
ATOM 3073 C CA . ASN A 1 397 ? 15.556 4.995 -20.135 1.00 97.88 397 ASN A CA 1
ATOM 3074 C C . ASN A 1 397 ? 15.030 4.346 -18.858 1.00 97.88 397 ASN A C 1
ATOM 3076 O O . ASN A 1 397 ? 14.279 4.953 -18.091 1.00 97.88 397 ASN A O 1
ATOM 3080 N N . PHE A 1 398 ? 15.442 3.105 -18.631 1.00 97.44 398 PHE A N 1
ATOM 3081 C CA . PHE A 1 398 ? 15.134 2.353 -17.426 1.00 97.44 398 PHE A CA 1
ATOM 3082 C C . PHE A 1 398 ? 16.428 1.820 -16.829 1.00 97.44 398 PHE A C 1
ATOM 3084 O O . PHE A 1 398 ? 17.180 1.106 -17.498 1.00 97.44 398 PHE A O 1
ATOM 3091 N N . GLY A 1 399 ? 16.684 2.173 -15.577 1.00 96.12 399 GLY A N 1
ATOM 3092 C CA . GLY A 1 399 ? 17.780 1.633 -14.783 1.00 96.12 399 GLY A CA 1
ATOM 3093 C C . GLY A 1 399 ? 17.240 0.651 -13.760 1.00 96.12 399 GLY A C 1
ATOM 3094 O O . GLY A 1 399 ? 16.325 0.990 -13.011 1.00 96.12 399 GLY A O 1
ATOM 3095 N N . LEU A 1 400 ? 17.777 -0.564 -13.755 1.00 95.62 400 LEU A N 1
ATOM 3096 C CA . LEU A 1 400 ? 17.537 -1.548 -12.711 1.00 95.62 400 LEU A CA 1
ATOM 3097 C C . LEU A 1 400 ? 18.805 -1.652 -11.871 1.00 95.62 400 LEU A C 1
ATOM 3099 O O . LEU A 1 400 ? 19.876 -1.831 -12.444 1.00 95.62 400 LEU A O 1
ATOM 3103 N N . TYR A 1 401 ? 18.677 -1.560 -10.549 1.00 93.62 401 TYR A N 1
ATOM 3104 C CA . TYR A 1 401 ? 19.827 -1.572 -9.638 1.00 93.62 401 TYR A CA 1
ATOM 3105 C C . TYR A 1 401 ? 19.543 -2.416 -8.402 1.00 93.62 401 TYR A C 1
ATOM 3107 O O . TYR A 1 401 ? 18.431 -2.354 -7.871 1.00 93.62 401 TYR A O 1
ATOM 3115 N N . SER A 1 402 ? 20.548 -3.163 -7.938 1.00 91.25 402 SER A N 1
ATOM 3116 C CA . SER A 1 402 ? 20.550 -3.806 -6.616 1.00 91.25 402 SER A CA 1
ATOM 3117 C C . SER A 1 402 ? 21.214 -2.904 -5.570 1.00 91.25 402 SER A C 1
ATOM 3119 O O . SER A 1 402 ? 22.221 -2.252 -5.850 1.00 91.25 402 SER A O 1
ATOM 3121 N N . TYR A 1 403 ? 20.693 -2.901 -4.339 1.00 80.25 403 TYR A N 1
ATOM 3122 C CA . TYR A 1 403 ? 21.327 -2.229 -3.194 1.00 80.25 403 TYR A CA 1
ATOM 3123 C C . TYR A 1 403 ? 22.742 -2.729 -2.869 1.00 80.25 403 TYR A C 1
ATOM 3125 O O . TYR A 1 403 ? 23.485 -2.038 -2.175 1.00 80.25 403 TYR A O 1
ATOM 3133 N N . GLN A 1 404 ? 23.122 -3.916 -3.344 1.00 78.31 404 GLN A N 1
ATOM 3134 C CA . GLN A 1 404 ? 24.442 -4.498 -3.091 1.00 78.31 404 GLN A CA 1
ATOM 3135 C C . GLN A 1 404 ? 25.513 -4.047 -4.096 1.00 78.31 404 GLN A C 1
ATOM 3137 O O . GLN A 1 404 ? 26.668 -4.455 -3.988 1.00 78.31 404 GLN A O 1
ATOM 3142 N N . GLU A 1 405 ? 25.167 -3.220 -5.085 1.00 81.69 405 GLU A N 1
ATOM 3143 C CA . GLU A 1 405 ? 26.135 -2.736 -6.069 1.00 81.69 405 GLU A CA 1
ATOM 3144 C C . GLU A 1 405 ? 27.121 -1.739 -5.428 1.00 81.69 405 GLU A C 1
ATOM 3146 O O . GLU A 1 405 ? 26.761 -0.616 -5.084 1.00 81.69 405 GLU A O 1
ATOM 3151 N N . GLU A 1 406 ? 28.398 -2.132 -5.313 1.00 68.31 406 GLU A N 1
ATOM 3152 C CA . GLU A 1 406 ? 29.470 -1.353 -4.655 1.00 68.31 406 GLU A CA 1
ATOM 3153 C C . GLU A 1 406 ? 29.723 0.042 -5.270 1.00 68.31 406 GLU A C 1
ATOM 3155 O O . GLU A 1 406 ? 30.378 0.878 -4.653 1.00 68.31 406 GLU A O 1
ATOM 3160 N N . ASN A 1 407 ? 29.215 0.316 -6.479 1.00 65.12 407 ASN A N 1
ATOM 3161 C CA . ASN A 1 407 ? 29.420 1.570 -7.212 1.00 65.12 407 ASN A CA 1
ATOM 3162 C C . ASN A 1 407 ? 28.097 2.150 -7.725 1.00 65.12 407 ASN A C 1
ATOM 3164 O O . ASN A 1 407 ? 27.898 2.342 -8.927 1.00 65.12 407 ASN A O 1
ATOM 3168 N N . TYR A 1 408 ? 27.187 2.421 -6.796 1.00 71.25 408 TYR A N 1
ATOM 3169 C CA . TYR A 1 408 ? 25.884 3.011 -7.073 1.00 71.25 408 TYR A CA 1
ATOM 3170 C C . TYR A 1 408 ? 26.032 4.472 -7.547 1.00 71.25 408 TYR A C 1
ATOM 3172 O O . TYR A 1 408 ? 26.081 5.406 -6.745 1.00 71.25 408 TYR A O 1
ATOM 3180 N N . ASN A 1 409 ? 26.157 4.698 -8.862 1.00 79.56 409 ASN A N 1
ATOM 3181 C CA . ASN A 1 409 ? 26.166 6.056 -9.408 1.00 79.56 409 ASN A CA 1
ATOM 3182 C C . ASN A 1 409 ? 24.738 6.616 -9.437 1.00 79.56 409 ASN A C 1
ATOM 3184 O O . ASN A 1 409 ? 23.941 6.268 -10.306 1.00 79.56 409 ASN A O 1
ATOM 3188 N N . LEU A 1 410 ? 24.430 7.506 -8.497 1.00 83.12 410 LEU A N 1
ATOM 3189 C CA . LEU A 1 410 ? 23.111 8.130 -8.381 1.00 83.12 410 LEU A CA 1
ATOM 3190 C C . LEU A 1 410 ? 22.804 9.095 -9.538 1.00 83.12 410 LEU A C 1
ATOM 3192 O O . LEU A 1 410 ? 21.636 9.283 -9.891 1.00 83.12 410 LEU A O 1
ATOM 3196 N N . GLU A 1 411 ? 23.837 9.686 -10.147 1.00 86.00 411 GLU A N 1
ATOM 3197 C CA . GLU A 1 411 ? 23.705 10.721 -11.172 1.00 86.00 411 GLU A CA 1
ATOM 3198 C C . GLU A 1 411 ? 24.058 10.182 -12.561 1.00 86.00 411 GLU A C 1
ATOM 3200 O O . GLU A 1 411 ? 25.209 9.855 -12.859 1.00 86.00 411 GLU A O 1
ATOM 3205 N N . ASN A 1 412 ? 23.069 10.159 -13.459 1.00 86.50 412 ASN A N 1
ATOM 3206 C CA . ASN A 1 412 ? 23.237 9.730 -14.851 1.00 86.50 412 ASN A CA 1
ATOM 3207 C C . ASN A 1 412 ? 23.795 8.302 -14.992 1.00 86.50 412 ASN A C 1
ATOM 3209 O O . ASN A 1 412 ? 24.760 8.096 -15.743 1.00 86.50 412 ASN A O 1
ATOM 3213 N N . PRO A 1 413 ? 23.251 7.295 -14.284 1.00 91.75 413 PRO A N 1
ATOM 3214 C CA . PRO A 1 413 ? 23.734 5.941 -14.461 1.00 91.75 413 PRO A CA 1
ATOM 3215 C C . PRO A 1 413 ? 23.455 5.450 -15.885 1.00 91.75 413 PRO A C 1
ATOM 3217 O O . PRO A 1 413 ? 22.550 5.914 -16.588 1.00 91.75 413 PRO A O 1
ATOM 3220 N N . LYS A 1 414 ? 24.227 4.449 -16.310 1.00 93.88 414 LYS A N 1
ATOM 3221 C CA . LYS A 1 414 ? 23.956 3.760 -17.568 1.00 93.88 414 LYS A CA 1
ATOM 3222 C C . LYS A 1 414 ? 22.607 3.029 -17.455 1.00 93.88 414 LYS A C 1
ATOM 3224 O O . LYS A 1 414 ? 22.433 2.270 -16.499 1.00 93.88 414 LYS A O 1
ATOM 3229 N N . PRO A 1 415 ? 21.680 3.203 -18.412 1.00 96.56 415 PRO A N 1
ATOM 3230 C CA . PRO A 1 415 ? 20.416 2.483 -18.386 1.00 96.56 415 PRO A CA 1
ATOM 3231 C C . PRO A 1 415 ? 20.610 0.989 -18.659 1.00 96.56 415 PRO A C 1
ATOM 3233 O O . PRO A 1 415 ? 21.446 0.592 -19.477 1.00 96.56 415 PRO A O 1
ATOM 3236 N N . THR A 1 416 ? 19.796 0.166 -18.002 1.00 97.12 416 THR A N 1
ATOM 3237 C CA . THR A 1 416 ? 19.660 -1.271 -18.280 1.00 97.12 416 THR A CA 1
ATOM 3238 C C . THR A 1 416 ? 18.890 -1.484 -19.584 1.00 97.12 416 THR A C 1
ATOM 3240 O O . THR A 1 416 ? 19.269 -2.334 -20.389 1.00 97.12 416 THR A O 1
ATOM 3243 N N . PHE A 1 417 ? 17.848 -0.676 -19.820 1.00 98.25 417 PHE A N 1
ATOM 3244 C CA . PHE A 1 417 ? 17.057 -0.671 -21.051 1.00 98.25 417 PHE A CA 1
ATOM 3245 C C . PHE A 1 417 ? 16.827 0.755 -21.564 1.00 98.25 417 PHE A C 1
ATOM 3247 O O . PHE A 1 417 ? 16.546 1.665 -20.786 1.00 98.25 417 PHE A O 1
ATOM 3254 N N . THR A 1 418 ? 16.861 0.929 -22.882 1.00 98.19 418 THR A N 1
ATOM 3255 C CA . THR A 1 418 ? 16.499 2.164 -23.583 1.00 98.19 418 THR A CA 1
ATOM 3256 C C . THR A 1 418 ? 15.423 1.861 -24.620 1.00 98.19 418 THR A C 1
ATOM 3258 O O . THR A 1 418 ? 15.565 0.983 -25.476 1.00 98.19 418 THR A O 1
ATOM 3261 N N . ILE A 1 419 ? 14.321 2.598 -24.557 1.00 98.31 419 ILE A N 1
ATOM 3262 C CA . ILE A 1 419 ? 13.143 2.394 -25.395 1.00 98.31 419 ILE A CA 1
ATOM 3263 C C . ILE A 1 419 ? 12.868 3.673 -26.172 1.00 98.31 419 ILE A C 1
ATOM 3265 O O . ILE A 1 419 ? 12.621 4.726 -25.594 1.00 98.31 419 ILE A O 1
ATOM 3269 N N . THR A 1 420 ? 12.883 3.573 -27.498 1.00 98.25 420 THR A N 1
ATOM 3270 C CA . THR A 1 420 ? 12.417 4.636 -28.391 1.00 98.25 420 THR A CA 1
ATOM 3271 C C . THR A 1 420 ? 10.933 4.433 -28.668 1.00 98.25 420 THR A C 1
ATOM 3273 O O . THR A 1 420 ? 10.540 3.439 -29.276 1.00 98.25 420 THR A O 1
ATOM 3276 N N . VAL A 1 421 ? 10.103 5.369 -28.230 1.00 97.94 421 VAL A N 1
ATOM 3277 C CA . VAL A 1 421 ? 8.656 5.352 -28.431 1.00 97.94 421 VAL A CA 1
ATOM 3278 C C . VAL A 1 421 ? 8.298 6.213 -29.638 1.00 97.94 421 VAL A C 1
ATOM 3280 O O . VAL A 1 421 ? 8.510 7.428 -29.637 1.00 97.94 421 VAL A O 1
ATOM 3283 N N . ILE A 1 422 ? 7.745 5.580 -30.665 1.00 98.06 422 ILE A N 1
ATOM 3284 C CA . ILE A 1 422 ? 7.255 6.213 -31.892 1.00 98.06 422 ILE A CA 1
ATOM 3285 C C . ILE A 1 422 ? 5.720 6.346 -31.862 1.00 98.06 422 ILE A C 1
ATOM 3287 O O . ILE A 1 422 ? 5.083 5.704 -31.025 1.00 98.06 422 ILE A O 1
ATOM 3291 N N . PRO A 1 423 ? 5.125 7.182 -32.733 1.00 96.88 423 PRO A N 1
ATOM 3292 C CA . PRO A 1 423 ? 3.675 7.359 -32.805 1.00 96.88 423 PRO A CA 1
ATOM 3293 C C . PRO A 1 423 ? 2.871 6.065 -32.981 1.00 96.88 423 PRO A C 1
ATOM 3295 O O . PRO A 1 423 ? 3.338 5.137 -33.692 1.00 96.88 423 PRO A O 1
#

Radius of gyration: 31.86 Å; chains: 1; bounding box: 94×58×81 Å

Foldseek 3Di:
DVVVVVVVVVVVVVVVVVVVVVVVVVVVVVVVVVLVLFQVQEDDLVLVLVVVVVLVVLVVVVDPDDPPPPDPDSVQQSVQWDWDDDSRWIWTWGDDPVFTWIWITTRSDIDTDDGDPVCCVSPDDPPDPPDDDDQVVVQCQDPPGHQKGWLDKDWDDADPQKIKIKTKIKGADPVDPDPQKIKIKIWMWMDGNVDSPGDTHTPDIDPIDIDGDPDPNQDAFADWDWDDDLFKIKIWTWGWDDDPVDDGDIWIWMQGNVLDIDGPPDDCVVQWDWDCDPSWTWIWWFALQHIWTWHADPSDIDTDDDFLLRLDDPQAAEFEWEQDPQWIATPDDQEEEAEAFGKYFYHYPDPVSSVCRRRNQKWKFKCLPVHDDTFPDPVRTNIGGRMDGHHDFDKMFMAIGGPPRPDPDRPRDDGNHIYGYDD